Protein 4XTV (pdb70)

InterPro domains:
  IPR003142 Biotin protein ligase, C-terminal [PF02237] (218-264)
  IPR004143 Biotinyl protein ligase (BPL) and lipoyl protein ligase (LPL), catalytic domain [PF03099] (55-147)
  IPR004408 Biotin--acetyl-CoA-carboxylase ligase [TIGR00121] (32-264)
  IPR004408 Biotin--acetyl-CoA-carboxylase ligase [cd16442] (29-201)
  IPR045864 Class II Aminoacyl-tRNA synthetase/Biotinyl protein ligase (BPL) and lipoyl protein ligase (LPL) [G3DSA:3.30.930.10] (1-218)
  IPR045864 Class II Aminoacyl-tRNA synthetase/Biotinyl protein ligase (BPL) and lipoyl protein ligase (LPL) [SSF55681] (27-211)

Nearest PDB structures (foldseek):
  4xty-assembly2_B  TM=1.001E+00  e=4.740E-58  Mycobacterium tuberculosis
  4xtz-assembly2_B  TM=1.000E+00  e=1.216E-57  Mycobacterium tuberculosis
  4xu2-assembly2_B  TM=1.003E+00  e=1.887E-57  Mycobacterium tuberculosis
  4xtw-assembly2_B  TM=1.001E+00  e=1.095E-56  Mycobacterium tuberculosis
  4xu2-assembly1_A  TM=9.896E-01  e=7.830E-55  Mycobacterium tuberculosis

CATH classification: 3.30.930.10 (+1 more: 2.30.30.100)

Foldseek 3Di:
DVCVVLFDDADQVVLCVLADDPPHDADEEDEEQEDAEQLVVLLVCVVVPDDQANYKYWYQAHNNADAP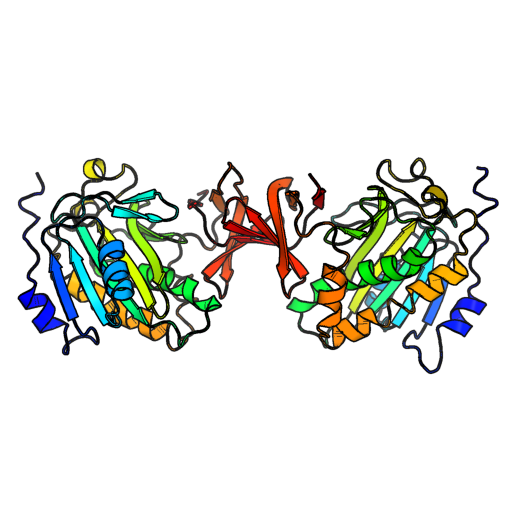PRDGFFDDGRQKTKMKGKHQPQLDPPLQVQLLQLLLQLLLLVLCVVLFPDFDPPAFDEPPFFGDGPQAGQKGWDWDDDPSIIMIIIIGGARDDCVRTHVRHDHVVNSPNVRDDVNSSVSSSSVSSRVSSVCSRVVPPVSQVSSVVRYPQAQFFKWWQAPVGDIDTFHWHGADSSRWTWGQRPNDTDTGSDTDIDGD/DCVVLFDDADQVVLCVPEAVHVYPQPEEDEAAEDAEQLVVLLVCVVVPDQQASYKYWYQAHNWADAPPRDTFFDDGRQKTKMKGKHQPQVPPPLQPQLLQLLLLLLLLVLCVVQFDQPVAFDEPDFATDGPQAGQKGWDWDDDPSIIIIIMIGGARDDCVRTHVRHDHSVNRPRPRDDSNSSVSSSVSSSRVSVVCSRVVPVCRQVVSLVRYPQAQFFKWFADPPRPIDTFHFHGQDSNRWTWGQDPNDTDTGRHGDIDGPD

Structure (mmCIF, N/CA/C/O backbone):
data_4XTV
#
_entry.id   4XTV
#
_cell.length_a   63.896
_cell.length_b   68.937
_cell.length_c   115.713
_cell.angle_alpha   90.0
_cell.angle_beta   90.0
_cell.angle_gamma   90.0
#
_symmetry.space_group_name_H-M   'P 21 21 21'
#
loop_
_entity.id
_entity.type
_entity.pdbx_description
1 polymer 'Bifunctional ligase/repressor BirA'
2 non-polymer N-({[(1R,3S)-3-(6-amino-9H-purin-9-yl)cyclopentyl]methyl}sulfamoyl)-5-[(3aS,4S,6aR)-2-oxohexahydro-1H-thieno[3,4-d]imidazol-4-yl]pentanamide
3 water water
#
loop_
_atom_site.group_PDB
_atom_site.id
_atom_site.type_symbol
_atom_site.label_atom_id
_atom_site.label_alt_id
_atom_site.label_comp_id
_atom_site.label_asym_id
_atom_site.label_entity_id
_atom_site.label_seq_id
_atom_site.pdbx_PDB_ins_code
_atom_site.Cartn_x
_atom_site.Cartn_y
_atom_site.Cartn_z
_atom_site.occupancy
_atom_site.B_iso_or_equiv
_atom_site.auth_seq_id
_atom_site.auth_comp_id
_atom_site.auth_asym_id
_atom_site.auth_atom_id
_atom_site.pdbx_PDB_model_num
ATOM 1 N N . THR A 1 6 ? -7.29687 8.33178 28.77424 1.000 50.10889 2 THR A N 1
ATOM 2 C CA . THR A 1 6 ? -8.58825 8.81691 28.30195 1.000 46.47161 2 THR A CA 1
ATOM 3 C C . THR A 1 6 ? -9.73048 8.27154 29.15337 1.000 45.15942 2 THR A C 1
ATOM 4 O O . THR A 1 6 ? -9.50265 7.55333 30.12581 1.000 45.37864 2 THR A O 1
ATOM 8 N N . ASP A 1 7 ? -10.95980 8.61205 28.77967 1.000 44.56291 3 ASP A N 1
ATOM 9 C CA . ASP A 1 7 ? -12.13145 8.19314 29.54040 1.000 38.51441 3 ASP A CA 1
ATOM 10 C C . ASP A 1 7 ? -12.50187 6.74462 29.23710 1.000 38.22375 3 ASP A C 1
ATOM 11 O O . ASP A 1 7 ? -13.22935 6.10505 29.99790 1.000 35.65971 3 ASP A O 1
ATOM 16 N N . ARG A 1 8 ? -11.99310 6.22870 28.12370 1.000 23.49269 4 ARG A N 1
ATOM 17 C CA . ARG A 1 8 ? -12.30164 4.86420 27.71239 1.000 17.08584 4 ARG A CA 1
ATOM 18 C C . ARG A 1 8 ? -11.56301 3.82370 28.54704 1.000 19.44269 4 ARG A C 1
ATOM 19 O O . ARG A 1 8 ? -11.87360 2.63564 28.47941 1.000 19.49227 4 ARG A O 1
ATOM 27 N N . ASP A 1 9 ? -10.59535 4.27826 29.33843 1.000 22.82745 5 ASP A N 1
ATOM 28 C CA . ASP A 1 9 ? -9.81604 3.39108 30.19638 1.000 25.62323 5 ASP A CA 1
ATOM 29 C C . ASP A 1 9 ? -10.71438 2.65960 31.18840 1.000 23.66747 5 ASP A C 1
ATOM 30 O O . ASP A 1 9 ? -10.46301 1.50682 31.54014 1.000 23.78280 5 ASP A O 1
ATOM 35 N N . ARG A 1 10 ? -11.76874 3.33819 31.62855 1.000 23.00301 6 ARG A N 1
ATOM 36 C CA A ARG A 1 10 ? -12.71421 2.76111 32.57658 0.610 22.16747 6 ARG A CA 1
ATOM 37 C CA B ARG A 1 10 ? -12.71349 2.76080 32.57598 0.390 22.19341 6 ARG A CA 1
ATOM 38 C C . ARG A 1 10 ? -13.55475 1.66859 31.92616 1.000 21.85829 6 ARG A C 1
ATOM 39 O O . ARG A 1 10 ? -14.21940 0.89262 32.61206 1.000 24.30506 6 ARG A O 1
ATOM 54 N N . LEU A 1 11 ? -13.52178 1.61477 30.59959 1.000 21.04044 7 LEU A N 1
ATOM 55 C CA . LEU A 1 11 ? -14.27488 0.61426 29.85850 1.000 24.09529 7 LEU A CA 1
ATOM 56 C C . LEU A 1 11 ? -13.36190 -0.51184 29.39648 1.000 20.99015 7 LEU A C 1
ATOM 57 O O . LEU A 1 11 ? -13.75316 -1.33491 28.56838 1.000 20.76357 7 LEU A O 1
ATOM 62 N N . ARG A 1 12 ? -12.14688 -0.54884 29.93742 1.000 18.90061 8 ARG A N 1
ATOM 63 C CA . ARG A 1 12 ? -11.15599 -1.53696 29.51513 1.000 18.73040 8 ARG A CA 1
ATOM 64 C C . ARG A 1 12 ? -10.56595 -2.37455 30.65529 1.000 17.60735 8 ARG A C 1
ATOM 65 O O . ARG A 1 12 ? -9.36540 -2.30071 30.92119 1.000 19.42936 8 ARG A O 1
ATOM 73 N N . PRO A 1 13 ? -11.40159 -3.18885 31.32260 1.000 17.52021 9 PRO A N 1
ATOM 74 C CA . PRO A 1 13 ? -10.85670 -4.08853 32.34377 1.000 18.58859 9 PRO A CA 1
ATOM 75 C C . PRO A 1 13 ? -10.03806 -5.20698 31.69503 1.000 19.50350 9 PRO A C 1
ATOM 76 O O . PRO A 1 13 ? -10.21590 -5.47957 30.50676 1.000 18.03201 9 PRO A O 1
ATOM 80 N N . PRO A 1 14 ? -9.14248 -5.84646 32.46204 1.000 17.82424 10 PRO A N 1
ATOM 81 C CA . PRO A 1 14 ? -8.27598 -6.87775 31.88302 1.000 15.98502 10 PRO A CA 1
ATOM 82 C C . PRO A 1 14 ? -9.02412 -8.16622 31.56487 1.000 19.19790 10 PRO A C 1
ATOM 83 O O . PRO A 1 14 ? -10.12976 -8.38507 32.06044 1.000 19.88830 10 PRO A O 1
ATOM 87 N N . LEU A 1 15 ? -8.41397 -9.00965 30.73965 1.000 15.83306 11 LEU A N 1
ATOM 88 C CA . LEU A 1 15 ? -8.96893 -10.32080 30.43778 1.000 16.04713 11 LEU A CA 1
ATOM 89 C C . LEU A 1 15 ? -8.80054 -11.25472 31.63037 1.000 16.27624 11 LEU A C 1
ATOM 90 O O . LEU A 1 15 ? -7.90640 -11.06871 32.45623 1.000 21.01325 11 LEU A O 1
ATOM 95 N N . ASP A 1 16 ? -9.67270 -12.25268 31.71766 1.000 17.96173 12 ASP A N 1
ATOM 96 C CA . ASP A 1 16 ? -9.57603 -13.27448 32.75096 1.000 20.22550 12 ASP A CA 1
ATOM 97 C C . ASP A 1 16 ? -9.06524 -14.56219 32.11487 1.000 16.90207 12 ASP A C 1
ATOM 98 O O . ASP A 1 16 ? -9.83734 -15.32296 31.53054 1.000 18.48085 12 ASP A O 1
ATOM 103 N N . GLU A 1 17 ? -7.76260 -14.80006 32.23430 1.000 16.76737 13 GLU A N 1
ATOM 104 C CA . GLU A 1 17 ? -7.13019 -15.95736 31.60966 1.000 16.33755 13 GLU A CA 1
ATOM 105 C C . GLU A 1 17 ? -7.67586 -17.28029 32.13996 1.000 16.89453 13 GLU A C 1
ATOM 106 O O . GLU A 1 17 ? -7.92050 -18.21105 31.37277 1.000 17.93439 13 GLU A O 1
ATOM 112 N N . ARG A 1 18 ? -7.86056 -17.35674 33.45412 1.000 18.44451 14 ARG A N 1
ATOM 113 C CA . ARG A 1 18 ? -8.35427 -18.57267 34.09169 1.000 20.02612 14 ARG A CA 1
ATOM 114 C C . ARG A 1 18 ? -9.73875 -18.95111 33.57552 1.000 17.06349 14 ARG A C 1
ATOM 115 O O . ARG A 1 18 ? -9.99942 -20.11327 33.26532 1.000 17.51344 14 ARG A O 1
ATOM 123 N N . SER A 1 19 ? -10.61954 -17.95998 33.48339 1.000 19.61465 15 SER A N 1
ATOM 124 C CA . SER A 1 19 ? -11.98205 -18.18217 33.01540 1.000 17.68079 15 SER A CA 1
ATOM 125 C C . SER A 1 19 ? -12.00629 -18.65332 31.56645 1.000 18.20530 15 SER A C 1
ATOM 126 O O . SER A 1 19 ? -12.77509 -19.54571 31.20859 1.000 18.43040 15 SER A O 1
ATOM 129 N N . LEU A 1 20 ? -11.16001 -18.04861 30.73820 1.000 17.33463 16 LEU A N 1
ATOM 130 C CA . LEU A 1 20 ? -11.07462 -18.41219 29.32719 1.000 17.72891 16 LEU A CA 1
ATOM 131 C C . LEU A 1 20 ? -10.60278 -19.84943 29.15172 1.000 14.85696 16 LEU A C 1
ATOM 132 O O . LEU A 1 20 ? -11.13416 -20.58740 28.32423 1.000 15.26637 16 LEU A O 1
ATOM 137 N N . ARG A 1 21 ? -9.60504 -20.23936 29.93847 1.000 16.39219 17 ARG A N 1
ATOM 138 C CA . ARG A 1 21 ? -9.09534 -21.60580 29.91481 1.000 14.53589 17 ARG A CA 1
ATOM 139 C C . ARG A 1 21 ? -10.16490 -22.61601 30.31597 1.000 18.05573 17 ARG A C 1
ATOM 140 O O . ARG A 1 21 ? -10.30466 -23.66703 29.69024 1.000 19.88071 17 ARG A O 1
ATOM 148 N N . ASP A 1 22 ? -10.91456 -22.29253 31.36455 1.000 18.92492 18 ASP A N 1
ATOM 149 C CA . ASP A 1 22 ? -11.95421 -23.18547 31.86607 1.000 20.22568 18 ASP A CA 1
ATOM 150 C C . ASP A 1 22 ? -13.09897 -23.35774 30.86964 1.000 23.08062 18 ASP A C 1
ATOM 151 O O . ASP A 1 22 ? -13.71828 -24.41878 30.80241 1.000 25.55599 18 ASP A O 1
ATOM 156 N N . GLN A 1 23 ? -13.37188 -22.31238 30.09547 1.000 17.93244 19 GLN A N 1
ATOM 157 C CA . GLN A 1 23 ? -14.43704 -22.35500 29.09802 1.000 18.76306 19 GLN A CA 1
ATOM 158 C C . GLN A 1 23 ? -14.00765 -23.06713 27.81900 1.000 20.05385 19 GLN A C 1
ATOM 159 O O . GLN A 1 23 ? -14.79987 -23.77555 27.19736 1.000 22.19511 19 GLN A O 1
ATOM 165 N N . LEU A 1 24 ? -12.75117 -22.87259 27.43072 1.000 15.11604 20 LEU A N 1
ATOM 166 C CA . LEU A 1 24 ? -12.30669 -23.22064 26.08399 1.000 14.83485 20 LEU A CA 1
ATOM 167 C C . LEU A 1 24 ? -11.39676 -24.44384 25.98722 1.000 13.12300 20 LEU A C 1
ATOM 168 O O . LEU A 1 24 ? -11.14501 -24.94266 24.89095 1.000 15.81724 20 LEU A O 1
ATOM 173 N N . ILE A 1 25 ? -10.89619 -24.92170 27.12081 1.000 14.67000 21 ILE A N 1
ATOM 174 C CA . ILE A 1 25 ? -10.05222 -26.11295 27.12043 1.000 15.94461 21 ILE A CA 1
ATOM 175 C C . ILE A 1 25 ? -10.69973 -27.24814 27.90302 1.000 16.73187 21 ILE A C 1
ATOM 176 O O . ILE A 1 25 ? -10.98628 -27.11613 29.09062 1.000 20.25153 21 ILE A O 1
ATOM 181 N N . GLY A 1 26 ? -10.92583 -28.36548 27.22303 1.000 13.90995 22 GLY A N 1
ATOM 182 C CA . GLY A 1 26 ? -11.55894 -29.51959 27.83089 1.000 17.99636 22 GLY A CA 1
ATOM 183 C C . GLY A 1 26 ? -12.37666 -30.29416 26.81868 1.000 16.59022 22 GLY A C 1
ATOM 184 O O . GLY A 1 26 ? -12.32766 -30.00999 25.62174 1.000 15.48771 22 GLY A O 1
ATOM 185 N N . ALA A 1 27 ? -13.12719 -31.27774 27.30130 1.000 17.65045 23 ALA A N 1
ATOM 186 C CA . ALA A 1 27 ? -13.96355 -32.10091 26.43826 1.000 15.90530 23 ALA A CA 1
ATOM 187 C C . ALA A 1 27 ? -14.93663 -31.25462 25.62403 1.000 19.16534 23 ALA A C 1
ATOM 188 O O . ALA A 1 27 ? -15.56833 -30.33717 26.14823 1.000 19.69058 23 ALA A O 1
ATOM 190 N N . GLY A 1 28 ? -15.04124 -31.56288 24.33622 1.000 18.10532 24 GLY A N 1
ATOM 191 C CA . GLY A 1 28 ? -15.93187 -30.83709 23.45149 1.000 19.40240 24 GLY A CA 1
ATOM 192 C C . GLY A 1 28 ? -15.25373 -29.68113 22.74221 1.000 21.86570 24 GLY A C 1
ATOM 193 O O . GLY A 1 28 ? -15.82724 -29.08122 21.83525 1.000 22.51190 24 GLY A O 1
ATOM 194 N N . SER A 1 29 ? -14.02877 -29.36717 23.15114 1.000 18.32472 25 SER A N 1
ATOM 195 C CA . SER A 1 29 ? -13.28276 -28.27125 22.54081 1.000 18.51781 25 SER A CA 1
ATOM 196 C C . SER A 1 29 ? -11.93953 -28.73154 21.98062 1.000 15.57976 25 SER A C 1
ATOM 197 O O . SER A 1 29 ? -11.29766 -29.62401 22.53433 1.000 17.81043 25 SER A O 1
ATOM 200 N N . GLY A 1 30 ? -11.51955 -28.11018 20.88252 1.000 15.16589 26 GLY A N 1
ATOM 201 C CA . GLY A 1 30 ? -10.29772 -28.49837 20.20310 1.000 17.22513 26 GLY A CA 1
ATOM 202 C C . GLY A 1 30 ? -9.09565 -27.65848 20.58321 1.000 14.59768 26 GLY A C 1
ATOM 203 O O . GLY A 1 30 ? -7.98141 -27.92862 20.14202 1.000 18.79602 26 GLY A O 1
ATOM 204 N N . TRP A 1 31 ? -9.31821 -26.63090 21.39542 1.000 11.72983 27 TRP A N 1
ATOM 205 C CA . TRP A 1 31 ? -8.22380 -25.78230 21.85169 1.000 12.47868 27 TRP A CA 1
ATOM 206 C C . TRP A 1 31 ? -7.40149 -26.50796 22.91766 1.000 13.91244 27 TRP A C 1
ATOM 207 O O . TRP A 1 31 ? -7.94963 -27.02952 23.89013 1.000 15.84800 27 TRP A O 1
ATOM 218 N N . ARG A 1 32 ? -6.08535 -26.54182 22.72263 1.000 13.05543 28 ARG A N 1
ATOM 219 C CA A ARG A 1 32 ? -5.20834 -27.29283 23.61376 0.620 14.95650 28 ARG A CA 1
ATOM 220 C CA B ARG A 1 32 ? -5.17917 -27.29081 23.59469 0.380 14.98568 28 ARG A CA 1
ATOM 221 C C . ARG A 1 32 ? -4.49966 -26.41633 24.64082 1.000 15.75345 28 ARG A C 1
ATOM 222 O O . ARG A 1 32 ? -4.18709 -26.87233 25.73854 1.000 18.08819 28 ARG A O 1
ATOM 237 N N . GLN A 1 33 ? -4.25146 -25.16297 24.28531 1.000 12.40077 29 GLN A N 1
ATOM 238 C CA . GLN A 1 33 ? -3.51064 -24.26503 25.15580 1.000 13.23744 29 GLN A CA 1
ATOM 239 C C . GLN A 1 33 ? -3.97084 -22.83014 24.94510 1.000 11.22057 29 GLN A C 1
ATOM 240 O O . GLN A 1 33 ? -4.25178 -22.42158 23.82038 1.000 12.95930 29 GLN A O 1
ATOM 246 N N . LEU A 1 34 ? -4.05748 -22.07085 26.03164 1.000 11.60096 30 LEU A N 1
ATOM 247 C CA . LEU A 1 34 ? -4.42035 -20.66217 25.95005 1.000 11.33210 30 LEU A CA 1
ATOM 248 C C . LEU A 1 34 ? -3.60674 -19.85362 26.94860 1.000 13.42273 30 LEU A C 1
ATOM 249 O O . LEU A 1 34 ? -3.56892 -20.17309 28.13580 1.000 13.77882 30 LEU A O 1
ATOM 254 N N . ASP A 1 35 ? -2.95304 -18.80728 26.45885 1.000 11.61505 31 ASP A N 1
ATOM 255 C CA . ASP A 1 35 ? -2.20747 -17.90346 27.32142 1.000 13.46718 31 ASP A CA 1
ATOM 256 C C . ASP A 1 35 ? -2.57177 -16.45760 27.02599 1.000 13.74507 31 ASP A C 1
ATOM 257 O O . ASP A 1 35 ? -2.75885 -16.07478 25.87037 1.000 12.93720 31 ASP A O 1
ATOM 262 N N . VAL A 1 36 ? -2.68630 -15.66586 28.08476 1.000 13.02146 32 VAL A N 1
ATOM 263 C CA . VAL A 1 36 ? -2.82365 -14.22622 27.95741 1.000 12.59352 32 VAL A CA 1
ATOM 264 C C . VAL A 1 36 ? -1.53256 -13.57956 28.43642 1.000 13.37510 32 VAL A C 1
ATOM 265 O O . VAL A 1 36 ? -1.09096 -13.82218 29.56041 1.000 17.40605 32 VAL A O 1
ATOM 269 N N . VAL A 1 37 ? -0.91682 -12.77502 27.57788 1.000 11.60384 33 VAL A N 1
ATOM 270 C CA . VAL A 1 37 ? 0.28798 -12.04973 27.95776 1.000 13.88320 33 VAL A CA 1
ATOM 271 C C . VAL A 1 37 ? -0.01371 -10.56306 28.06087 1.000 14.21897 33 VAL A C 1
ATOM 272 O O . VAL A 1 37 ? -0.87666 -10.04595 27.35079 1.000 13.51567 33 VAL A O 1
ATOM 276 N N . ALA A 1 38 ? 0.68862 -9.88518 28.96162 1.000 15.17370 34 ALA A N 1
ATOM 277 C CA . ALA A 1 38 ? 0.48895 -8.45829 29.16861 1.000 16.73521 34 ALA A CA 1
ATOM 278 C C . ALA A 1 38 ? 0.79735 -7.67962 27.89422 1.000 14.39884 34 ALA A C 1
ATOM 279 O O . ALA A 1 38 ? 0.01801 -6.82095 27.47885 1.000 16.92122 34 ALA A O 1
ATOM 281 N N . GLN A 1 39 ? 1.93536 -7.98806 27.27781 1.000 14.07798 35 GLN A N 1
ATOM 282 C CA . GLN A 1 39 ? 2.25472 -7.45558 25.95525 1.000 16.85127 35 GLN A CA 1
ATOM 283 C C . GLN A 1 39 ? 3.35017 -8.22523 25.21944 1.000 14.93044 35 GLN A C 1
ATOM 284 O O . GLN A 1 39 ? 4.09627 -9.00674 25.81221 1.000 16.27099 35 GLN A O 1
ATOM 290 N N . THR A 1 40 ? 3.41161 -8.00130 23.91127 1.000 12.94582 36 THR A N 1
ATOM 291 C CA . THR A 1 40 ? 4.40924 -8.61254 23.04712 1.000 12.43264 36 THR A CA 1
ATOM 292 C C . THR A 1 40 ? 4.53220 -7.77463 21.78122 1.000 12.04103 36 THR A C 1
ATOM 293 O O . THR A 1 40 ? 3.74394 -6.85568 21.56124 1.000 14.01060 36 THR A O 1
ATOM 297 N N . GLY A 1 41 ? 5.51959 -8.08551 20.95030 1.000 13.94867 37 GLY A N 1
ATOM 298 C CA . GLY A 1 41 ? 5.68880 -7.38437 19.69186 1.000 12.78671 37 GLY A CA 1
ATOM 299 C C . GLY A 1 41 ? 4.59455 -7.75781 18.71285 1.000 10.70178 37 GLY A C 1
ATOM 300 O O . GLY A 1 41 ? 3.93022 -6.89392 18.14861 1.000 12.07410 37 GLY A O 1
ATOM 301 N N . SER A 1 42 ? 4.40810 -9.05843 18.52069 1.000 11.43658 38 SER A N 1
ATOM 302 C CA . SER A 1 42 ? 3.40618 -9.57374 17.59686 1.000 12.48162 38 SER A CA 1
ATOM 303 C C . SER A 1 42 ? 3.05072 -11.00715 17.96333 1.000 13.70042 38 SER A C 1
ATOM 304 O O . SER A 1 42 ? 3.92470 -11.87167 18.01442 1.000 12.35604 38 SER A O 1
ATOM 307 N N . THR A 1 43 ? 1.76986 -11.25767 18.22000 1.000 9.32269 39 THR A N 1
ATOM 308 C CA . THR A 1 43 ? 1.32340 -12.59749 18.58906 1.000 10.62817 39 THR A CA 1
ATOM 309 C C . THR A 1 43 ? 1.53735 -13.58709 17.44720 1.000 10.66536 39 THR A C 1
ATOM 310 O O . THR A 1 43 ? 1.82850 -14.76062 17.67845 1.000 11.78728 39 THR A O 1
ATOM 314 N N . ASN A 1 44 ? 1.39516 -13.11027 16.21532 1.000 10.36879 40 ASN A N 1
ATOM 315 C CA . ASN A 1 44 ? 1.66409 -13.94428 15.05300 1.000 10.66790 40 ASN A CA 1
ATOM 316 C C . ASN A 1 44 ? 3.12582 -14.37740 15.01668 1.000 11.13024 40 ASN A C 1
ATOM 317 O O . ASN A 1 44 ? 3.43195 -15.55016 14.80834 1.000 12.31306 40 ASN A O 1
ATOM 322 N N . ALA A 1 45 ? 4.02360 -13.42100 15.22783 1.000 12.00313 41 ALA A N 1
ATOM 323 C CA . ALA A 1 45 ? 5.45428 -13.70298 15.24665 1.000 12.83985 41 ALA A CA 1
ATOM 324 C C . ALA A 1 45 ? 5.80796 -14.68347 16.35902 1.000 13.63699 41 ALA A C 1
ATOM 325 O O . ALA A 1 45 ? 6.65093 -15.56121 16.17956 1.000 13.86247 41 ALA A O 1
ATOM 327 N N . ASP A 1 46 ? 5.15308 -14.53067 17.50597 1.000 11.57353 42 ASP A N 1
ATOM 328 C CA . ASP A 1 46 ? 5.42006 -15.37894 18.66376 1.000 11.95725 42 ASP A CA 1
ATOM 329 C C . ASP A 1 46 ? 5.07216 -16.84261 18.40648 1.000 14.21260 42 ASP A C 1
ATOM 330 O O . ASP A 1 46 ? 5.85851 -17.73303 18.72115 1.000 13.77187 42 ASP A O 1
ATOM 335 N N . LEU A 1 47 ? 3.89594 -17.09068 17.83706 1.000 11.22072 43 LEU A N 1
ATOM 336 C CA . LEU A 1 47 ? 3.48261 -18.45710 17.52488 1.000 12.44988 43 LEU A CA 1
ATOM 337 C C . LEU A 1 47 ? 4.32196 -19.06917 16.40114 1.000 13.55244 43 LEU A C 1
ATOM 338 O O . LEU A 1 47 ? 4.61119 -20.26609 16.41354 1.000 13.72874 43 LEU A O 1
ATOM 343 N N . LEU A 1 48 ? 4.70753 -18.24282 15.43296 1.000 12.51864 44 LEU A N 1
ATOM 344 C CA . LEU A 1 48 ? 5.58863 -18.68229 14.35650 1.000 14.35462 44 LEU A CA 1
ATOM 345 C C . LEU A 1 48 ? 6.94888 -19.08164 14.92187 1.000 16.15076 44 LEU A C 1
ATOM 346 O O . LEU A 1 48 ? 7.55656 -20.05816 14.47805 1.000 14.39644 44 LEU A O 1
ATOM 351 N N . ALA A 1 49 ? 7.41105 -18.32619 15.91466 1.000 13.08640 45 ALA A N 1
ATOM 352 C CA . ALA A 1 49 ? 8.69032 -18.59614 16.56387 1.000 13.17387 45 ALA A CA 1
ATOM 353 C C . ALA A 1 49 ? 8.64884 -19.89898 17.35493 1.000 15.82418 45 ALA A C 1
ATOM 354 O O . ALA A 1 49 ? 9.62378 -20.65225 17.37470 1.000 16.88469 45 ALA A O 1
ATOM 356 N N . ARG A 1 50 ? 7.51921 -20.15762 18.00842 1.000 13.47853 46 ARG A N 1
ATOM 357 C CA . ARG A 1 50 ? 7.33410 -21.40471 18.74165 1.000 13.27732 46 ARG A CA 1
ATOM 358 C C . ARG A 1 50 ? 7.42443 -22.59023 17.79089 1.000 14.36921 46 ARG A C 1
ATOM 359 O O . ARG A 1 50 ? 8.11901 -23.57066 18.06681 1.000 14.69476 46 ARG A O 1
ATOM 367 N N . ALA A 1 51 ? 6.72108 -22.48555 16.66664 1.000 12.85353 47 ALA A N 1
ATOM 368 C CA . ALA A 1 51 ? 6.72350 -23.52863 15.64727 1.000 14.71462 47 ALA A CA 1
ATOM 369 C C . ALA A 1 51 ? 8.11829 -23.72266 15.06225 1.000 13.88311 47 ALA A C 1
ATOM 370 O O . ALA A 1 51 ? 8.52692 -24.84564 14.76523 1.000 14.56809 47 ALA A O 1
ATOM 372 N N . ALA A 1 52 ? 8.84884 -22.62170 14.91284 1.000 13.36771 48 ALA A N 1
ATOM 373 C CA . ALA A 1 52 ? 10.18341 -22.65635 14.32179 1.000 14.06328 48 ALA A CA 1
ATOM 374 C C . ALA A 1 52 ? 11.19728 -23.34942 15.22660 1.000 17.16248 48 ALA A C 1
ATOM 375 O O . ALA A 1 52 ? 12.24375 -23.79858 14.76385 1.000 16.85251 48 ALA A O 1
ATOM 377 N N . SER A 1 53 ? 10.88721 -23.42808 16.51693 1.000 15.05671 49 SER A N 1
ATOM 378 C CA . SER A 1 53 ? 11.75375 -24.11986 17.46807 1.000 16.69944 49 SER A CA 1
ATOM 379 C C . SER A 1 53 ? 11.20979 -25.49517 17.85837 1.000 17.53005 49 SER A C 1
ATOM 380 O O . SER A 1 53 ? 11.69056 -26.11497 18.80851 1.000 19.52564 49 SER A O 1
ATOM 383 N N . GLY A 1 54 ? 10.20533 -25.96589 17.12389 1.000 14.08987 50 GLY A N 1
ATOM 384 C CA . GLY A 1 54 ? 9.75245 -27.34120 17.24339 1.000 15.79574 50 GLY A CA 1
ATOM 385 C C . GLY A 1 54 ? 8.41849 -27.58105 17.92584 1.000 15.72112 50 GLY A C 1
ATOM 386 O O . GLY A 1 54 ? 7.99436 -28.72763 18.06309 1.000 18.22178 50 GLY A O 1
ATOM 387 N N . ALA A 1 55 ? 7.74750 -26.51610 18.34896 1.000 15.67881 51 ALA A N 1
ATOM 388 C CA . ALA A 1 55 ? 6.48589 -26.66988 19.06746 1.000 15.97025 51 ALA A CA 1
ATOM 389 C C . ALA A 1 55 ? 5.33219 -27.09192 18.16024 1.000 13.42291 51 ALA A C 1
ATOM 390 O O . ALA A 1 55 ? 5.23589 -26.65394 17.01501 1.000 16.68155 51 ALA A O 1
ATOM 392 N N . ASP A 1 56 ? 4.46550 -27.95475 18.68223 1.000 17.39250 52 ASP A N 1
ATOM 393 C CA . ASP A 1 56 ? 3.20629 -28.27970 18.02287 1.000 15.66286 52 ASP A CA 1
ATOM 394 C C . ASP A 1 56 ? 2.19567 -27.21148 18.41756 1.000 16.09033 52 ASP A C 1
ATOM 395 O O . ASP A 1 56 ? 1.70699 -27.20095 19.54720 1.000 17.90180 52 ASP A O 1
ATOM 400 N N . ILE A 1 57 ? 1.88987 -26.30895 17.49034 1.000 13.17166 53 ILE A N 1
ATOM 401 C CA . ILE A 1 57 ? 1.02801 -25.17386 17.80291 1.000 12.31563 53 ILE A CA 1
ATOM 402 C C . ILE A 1 57 ? -0.41334 -25.34846 17.33272 1.000 11.29885 53 ILE A C 1
ATOM 403 O O . ILE A 1 57 ? -1.19922 -24.40708 17.38869 1.000 13.14318 53 ILE A O 1
ATOM 408 N N . ASP A 1 58 ? -0.76484 -26.54487 16.87383 1.000 13.76062 54 ASP A N 1
ATOM 409 C CA . ASP A 1 58 ? -2.14591 -26.80988 16.48694 1.000 13.97264 54 ASP A CA 1
ATOM 410 C C . ASP A 1 58 ? -3.06475 -26.67101 17.69569 1.000 14.58538 54 ASP A C 1
ATOM 411 O O . ASP A 1 58 ? -2.85804 -27.31535 18.72378 1.000 14.15963 54 ASP A O 1
ATOM 416 N N . GLY A 1 59 ? -4.07175 -25.81393 17.57364 1.000 11.06142 55 GLY A N 1
ATOM 417 C CA . GLY A 1 59 ? -5.01495 -25.60390 18.65659 1.000 13.14778 55 GLY A CA 1
ATOM 418 C C . GLY A 1 59 ? -4.45891 -24.77099 19.79918 1.000 11.41694 55 GLY A C 1
ATOM 419 O O . GLY A 1 59 ? -5.01756 -24.76134 20.89471 1.000 13.18861 55 GLY A O 1
ATOM 420 N N . VAL A 1 60 ? -3.35425 -24.07438 19.55198 1.000 11.07647 56 VAL A N 1
ATOM 421 C CA . VAL A 1 60 ? -2.75229 -23.21653 20.56734 1.000 10.40298 56 VAL A CA 1
ATOM 422 C C . VAL A 1 60 ? -3.19933 -21.76904 20.39896 1.000 10.94454 56 VAL A C 1
ATOM 423 O O . VAL A 1 60 ? -3.17243 -21.23072 19.29440 1.000 11.27534 56 VAL A O 1
ATOM 427 N N . VAL A 1 61 ? -3.61388 -21.14910 21.49981 1.000 10.25011 57 VAL A N 1
ATOM 428 C CA . VAL A 1 61 ? -4.11678 -19.78239 21.47643 1.000 9.65774 57 VAL A CA 1
ATOM 429 C C . VAL A 1 61 ? -3.21578 -18.83979 22.26330 1.000 9.76174 57 VAL A C 1
ATOM 430 O O . VAL A 1 61 ? -2.86963 -19.11411 23.41244 1.000 10.84621 57 VAL A O 1
ATOM 434 N N . LEU A 1 62 ? -2.84368 -17.72689 21.63962 1.000 10.49831 58 LEU A N 1
ATOM 435 C CA . LEU A 1 62 ? -2.08401 -16.68400 22.31669 1.000 9.17556 58 LEU A CA 1
ATOM 436 C C . LEU A 1 62 ? -2.81581 -15.34967 22.21763 1.000 9.05357 58 LEU A C 1
ATOM 437 O O . LEU A 1 62 ? -3.08469 -14.86039 21.12018 1.000 10.52414 58 LEU A O 1
ATOM 442 N N . ILE A 1 63 ? -3.14223 -14.77108 23.36836 1.000 9.94123 59 ILE A N 1
ATOM 443 C CA . ILE A 1 63 ? -3.82310 -13.48509 23.41381 1.000 10.65220 59 ILE A CA 1
ATOM 444 C C . ILE A 1 63 ? -2.94735 -12.45065 24.10864 1.000 10.73855 59 ILE A C 1
ATOM 445 O O . ILE A 1 63 ? -2.34490 -12.73294 25.14291 1.000 13.13439 59 ILE A O 1
ATOM 450 N N . ALA A 1 64 ? -2.87200 -11.25373 23.53733 1.000 9.28627 60 ALA A N 1
ATOM 451 C CA . ALA A 1 64 ? -2.08448 -10.18218 24.13407 1.000 9.62820 60 ALA A CA 1
ATOM 452 C C . ALA A 1 64 ? -2.95393 -8.98311 24.48847 1.000 11.96178 60 ALA A C 1
ATOM 453 O O . ALA A 1 64 ? -3.75485 -8.52358 23.67462 1.000 12.79004 60 ALA A O 1
ATOM 455 N N . GLU A 1 65 ? -2.79361 -8.48357 25.70961 1.000 12.51381 61 GLU A N 1
ATOM 456 C CA . GLU A 1 65 ? -3.50510 -7.28951 26.14522 1.000 11.14153 61 GLU A CA 1
ATOM 457 C C . GLU A 1 65 ? -3.03279 -6.07433 25.35509 1.000 11.73537 61 GLU A C 1
ATOM 458 O O . GLU A 1 65 ? -3.81534 -5.17203 25.04933 1.000 12.67830 61 GLU A O 1
ATOM 464 N N . HIS A 1 66 ? -1.74418 -6.06452 25.03012 1.000 12.89999 62 HIS A N 1
ATOM 465 C CA . HIS A 1 66 ? -1.14551 -4.98669 24.25582 1.000 11.90298 62 HIS A CA 1
ATOM 466 C C . HIS A 1 66 ? -0.15458 -5.56610 23.24755 1.000 11.65756 62 HIS A C 1
ATOM 467 O O . HIS A 1 66 ? 0.46044 -6.60311 23.49528 1.000 12.94297 62 HIS A O 1
ATOM 474 N N . GLN A 1 67 ? -0.01930 -4.90247 22.10437 1.000 10.61495 63 GLN A N 1
ATOM 475 C CA . GLN A 1 67 ? 0.86216 -5.36577 21.03971 1.000 11.51679 63 GLN A CA 1
ATOM 476 C C . GLN A 1 67 ? 1.59706 -4.17158 20.44300 1.000 13.20266 63 GLN A C 1
ATOM 477 O O . GLN A 1 67 ? 0.97299 -3.24715 19.92492 1.000 13.34053 63 GLN A O 1
ATOM 483 N N . THR A 1 68 ? 2.92472 -4.19769 20.51685 1.000 13.72435 64 THR A N 1
ATOM 484 C CA . THR A 1 68 ? 3.73558 -3.01133 20.23666 1.000 12.62649 64 THR A CA 1
ATOM 485 C C . THR A 1 68 ? 4.37523 -2.96070 18.84973 1.000 13.92600 64 THR A C 1
ATOM 486 O O . THR A 1 68 ? 4.83599 -1.90445 18.41563 1.000 17.24390 64 THR A O 1
ATOM 490 N N . ALA A 1 69 ? 4.41026 -4.09409 18.15941 1.000 13.29169 65 ALA A N 1
ATOM 491 C CA . ALA A 1 69 ? 4.98437 -4.15053 16.81775 1.000 13.88795 65 ALA A CA 1
ATOM 492 C C . ALA A 1 69 ? 4.12113 -5.01780 15.90631 1.000 13.01670 65 ALA A C 1
ATOM 493 O O . ALA A 1 69 ? 4.61353 -5.93426 15.24997 1.000 16.58279 65 ALA A O 1
ATOM 495 N N . GLY A 1 70 ? 2.82616 -4.72025 15.87873 1.000 11.49518 66 GLY A N 1
ATOM 496 C CA . GLY A 1 70 ? 1.86832 -5.52198 15.14004 1.000 12.52981 66 GLY A CA 1
ATOM 497 C C . GLY A 1 70 ? 2.13312 -5.59790 13.65047 1.000 12.06409 66 GLY A C 1
ATOM 498 O O . GLY A 1 70 ? 2.67533 -4.66834 13.05136 1.000 15.04639 66 GLY A O 1
ATOM 499 N N . ARG A 1 71 ? 1.74513 -6.71977 13.05498 1.000 11.30583 67 ARG A N 1
ATOM 500 C CA . ARG A 1 71 ? 1.92203 -6.94077 11.62794 1.000 14.36983 67 ARG A CA 1
ATOM 501 C C . ARG A 1 71 ? 0.59340 -6.88076 10.89265 1.000 13.82301 67 ARG A C 1
ATOM 502 O O . ARG A 1 71 ? -0.40822 -7.42871 11.35422 1.000 12.97819 67 ARG A O 1
ATOM 510 N N . GLY A 1 72 ? 0.59840 -6.22207 9.73987 1.000 13.42051 68 GLY A N 1
ATOM 511 C CA . GLY A 1 72 ? -0.51923 -6.27507 8.81817 1.000 13.16584 68 GLY A CA 1
ATOM 512 C C . GLY A 1 72 ? -0.09437 -7.05168 7.58746 1.000 15.24387 68 GLY A C 1
ATOM 513 O O . GLY A 1 72 ? 1.02381 -7.56598 7.53295 1.000 15.24774 68 GLY A O 1
ATOM 514 N N . ARG A 1 73 ? -0.97770 -7.14733 6.60038 1.000 13.57166 69 ARG A N 1
ATOM 515 C CA . ARG A 1 73 ? -0.63087 -7.79593 5.34272 1.000 15.10680 69 ARG A CA 1
ATOM 516 C C . ARG A 1 73 ? 0.40793 -6.98378 4.58343 1.000 16.03803 69 ARG A C 1
ATOM 517 O O . ARG A 1 73 ? 0.52074 -5.77196 4.77185 1.000 16.58552 69 ARG A O 1
ATOM 525 N N . HIS A 1 74 ? 1.16332 -7.67096 3.73154 1.000 22.16189 70 HIS A N 1
ATOM 526 C CA . HIS A 1 74 ? 2.07080 -7.03221 2.78157 1.000 26.52968 70 HIS A CA 1
ATOM 527 C C . HIS A 1 74 ? 3.04812 -6.04939 3.42500 1.000 26.77279 70 HIS A C 1
ATOM 528 O O . HIS A 1 74 ? 3.27483 -4.95703 2.90514 1.000 29.51311 70 HIS A O 1
ATOM 535 N N . GLY A 1 75 ? 3.61458 -6.44205 4.56165 1.000 25.96918 71 GLY A N 1
ATOM 536 C CA . GLY A 1 75 ? 4.63697 -5.64987 5.22172 1.000 26.39695 71 GLY A CA 1
ATOM 537 C C . GLY A 1 75 ? 4.12651 -4.41525 5.94099 1.000 27.75715 71 GLY A C 1
ATOM 538 O O . GLY A 1 75 ? 4.91543 -3.59293 6.40611 1.000 26.64668 71 GLY A O 1
ATOM 539 N N . ARG A 1 76 ? 2.80868 -4.27664 6.03351 1.000 22.23775 72 ARG A N 1
ATOM 540 C CA . ARG A 1 76 ? 2.22030 -3.15333 6.75143 1.000 19.69960 72 ARG A CA 1
ATOM 541 C C . ARG A 1 76 ? 2.13586 -3.45910 8.24044 1.000 16.32071 72 ARG A C 1
ATOM 542 O O . ARG A 1 76 ? 2.51506 -4.54284 8.67942 1.000 16.27836 72 ARG A O 1
ATOM 550 N N . GLY A 1 77 ? 1.64402 -2.50145 9.01698 1.000 17.58818 73 GLY A N 1
ATOM 551 C CA . GLY A 1 77 ? 1.60192 -2.66311 10.45741 1.000 16.17475 73 GLY A CA 1
ATOM 552 C C . GLY A 1 77 ? 0.20721 -2.83263 11.02549 1.000 12.50293 73 GLY A C 1
ATOM 553 O O . GLY A 1 77 ? -0.78207 -2.85812 10.29444 1.000 16.54003 73 GLY A O 1
ATOM 554 N N . TRP A 1 78 ? 0.13664 -2.97003 12.34339 1.000 11.84594 74 TRP A N 1
ATOM 555 C CA . TRP A 1 78 ? -1.13448 -2.96797 13.05215 1.000 11.14129 74 TRP A CA 1
ATOM 556 C C . TRP A 1 78 ? -0.93990 -2.22036 14.36001 1.000 10.62468 74 TRP A C 1
ATOM 557 O O . TRP A 1 78 ? -0.03384 -2.53538 15.12977 1.000 13.35800 74 TRP A O 1
ATOM 568 N N . ALA A 1 79 ? -1.78181 -1.22318 14.60409 1.000 9.73182 75 ALA A N 1
ATOM 569 C CA . ALA A 1 79 ? -1.64500 -0.38149 15.78489 1.000 12.51576 75 ALA A CA 1
ATOM 570 C C . ALA A 1 79 ? -2.62610 -0.78449 16.88033 1.000 11.58315 75 ALA A C 1
ATOM 571 O O . ALA A 1 79 ? -3.71821 -1.28211 16.60011 1.000 11.75503 75 ALA A O 1
ATOM 573 N N . ALA A 1 80 ? -2.22779 -0.56630 18.12946 1.000 12.01918 76 ALA A N 1
ATOM 574 C CA . ALA A 1 80 ? -3.05768 -0.92008 19.27396 1.000 11.28486 76 ALA A CA 1
ATOM 575 C C . ALA A 1 80 ? -2.64279 -0.14919 20.51642 1.000 14.68923 76 ALA A C 1
ATOM 576 O O . ALA A 1 80 ? -1.50326 0.29735 20.63189 1.000 14.72225 76 ALA A O 1
ATOM 578 N N . THR A 1 81 ? -3.58777 0.01900 21.43394 1.000 13.77506 77 THR A N 1
ATOM 579 C CA . THR A 1 81 ? -3.27930 0.45221 22.78926 1.000 15.65758 77 THR A CA 1
ATOM 580 C C . THR A 1 81 ? -3.79461 -0.62446 23.74144 1.000 13.60454 77 THR A C 1
ATOM 581 O O . THR A 1 81 ? -4.65839 -1.42420 23.36969 1.000 13.35310 77 THR A O 1
ATOM 585 N N . ALA A 1 82 ? -3.25978 -0.64831 24.95805 1.000 14.34071 78 ALA A N 1
ATOM 586 C CA . ALA A 1 82 ? -3.53965 -1.72144 25.90813 1.000 14.26715 78 ALA A CA 1
ATOM 587 C C . ALA A 1 82 ? -5.02522 -1.89555 26.22222 1.000 11.49473 78 ALA A C 1
ATOM 588 O O . ALA A 1 82 ? -5.73027 -0.92469 26.50296 1.000 12.34555 78 ALA A O 1
ATOM 590 N N . ARG A 1 83 ? -5.48304 -3.14456 26.15173 1.000 13.62199 79 ARG A N 1
ATOM 591 C CA . ARG A 1 83 ? -6.83357 -3.54151 26.56206 1.000 12.12602 79 ARG A CA 1
ATOM 592 C C . ARG A 1 83 ? -7.96468 -2.98619 25.69940 1.000 10.78920 79 ARG A C 1
ATOM 593 O O . ARG A 1 83 ? -9.13589 -3.10755 26.05847 1.000 12.52856 79 ARG A O 1
ATOM 601 N N . ALA A 1 84 ? -7.61799 -2.38695 24.56531 1.000 11.30961 80 ALA A N 1
ATOM 602 C CA . ALA A 1 84 ? -8.61648 -1.78074 23.69149 1.000 10.80464 80 ALA A CA 1
ATOM 603 C C . ALA A 1 84 ? -9.10321 -2.74679 22.61631 1.000 9.58214 80 ALA A C 1
ATOM 604 O O . ALA A 1 84 ? -10.14759 -2.53162 22.00032 1.000 10.53117 80 ALA A O 1
ATOM 606 N N . GLN A 1 85 ? -8.34285 -3.81260 22.39779 1.000 10.11883 81 GLN A N 1
ATOM 607 C CA . GLN A 1 85 ? -8.67793 -4.79059 21.37387 1.000 10.37991 81 GLN A CA 1
ATOM 608 C C . GLN A 1 85 ? -8.67860 -6.20360 21.92724 1.000 9.67526 81 GLN A C 1
ATOM 609 O O . GLN A 1 85 ? -8.19472 -6.45630 23.03049 1.000 10.25337 81 GLN A O 1
ATOM 615 N N . ILE A 1 86 ? -9.23125 -7.12279 21.14607 1.000 9.37629 82 ILE A N 1
ATOM 616 C CA . ILE A 1 86 ? -8.90869 -8.52677 21.29938 1.000 9.13207 82 ILE A CA 1
ATOM 617 C C . ILE A 1 86 ? -7.83864 -8.82201 20.26421 1.000 8.91706 82 ILE A C 1
ATOM 618 O O . ILE A 1 86 ? -8.07909 -8.73842 19.05973 1.000 9.28088 82 ILE A O 1
ATOM 623 N N . ILE A 1 87 ? -6.64196 -9.11969 20.75412 1.000 8.97365 83 ILE A N 1
ATOM 624 C CA . ILE A 1 87 ? -5.48192 -9.36038 19.91222 1.000 9.31437 83 ILE A CA 1
ATOM 625 C C . ILE A 1 87 ? -5.04159 -10.79644 20.12674 1.000 10.54175 83 ILE A C 1
ATOM 626 O O . ILE A 1 87 ? -4.54015 -11.14048 21.19325 1.000 10.25716 83 ILE A O 1
ATOM 631 N N . LEU A 1 88 ? -5.23949 -11.64580 19.12714 1.000 8.53169 84 LEU A N 1
ATOM 632 C CA . LEU A 1 88 ? -4.87849 -13.04633 19.29159 1.000 10.58188 84 LEU A CA 1
ATOM 633 C C . LEU A 1 88 ? -4.36182 -13.73247 18.03548 1.000 10.57994 84 LEU A C 1
ATOM 634 O O . LEU A 1 88 ? -4.60275 -13.29198 16.91166 1.000 10.08591 84 LEU A O 1
ATOM 639 N N . SER A 1 89 ? -3.65020 -14.83007 18.25821 1.000 8.11315 85 SER A N 1
ATOM 640 C CA . SER A 1 89 ? -3.21682 -15.71155 17.18981 1.000 9.87024 85 SER A CA 1
ATOM 641 C C . SER A 1 89 ? -3.52282 -17.14773 17.58261 1.000 8.52939 85 SER A C 1
ATOM 642 O O . SER A 1 89 ? -3.46259 -17.50085 18.76002 1.000 10.36980 85 SER A O 1
ATOM 645 N N . VAL A 1 90 ? -3.86285 -17.97056 16.59813 1.000 10.52388 86 VAL A N 1
ATOM 646 C CA . VAL A 1 90 ? -4.05312 -19.39493 16.83314 1.000 10.92642 86 VAL A CA 1
ATOM 647 C C . VAL A 1 90 ? -3.26261 -20.20073 15.81424 1.000 11.06884 86 VAL A C 1
ATOM 648 O O . VAL A 1 90 ? -3.00327 -19.73529 14.70420 1.000 10.28981 86 VAL A O 1
ATOM 652 N N . GLY A 1 91 ? -2.86728 -21.40639 16.20194 1.000 10.06168 87 GLY A N 1
ATOM 653 C CA . GLY A 1 91 ? -2.15204 -22.29016 15.30411 1.000 10.02086 87 GLY A CA 1
ATOM 654 C C . GLY A 1 91 ? -3.09187 -23.29621 14.67729 1.000 11.39262 87 GLY A C 1
ATOM 655 O O . GLY A 1 91 ? -3.97470 -23.83373 15.34584 1.000 12.68709 87 GLY A O 1
ATOM 656 N N . VAL A 1 92 ? -2.90944 -23.54238 13.38503 1.000 11.77479 88 VAL A N 1
ATOM 657 C CA . VAL A 1 92 ? -3.73945 -24.49752 12.66526 1.000 12.92089 88 VAL A CA 1
ATOM 658 C C . VAL A 1 92 ? -2.87756 -25.42015 11.81225 1.000 11.55696 88 VAL A C 1
ATOM 659 O O . VAL A 1 92 ? -2.15039 -24.95865 10.93425 1.000 13.57641 88 VAL A O 1
ATOM 663 N N . ARG A 1 93 ? -2.95622 -26.72197 12.06886 1.000 13.96902 89 ARG A N 1
ATOM 664 C CA . ARG A 1 93 ? -2.28307 -27.69248 11.21418 1.000 14.13325 89 ARG A CA 1
ATOM 665 C C . ARG A 1 93 ? -3.02964 -27.78147 9.88857 1.000 16.34102 89 ARG A C 1
ATOM 666 O O . ARG A 1 93 ? -4.23872 -28.00840 9.86614 1.000 18.27902 89 ARG A O 1
ATOM 674 N N . VAL A 1 94 ? -2.30863 -27.59947 8.78642 1.000 16.30524 90 VAL A N 1
ATOM 675 C CA . VAL A 1 94 ? -2.94093 -27.49397 7.47506 1.000 19.30752 90 VAL A CA 1
ATOM 676 C C . VAL A 1 94 ? -2.41876 -28.50017 6.45200 1.000 19.04719 90 VAL A C 1
ATOM 677 O O . VAL A 1 94 ? -2.96593 -28.60992 5.35494 1.000 20.64799 90 VAL A O 1
ATOM 681 N N . VAL A 1 95 ? -1.37070 -29.23506 6.81164 1.000 21.36094 91 VAL A N 1
ATOM 682 C CA . VAL A 1 95 ? -0.69494 -30.12687 5.86739 1.000 27.32079 91 VAL A CA 1
ATOM 683 C C . VAL A 1 95 ? -1.59935 -31.24424 5.33022 1.000 25.12030 91 VAL A C 1
ATOM 684 O O . VAL A 1 95 ? -1.33202 -31.81750 4.27460 1.000 29.20336 91 VAL A O 1
ATOM 688 N N . ASP A 1 96 ? -2.67719 -31.53733 6.04957 1.000 25.20203 92 ASP A N 1
ATOM 689 C CA A ASP A 1 96 ? -3.61905 -32.58650 5.67274 0.500 25.90699 92 ASP A CA 1
ATOM 690 C CA B ASP A 1 96 ? -3.58545 -32.59998 5.63185 0.500 25.90582 92 ASP A CA 1
ATOM 691 C C . ASP A 1 96 ? -4.63471 -32.10727 4.63805 1.000 28.72891 92 ASP A C 1
ATOM 692 O O . ASP A 1 96 ? -5.42719 -32.89443 4.11924 1.000 33.03889 92 ASP A O 1
ATOM 701 N N . VAL A 1 97 ? -4.61992 -30.80815 4.36202 1.000 23.70511 93 VAL A N 1
ATOM 702 C CA . VAL A 1 97 ? -5.55736 -30.19850 3.42741 1.000 23.75320 93 VAL A CA 1
ATOM 703 C C . VAL A 1 97 ? -4.79383 -29.73773 2.18834 1.000 19.54980 93 VAL A C 1
ATOM 704 O O . VAL A 1 97 ? -3.68895 -29.21075 2.31126 1.000 22.72695 93 VAL A O 1
ATOM 708 N N . PRO A 1 98 ? -5.36353 -29.96336 0.98901 1.000 27.47608 94 PRO A N 1
ATOM 709 C CA . PRO A 1 98 ? -4.72948 -29.52260 -0.25972 1.000 28.23905 94 PRO A CA 1
ATOM 710 C C . PRO A 1 98 ? -4.31586 -28.05486 -0.20916 1.000 26.43780 94 PRO A C 1
ATOM 711 O O . PRO A 1 98 ? -5.10505 -27.20895 0.21161 1.000 22.55463 94 PRO A O 1
ATOM 715 N N . VAL A 1 99 ? -3.08715 -27.77445 -0.63418 1.000 22.91908 95 VAL A N 1
ATOM 716 C CA . VAL A 1 99 ? -2.49197 -26.44424 -0.52491 1.000 19.61531 95 VAL A CA 1
ATOM 717 C C . VAL A 1 99 ? -3.32936 -25.35786 -1.20285 1.000 22.14663 95 VAL A C 1
ATOM 718 O O . VAL A 1 99 ? -3.38282 -24.21830 -0.73704 1.000 22.33533 95 VAL A O 1
ATOM 722 N N . GLN A 1 100 ? -4.00201 -25.72310 -2.28882 1.000 24.61289 96 GLN A N 1
ATOM 723 C CA . GLN A 1 100 ? -4.81410 -24.77353 -3.04357 1.000 25.88578 96 GLN A CA 1
ATOM 724 C C . GLN A 1 100 ? -6.02723 -24.26926 -2.26022 1.000 22.82447 96 GLN A C 1
ATOM 725 O O . GLN A 1 100 ? -6.64728 -23.27957 -2.64249 1.000 22.62599 96 GLN A O 1
ATOM 731 N N . ALA A 1 101 ? -6.35637 -24.94432 -1.16274 1.000 18.78508 97 ALA A N 1
ATOM 732 C CA . ALA A 1 101 ? -7.53358 -24.59293 -0.37176 1.000 20.60581 97 ALA A CA 1
ATOM 733 C C . ALA A 1 101 ? -7.19385 -23.75491 0.86051 1.000 15.95079 97 ALA A C 1
ATOM 734 O O . ALA A 1 101 ? -8.08927 -23.30723 1.57827 1.000 17.63974 97 ALA A O 1
ATOM 736 N N . TRP A 1 102 ? -5.90252 -23.53983 1.09548 1.000 15.20613 98 TRP A N 1
ATOM 737 C CA . TRP A 1 102 ? -5.43985 -22.82746 2.28584 1.000 16.71828 98 TRP A CA 1
ATOM 738 C C . TRP A 1 102 ? -5.91635 -21.37677 2.33294 1.000 15.31231 98 TRP A C 1
ATOM 739 O O . TRP A 1 102 ? -6.03714 -20.78926 3.40708 1.000 16.43650 98 TRP A O 1
ATOM 750 N N . GLY A 1 103 ? -6.18877 -20.80486 1.16576 1.000 15.43955 99 GLY A N 1
ATOM 751 C CA . GLY A 1 103 ? -6.62364 -19.42373 1.08148 1.000 16.79962 99 GLY A CA 1
ATOM 752 C C . GLY A 1 103 ? -7.98116 -19.18392 1.71345 1.000 20.52791 99 GLY A C 1
ATOM 753 O O . GLY A 1 103 ? -8.33562 -18.04617 2.02030 1.000 21.96601 99 GLY A O 1
ATOM 754 N N . TRP A 1 104 ? -8.74306 -20.25644 1.90716 1.000 15.91609 100 TRP A N 1
ATOM 755 C CA . TRP A 1 104 ? -10.07790 -20.15728 2.49500 1.000 16.19974 100 TRP A CA 1
ATOM 756 C C . TRP A 1 104 ? -10.06692 -20.10937 4.02206 1.000 20.15088 100 TRP A C 1
ATOM 757 O O . TRP A 1 104 ? -11.04653 -19.69399 4.64371 1.000 16.83786 100 TRP A O 1
ATOM 768 N N . LEU A 1 105 ? -8.96152 -20.54346 4.61844 1.000 19.36923 101 LEU A N 1
ATOM 769 C CA . LEU A 1 105 ? -8.80241 -20.50745 6.06720 1.000 18.55463 101 LEU A CA 1
ATOM 770 C C . LEU A 1 105 ? -8.85571 -19.06043 6.54643 1.000 18.39171 101 LEU A C 1
ATOM 771 O O . LEU A 1 105 ? -9.41282 -18.75132 7.60149 1.000 18.82964 101 LEU A O 1
ATOM 776 N N . SER A 1 106 ? -8.28095 -18.17632 5.74143 1.000 22.71487 102 SER A N 1
ATOM 777 C CA A SER A 1 106 ? -8.24993 -16.75104 6.05057 0.410 17.02872 102 SER A CA 1
ATOM 778 C CA B SER A 1 106 ? -8.24755 -16.75505 6.04390 0.590 16.97964 102 SER A CA 1
ATOM 779 C C . SER A 1 106 ? -9.64432 -16.13476 5.99083 1.000 21.09470 102 SER A C 1
ATOM 780 O O . SER A 1 106 ? -10.01302 -15.32877 6.84786 1.000 20.56264 102 SER A O 1
ATOM 785 N N . LEU A 1 107 ? -10.41585 -16.51928 4.97834 1.000 17.39368 103 LEU A N 1
ATOM 786 C CA . LEU A 1 107 ? -11.77399 -16.01859 4.80786 1.000 14.74646 103 LEU A CA 1
ATOM 787 C C . LEU A 1 107 ? -12.67100 -16.53856 5.92547 1.000 15.07565 103 LEU A C 1
ATOM 788 O O . LEU A 1 107 ? -13.56229 -15.83417 6.40597 1.000 14.05176 103 LEU A O 1
ATOM 793 N N . ALA A 1 108 ? -12.42342 -17.77760 6.33704 1.000 12.47845 104 ALA A N 1
ATOM 794 C CA . ALA A 1 108 ? -13.19490 -18.40649 7.40266 1.000 11.92798 104 ALA A CA 1
ATOM 795 C C . ALA A 1 108 ? -13.03141 -17.65950 8.72141 1.000 14.88568 104 ALA A C 1
ATOM 796 O O . ALA A 1 108 ? -13.98577 -17.52312 9.48774 1.000 12.58792 104 ALA A O 1
ATOM 798 N N . ALA A 1 109 ? -11.81780 -17.17666 8.97271 1.000 11.67317 105 ALA A N 1
ATOM 799 C CA . ALA A 1 109 ? -11.50261 -16.46645 10.20588 1.000 12.70296 105 ALA A CA 1
ATOM 800 C C . ALA A 1 109 ? -12.28296 -15.16163 10.31525 1.000 9.93441 105 ALA A C 1
ATOM 801 O O . ALA A 1 109 ? -12.80486 -14.83042 11.37732 1.000 11.69059 105 ALA A O 1
ATOM 803 N N . GLY A 1 110 ? -12.35900 -14.42092 9.21441 1.000 12.95589 106 GLY A N 1
ATOM 804 C CA . GLY A 1 110 ? -13.11085 -13.17960 9.19080 1.000 13.10276 106 GLY A CA 1
ATOM 805 C C . GLY A 1 110 ? -14.58334 -13.41550 9.46239 1.000 9.69598 106 GLY A C 1
ATOM 806 O O . GLY A 1 110 ? -15.21943 -12.65984 10.19418 1.000 11.74780 106 GLY A O 1
ATOM 807 N N . LEU A 1 111 ? -15.11852 -14.47852 8.87218 1.000 11.81355 107 LEU A N 1
ATOM 808 C CA . LEU A 1 111 ? -16.50725 -14.86836 9.08057 1.000 12.22389 107 LEU A CA 1
ATOM 809 C C . LEU A 1 111 ? -16.77673 -15.17191 10.55342 1.000 11.08723 107 LEU A C 1
ATOM 810 O O . LEU A 1 111 ? -17.80072 -14.77291 11.10814 1.000 11.50127 107 LEU A O 1
ATOM 815 N N . ALA A 1 112 ? -15.84074 -15.87319 11.18180 1.000 9.78347 108 ALA A N 1
ATOM 816 C CA . ALA A 1 112 ? -15.95595 -16.22585 12.58985 1.000 10.16720 108 ALA A CA 1
ATOM 817 C C . ALA A 1 112 ? -15.97092 -14.98542 13.47704 1.000 11.29224 108 ALA A C 1
ATOM 818 O O . ALA A 1 112 ? -16.77409 -14.88739 14.40536 1.000 11.51974 108 ALA A O 1
ATOM 820 N N . VAL A 1 113 ? -15.08098 -14.04121 13.18673 1.000 10.72174 109 VAL A N 1
ATOM 821 C CA . VAL A 1 113 ? -15.01352 -12.79381 13.93882 1.000 11.79658 109 VAL A CA 1
ATOM 822 C C . VAL A 1 113 ? -16.32219 -12.01215 13.82287 1.000 9.89518 109 VAL A C 1
ATOM 823 O O . VAL A 1 113 ? -16.86326 -11.53240 14.82017 1.000 12.05943 109 VAL A O 1
ATOM 827 N N . LEU A 1 114 ? -16.83147 -11.89507 12.60082 1.000 11.34370 110 LEU A N 1
ATOM 828 C CA . LEU A 1 114 ? -18.07412 -11.16954 12.35698 1.000 10.36186 110 LEU A CA 1
ATOM 829 C C . LEU A 1 114 ? -19.24980 -11.77383 13.11900 1.000 11.90376 110 LEU A C 1
ATOM 830 O O . LEU A 1 114 ? -20.00723 -11.06206 13.77649 1.000 12.90356 110 LEU A O 1
ATOM 835 N N . ASP A 1 115 ? -19.39367 -13.09163 13.03035 1.000 12.35168 111 ASP A N 1
ATOM 836 C CA . ASP A 1 115 ? -20.49605 -13.78353 13.69126 1.000 11.70409 111 ASP A CA 1
ATOM 837 C C . ASP A 1 115 ? -20.41817 -13.66503 15.20966 1.000 13.72454 111 ASP A C 1
ATOM 838 O O . ASP A 1 115 ? -21.44040 -13.70330 15.89380 1.000 15.57929 111 ASP A O 1
ATOM 843 N N . SER A 1 116 ? -19.20574 -13.50978 15.73195 1.000 10.98875 112 SER A N 1
ATOM 844 C CA . SER A 1 116 ? -19.00613 -13.44448 17.17524 1.000 11.07393 112 SER A CA 1
ATOM 845 C C . SER A 1 116 ? -19.45764 -12.11360 17.77467 1.000 14.63321 112 SER A C 1
ATOM 846 O O . SER A 1 116 ? -19.74400 -12.03657 18.96937 1.000 17.25025 112 SER A O 1
ATOM 849 N N . VAL A 1 117 ? -19.52383 -11.06991 16.95202 1.000 11.46297 113 VAL A N 1
ATOM 850 C CA . VAL A 1 117 ? -19.84288 -9.73323 17.45681 1.000 13.98538 113 VAL A CA 1
ATOM 851 C C . VAL A 1 117 ? -21.13508 -9.13769 16.90253 1.000 14.95462 113 VAL A C 1
ATOM 852 O O . VAL A 1 117 ? -21.68502 -8.20209 17.48411 1.000 15.95129 113 VAL A O 1
ATOM 856 N N . ALA A 1 118 ? -21.61023 -9.67681 15.78395 1.000 14.47171 114 ALA A N 1
ATOM 857 C CA . ALA A 1 118 ? -22.82787 -9.18015 15.13912 1.000 15.84083 114 ALA A CA 1
ATOM 858 C C . ALA A 1 118 ? -24.04848 -8.98521 16.06292 1.000 19.12139 114 ALA A C 1
ATOM 859 O O . ALA A 1 118 ? -24.72538 -7.96270 15.96996 1.000 20.95348 114 ALA A O 1
ATOM 861 N N . PRO A 1 119 ? -24.33575 -9.95325 16.95572 1.000 17.51865 115 PRO A N 1
ATOM 862 C CA . PRO A 1 119 ? -25.52276 -9.77213 17.80524 1.000 21.15871 115 PRO A CA 1
ATOM 863 C C . PRO A 1 119 ? -25.39272 -8.72407 18.91831 1.000 26.14865 115 PRO A C 1
ATOM 864 O O . PRO A 1 119 ? -26.38154 -8.46563 19.60583 1.000 20.51273 115 PRO A O 1
ATOM 868 N N . LEU A 1 120 ? -24.21306 -8.13882 19.10290 1.000 18.47114 116 LEU A N 1
ATOM 869 C CA . LEU A 1 120 ? -24.02408 -7.14709 20.16221 1.000 21.23041 116 LEU A CA 1
ATOM 870 C C . LEU A 1 120 ? -24.57667 -5.78342 19.76192 1.000 28.89872 116 LEU A C 1
ATOM 871 O O . LEU A 1 120 ? -24.95551 -4.97962 20.61436 1.000 23.98502 116 LEU A O 1
ATOM 876 N N . ILE A 1 121 ? -24.61567 -5.53291 18.45834 1.000 23.16386 117 ILE A N 1
ATOM 877 C CA . ILE A 1 121 ? -25.14469 -4.28626 17.92076 1.000 27.22186 117 ILE A CA 1
ATOM 878 C C . ILE A 1 121 ? -26.67312 -4.28777 17.95407 1.000 29.36941 117 ILE A C 1
ATOM 879 O O . ILE A 1 121 ? -27.30810 -5.30385 17.67140 1.000 25.46137 117 ILE A O 1
ATOM 884 N N . ALA A 1 122 ? -27.26035 -3.15050 18.31252 1.000 27.07510 118 ALA A N 1
ATOM 885 C CA . ALA A 1 122 ? -28.71201 -3.02204 18.34179 1.000 28.81053 118 ALA A CA 1
ATOM 886 C C . ALA A 1 122 ? -29.28186 -3.07370 16.92878 1.000 37.81074 118 ALA A C 1
ATOM 887 O O . ALA A 1 122 ? -30.10280 -3.93270 16.60807 1.000 35.55705 118 ALA A O 1
ATOM 889 N N . VAL A 1 123 ? -28.84069 -2.14402 16.08835 1.000 29.14717 119 VAL A N 1
ATOM 890 C CA . VAL A 1 123 ? -29.24260 -2.11700 14.68741 1.000 30.91919 119 VAL A CA 1
ATOM 891 C C . VAL A 1 123 ? -28.01683 -1.98863 13.79161 1.000 32.94622 119 VAL A C 1
ATOM 892 O O . VAL A 1 123 ? -27.30593 -0.98479 13.84741 1.000 39.59475 119 VAL A O 1
ATOM 896 N N . PRO A 1 124 ? -27.76413 -3.01123 12.96214 1.000 34.47434 120 PRO A N 1
ATOM 897 C CA . PRO A 1 124 ? -26.60707 -3.00350 12.06221 1.000 34.68237 120 PRO A CA 1
ATOM 898 C C . PRO A 1 124 ? -26.72436 -1.89639 11.02324 1.000 31.34887 120 PRO A C 1
ATOM 899 O O . PRO A 1 124 ? -27.66691 -1.90475 10.23237 1.000 28.67092 120 PRO A O 1
ATOM 903 N N . PRO A 1 125 ? -25.77951 -0.94550 11.02595 1.000 28.60916 121 PRO A N 1
ATOM 904 C CA . PRO A 1 125 ? -25.78687 0.10361 10.00331 1.000 28.24700 121 PRO A CA 1
ATOM 905 C C . PRO A 1 125 ? -25.36658 -0.45796 8.64973 1.000 26.64528 121 PRO A C 1
ATOM 906 O O . PRO A 1 125 ? -24.94423 -1.61229 8.56981 1.000 27.56504 121 PRO A O 1
ATOM 910 N N . ALA A 1 126 ? -25.48158 0.35034 7.60161 1.000 33.14133 122 ALA A N 1
ATOM 911 C CA . ALA A 1 126 ? -25.08736 -0.07534 6.26489 1.000 27.05054 122 ALA A CA 1
ATOM 912 C C . ALA A 1 126 ? -23.59177 -0.36463 6.20917 1.000 25.35421 122 ALA A C 1
ATOM 913 O O . ALA A 1 126 ? -22.82759 0.13474 7.03519 1.000 27.09790 122 ALA A O 1
ATOM 915 N N . GLU A 1 127 ? -23.18965 -1.17682 5.23471 1.000 24.67785 123 GLU A N 1
ATOM 916 C CA . GLU A 1 127 ? -21.78860 -1.54820 5.04094 1.000 25.44127 123 GLU A CA 1
ATOM 917 C C . GLU A 1 127 ? -21.22662 -2.28101 6.25530 1.000 24.34614 123 GLU A C 1
ATOM 918 O O . GLU A 1 127 ? -20.16945 -1.93229 6.77983 1.000 19.61547 123 GLU A O 1
ATOM 924 N N . THR A 1 128 ? -21.95508 -3.29625 6.70228 1.000 24.43809 124 THR A N 1
ATOM 925 C CA . THR A 1 128 ? -21.48254 -4.16967 7.76693 1.000 26.13985 124 THR A CA 1
ATOM 926 C C . THR A 1 128 ? -21.38922 -5.60628 7.26682 1.000 20.25905 124 THR A C 1
ATOM 927 O O . THR A 1 128 ? -22.38947 -6.20872 6.88248 1.000 20.98694 124 THR A O 1
ATOM 931 N N . GLY A 1 129 ? -20.18001 -6.15184 7.26939 1.000 14.76152 125 GLY A N 1
ATOM 932 C CA . GLY A 1 129 ? -19.95807 -7.48678 6.75211 1.000 14.22514 125 GLY A CA 1
ATOM 933 C C . GLY A 1 129 ? -18.49364 -7.71597 6.44214 1.000 10.69199 125 GLY A C 1
ATOM 934 O O . GLY A 1 129 ? -17.61975 -7.16488 7.10965 1.000 12.26030 125 GLY A O 1
ATOM 935 N N . LEU A 1 130 ? -18.22403 -8.51835 5.41787 1.000 10.34546 126 LEU A N 1
ATOM 936 C CA . LEU A 1 130 ? -16.85608 -8.90035 5.08939 1.000 9.42657 126 LEU A CA 1
ATOM 937 C C . LEU A 1 130 ? -16.35428 -8.28037 3.78963 1.000 9.13014 126 LEU A C 1
ATOM 938 O O . LEU A 1 130 ? -17.00511 -8.38216 2.74925 1.000 10.56907 126 LEU A O 1
ATOM 943 N N . LYS A 1 131 ? -15.18991 -7.64123 3.85913 1.000 9.84091 127 LYS A N 1
ATOM 944 C CA . LYS A 1 131 ? -14.49882 -7.17975 2.66176 1.000 9.91893 127 LYS A CA 1
ATOM 945 C C . LYS A 1 131 ? -13.33424 -8.11555 2.37295 1.000 9.72784 127 LYS A C 1
ATOM 946 O O . LYS A 1 131 ? -12.50449 -8.38194 3.24270 1.000 11.22971 127 LYS A O 1
ATOM 952 N N . TRP A 1 132 ? -13.28776 -8.62544 1.14803 1.000 10.02447 128 TRP A N 1
ATOM 953 C CA . TRP A 1 132 ? -12.21331 -9.51365 0.72226 1.000 9.90329 128 TRP A CA 1
ATOM 954 C C . TRP A 1 132 ? -10.88043 -8.76164 0.77970 1.000 10.39142 128 TRP A C 1
ATOM 955 O O . TRP A 1 132 ? -10.81408 -7.59686 0.38891 1.000 11.92981 128 TRP A O 1
ATOM 966 N N . PRO A 1 133 ? -9.81125 -9.42257 1.25830 1.000 12.74204 129 PRO A N 1
ATOM 967 C CA . PRO A 1 133 ? -9.77426 -10.82420 1.67872 1.000 16.34177 129 PRO A CA 1
ATOM 968 C C . PRO A 1 133 ? -9.74625 -11.04421 3.19274 1.000 18.55384 129 PRO A C 1
ATOM 969 O O . PRO A 1 133 ? -9.83054 -12.19767 3.60934 1.000 19.69649 129 PRO A O 1
ATOM 973 N N . ASN A 1 134 ? -9.64776 -9.98963 3.99839 1.000 16.03490 130 ASN A N 1
ATOM 974 C CA A ASN A 1 134 ? -9.39539 -10.10526 5.42359 0.680 16.96962 130 ASN A CA 1
ATOM 975 C CA B ASN A 1 134 ? -9.63384 -10.21357 5.45095 0.320 17.59077 130 ASN A CA 1
ATOM 976 C C . ASN A 1 134 ? -10.02281 -9.02040 6.30524 1.000 18.99449 130 ASN A C 1
ATOM 977 O O . ASN A 1 134 ? -9.48982 -8.77000 7.38606 1.000 19.11681 130 ASN A O 1
ATOM 986 N N . ASP A 1 135 ? -11.06058 -8.33583 5.84890 1.000 12.16916 131 ASP A N 1
ATOM 987 C CA . ASP A 1 135 ? -11.59954 -7.22642 6.62645 1.000 12.00628 131 ASP A CA 1
ATOM 988 C C . ASP A 1 135 ? -12.99964 -7.49880 7.15699 1.000 10.14149 131 ASP A C 1
ATOM 989 O O . ASP A 1 135 ? -13.85971 -8.00564 6.43839 1.000 13.53421 131 ASP A O 1
ATOM 994 N N . VAL A 1 136 ? -13.21485 -7.17202 8.42622 1.000 8.99166 132 VAL A N 1
ATOM 995 C CA . VAL A 1 136 ? -14.56411 -7.09731 8.96490 1.000 9.78597 132 VAL A CA 1
ATOM 996 C C . VAL A 1 136 ? -14.92957 -5.62349 9.03083 1.000 9.43550 132 VAL A C 1
ATOM 997 O O . VAL A 1 136 ? -14.27482 -4.84761 9.72773 1.000 10.48183 132 VAL A O 1
ATOM 1001 N N . LEU A 1 137 ? -15.95591 -5.23902 8.27988 1.000 9.29180 133 LEU A N 1
ATOM 1002 C CA . LEU A 1 137 ? -16.38915 -3.85177 8.22898 1.000 11.49964 133 LEU A CA 1
ATOM 1003 C C . LEU A 1 137 ? -17.70790 -3.64741 8.96030 1.000 11.66946 133 LEU A C 1
ATOM 1004 O O . LEU A 1 137 ? -18.54011 -4.55062 9.03831 1.000 12.88983 133 LEU A O 1
ATOM 1009 N N . ALA A 1 138 ? -17.88147 -2.44784 9.49929 1.000 12.70366 134 ALA A N 1
ATOM 1010 C CA . ALA A 1 138 ? -19.14738 -2.03532 10.08256 1.000 13.27532 134 ALA A CA 1
ATOM 1011 C C . ALA A 1 138 ? -19.25898 -0.52756 9.92610 1.000 15.05998 134 ALA A C 1
ATOM 1012 O O . ALA A 1 138 ? -18.34656 0.20841 10.30967 1.000 15.03260 134 ALA A O 1
ATOM 1014 N N . ARG A 1 139 ? -20.37355 -0.08716 9.34497 1.000 18.56135 135 ARG A N 1
ATOM 1015 C CA A ARG A 1 139 ? -20.58509 1.32881 9.06286 0.570 19.38875 135 ARG A CA 1
ATOM 1016 C CA B ARG A 1 139 ? -20.60554 1.31754 9.01316 0.430 19.39607 135 ARG A CA 1
ATOM 1017 C C . ARG A 1 139 ? -19.46375 1.88199 8.17632 1.000 19.04246 135 ARG A C 1
ATOM 1018 O O . ARG A 1 139 ? -19.11959 3.05965 8.26766 1.000 19.74579 135 ARG A O 1
ATOM 1033 N N . GLY A 1 140 ? -18.88727 1.02359 7.33969 1.000 17.73761 136 GLY A N 1
ATOM 1034 C CA . GLY A 1 140 ? -17.81273 1.42480 6.45085 1.000 16.32109 136 GLY A CA 1
ATOM 1035 C C . GLY A 1 140 ? -16.43664 1.42463 7.08838 1.000 18.20463 136 GLY A C 1
ATOM 1036 O O . GLY A 1 140 ? -15.42948 1.57011 6.39634 1.000 20.30845 136 GLY A O 1
ATOM 1037 N N . GLY A 1 141 ? -16.38949 1.26138 8.40641 1.000 14.00785 137 GLY A N 1
ATOM 1038 C CA . GLY A 1 141 ? -15.13154 1.29525 9.13008 1.000 12.59754 137 GLY A CA 1
ATOM 1039 C C . GLY A 1 141 ? -14.54122 -0.08326 9.34880 1.000 10.61914 137 GLY A C 1
ATOM 1040 O O . GLY A 1 141 ? -15.26725 -1.07537 9.40156 1.000 11.65645 137 GLY A O 1
ATOM 1041 N N . LYS A 1 142 ? -13.21943 -0.14627 9.47642 1.000 10.43717 138 LYS A N 1
ATOM 1042 C CA . LYS A 1 142 ? -12.54277 -1.41957 9.69080 1.000 10.01689 138 LYS A CA 1
ATOM 1043 C C . LYS A 1 142 ? -12.58460 -1.83035 11.15831 1.000 9.33373 138 LYS A C 1
ATOM 1044 O O . LYS A 1 142 ? -11.87451 -1.27650 11.99958 1.000 10.85622 138 LYS A O 1
ATOM 1050 N N . LEU A 1 143 ? -13.43214 -2.81014 11.44888 1.000 9.57739 139 LEU A N 1
ATOM 1051 C CA . LEU A 1 143 ? -13.64855 -3.28350 12.80947 1.000 9.50142 139 LEU A CA 1
ATOM 1052 C C . LEU A 1 143 ? -12.60689 -4.32421 13.21954 1.000 7.61579 139 LEU A C 1
ATOM 1053 O O . LEU A 1 143 ? -12.21819 -4.40167 14.38282 1.000 10.29518 139 LEU A O 1
ATOM 1058 N N . ALA A 1 144 ? -12.15749 -5.12325 12.25852 1.000 7.92155 140 ALA A N 1
ATOM 1059 C CA . ALA A 1 144 ? -11.17493 -6.16112 12.53245 1.000 7.54542 140 ALA A CA 1
ATOM 1060 C C . ALA A 1 144 ? -10.33994 -6.47715 11.29902 1.000 8.92282 140 ALA A C 1
ATOM 1061 O O . ALA A 1 144 ? -10.81782 -6.38451 10.16818 1.000 9.19586 140 ALA A O 1
ATOM 1063 N N . GLY A 1 145 ? -9.08508 -6.84442 11.53590 1.000 9.51087 141 GLY A N 1
ATOM 1064 C CA . GLY A 1 145 ? -8.18121 -7.26323 10.48248 1.000 9.56393 141 GLY A CA 1
ATOM 1065 C C . GLY A 1 145 ? -7.63121 -8.64266 10.77563 1.000 9.39962 141 GLY A C 1
ATOM 1066 O O . GLY A 1 145 ? -7.35292 -8.97709 11.92585 1.000 10.82974 141 GLY A O 1
ATOM 1067 N N . ILE A 1 146 ? -7.48186 -9.45000 9.73281 1.000 10.18587 142 ILE A N 1
ATOM 1068 C CA . ILE A 1 146 ? -6.99965 -10.81607 9.89542 1.000 9.66749 142 ILE A CA 1
ATOM 1069 C C . ILE A 1 146 ? -5.72808 -11.04594 9.08530 1.000 11.53175 142 ILE A C 1
ATOM 1070 O O . ILE A 1 146 ? -5.61434 -10.60157 7.94171 1.000 12.56926 142 ILE A O 1
ATOM 1075 N N . LEU A 1 147 ? -4.76472 -11.72993 9.69212 1.000 10.53173 143 LEU A N 1
ATOM 1076 C CA . LEU A 1 147 ? -3.50710 -12.03396 9.02340 1.000 11.21924 143 LEU A CA 1
ATOM 1077 C C . LEU A 1 147 ? -3.16292 -13.51422 9.13843 1.000 13.08412 143 LEU A C 1
ATOM 1078 O O . LEU A 1 147 ? -3.03648 -14.04653 10.24061 1.000 14.76310 143 LEU A O 1
ATOM 1083 N N . ALA A 1 148 ? -3.00585 -14.17157 7.99426 1.000 12.13940 144 ALA A N 1
ATOM 1084 C CA . ALA A 1 148 ? -2.61698 -15.57610 7.96159 1.000 16.27736 144 ALA A CA 1
ATOM 1085 C C . ALA A 1 148 ? -1.18601 -15.71309 7.46049 1.000 16.99157 144 ALA A C 1
ATOM 1086 O O . ALA A 1 148 ? -0.83059 -15.15988 6.42059 1.000 18.57394 144 ALA A O 1
ATOM 1088 N N . GLU A 1 149 ? -0.36608 -16.44799 8.20363 1.000 13.74997 145 GLU A N 1
ATOM 1089 C CA . GLU A 1 149 ? 1.02215 -16.65961 7.81427 1.000 14.58397 145 GLU A CA 1
ATOM 1090 C C . GLU A 1 149 ? 1.37364 -18.14301 7.80536 1.000 17.44077 145 GLU A C 1
ATOM 1091 O O . GLU A 1 149 ? 1.05230 -18.87686 8.74098 1.000 17.46968 145 GLU A O 1
ATOM 1097 N N . VAL A 1 150 ? 2.03200 -18.57392 6.73436 1.000 22.86088 146 VAL A N 1
ATOM 1098 C CA . VAL A 1 150 ? 2.31851 -19.98592 6.51984 1.000 30.52518 146 VAL A CA 1
ATOM 1099 C C . VAL A 1 150 ? 3.65925 -20.41223 7.10372 1.000 32.92479 146 VAL A C 1
ATOM 1100 O O . VAL A 1 150 ? 4.69078 -19.78851 6.85516 1.000 38.58902 146 VAL A O 1
ATOM 1104 N N . ALA A 1 151 ? 3.62474 -21.48135 7.88984 1.000 28.67624 147 ALA A N 1
ATOM 1105 C CA . ALA A 1 151 ? 4.83071 -22.11500 8.39705 1.000 36.74959 147 ALA A CA 1
ATOM 1106 C C . ALA A 1 151 ? 4.57990 -23.61018 8.48853 1.000 29.51292 147 ALA A C 1
ATOM 1107 O O . ALA A 1 151 ? 4.42484 -24.15036 9.58461 1.000 28.22676 147 ALA A O 1
ATOM 1109 N N . GLN A 1 152 ? 4.52330 -24.25017 7.32045 1.000 32.50778 148 GLN A N 1
ATOM 1110 C CA . GLN A 1 152 ? 4.24978 -25.67970 7.17284 1.000 30.23964 148 GLN A CA 1
ATOM 1111 C C . GLN A 1 152 ? 4.91421 -26.50305 8.27366 1.000 29.79861 148 GLN A C 1
ATOM 1112 O O . GLN A 1 152 ? 6.09898 -26.32427 8.55176 1.000 37.67766 148 GLN A O 1
ATOM 1118 N N . PRO A 1 153 ? 4.15634 -27.41566 8.90318 1.000 24.64817 149 PRO A N 1
ATOM 1119 C CA . PRO A 1 153 ? 2.79088 -27.82761 8.56170 1.000 20.08862 149 PRO A CA 1
ATOM 1120 C C . PRO A 1 153 ? 1.68771 -26.93840 9.13274 1.000 13.94987 149 PRO A C 1
ATOM 1121 O O . PRO A 1 153 ? 0.53633 -27.36883 9.13777 1.000 18.26681 149 PRO A O 1
ATOM 1125 N N . PHE A 1 154 ? 2.01641 -25.73584 9.59390 1.000 16.54127 150 PHE A N 1
ATOM 1126 C CA . PHE A 1 154 ? 1.00915 -24.88335 10.22128 1.000 13.98982 150 PHE A CA 1
ATOM 1127 C C . PHE A 1 154 ? 0.69036 -23.61432 9.43847 1.000 16.01882 150 PHE A C 1
ATOM 1128 O O . PHE A 1 154 ? 1.47337 -23.15749 8.60770 1.000 16.08904 150 PHE A O 1
ATOM 1136 N N . VAL A 1 155 ? -0.48072 -23.05738 9.72434 1.000 13.23455 151 VAL A N 1
ATOM 1137 C CA . VAL A 1 155 ? -0.78785 -21.67355 9.40596 1.000 16.37540 151 VAL A CA 1
ATOM 1138 C C . VAL A 1 155 ? -1.07473 -20.98200 10.72760 1.000 12.58549 151 VAL A C 1
ATOM 1139 O O . VAL A 1 155 ? -1.79026 -21.52290 11.56793 1.000 15.37697 151 VAL A O 1
ATOM 1143 N N . VAL A 1 156 ? -0.49842 -19.80244 10.92489 1.000 11.28175 152 VAL A N 1
ATOM 1144 C CA . VAL A 1 156 ? -0.81829 -18.99410 12.09244 1.000 13.20309 152 VAL A CA 1
ATOM 1145 C C . VAL A 1 156 ? -1.83883 -17.92178 11.71686 1.000 11.99857 152 VAL A C 1
ATOM 1146 O O . VAL A 1 156 ? -1.57268 -17.06999 10.87010 1.000 12.87900 152 VAL A O 1
ATOM 1150 N N . LEU A 1 157 ? -3.01213 -17.98230 12.34021 1.000 11.85396 153 LEU A N 1
ATOM 1151 C CA . LEU A 1 157 ? -4.08334 -17.02638 12.07393 1.000 11.85614 153 LEU A CA 1
ATOM 1152 C C . LEU A 1 157 ? -4.11078 -15.93353 13.13139 1.000 9.67390 153 LEU A C 1
ATOM 1153 O O . LEU A 1 157 ? -4.23533 -16.22369 14.31866 1.000 12.42180 153 LEU A O 1
ATOM 1158 N N . GLY A 1 158 ? -3.99932 -14.68153 12.69744 1.000 9.87823 154 GLY A N 1
ATOM 1159 C CA . GLY A 1 158 ? -4.01466 -13.55449 13.61168 1.000 10.53507 154 GLY A CA 1
ATOM 1160 C C . GLY A 1 158 ? -5.25719 -12.69803 13.47810 1.000 12.70313 154 GLY A C 1
ATOM 1161 O O . GLY A 1 158 ? -5.71009 -12.41564 12.36899 1.000 11.75940 154 GLY A O 1
ATOM 1162 N N . VAL A 1 159 ? -5.81116 -12.28479 14.61384 1.000 9.75571 155 VAL A N 1
ATOM 1163 C CA . VAL A 1 159 ? -6.98492 -11.41871 14.62693 1.000 8.19439 155 VAL A CA 1
ATOM 1164 C C . VAL A 1 159 ? -6.76038 -10.18065 15.48998 1.000 8.22476 155 VAL A C 1
ATOM 1165 O O . VAL A 1 159 ? -6.38492 -10.28656 16.65670 1.000 9.61835 155 VAL A O 1
ATOM 1169 N N . GLY A 1 160 ? -6.98328 -9.00980 14.90270 1.000 7.65993 156 GLY A N 1
ATOM 1170 C CA . GLY A 1 160 ? -7.02960 -7.76992 15.65261 1.000 8.84623 156 GLY A CA 1
ATOM 1171 C C . GLY A 1 160 ? -8.43975 -7.21407 15.58772 1.000 9.06867 156 GLY A C 1
ATOM 1172 O O . GLY A 1 160 ? -8.88224 -6.76647 14.53633 1.000 10.37252 156 GLY A O 1
ATOM 1173 N N . LEU A 1 161 ? -9.15493 -7.26269 16.70648 1.000 8.22996 157 LEU A N 1
ATOM 1174 C CA . LEU A 1 161 ? -10.54225 -6.80624 16.75565 1.000 7.63364 157 LEU A CA 1
ATOM 1175 C C . LEU A 1 161 ? -10.68704 -5.58561 17.65656 1.000 9.00201 157 LEU A C 1
ATOM 1176 O O . LEU A 1 161 ? -10.40401 -5.65548 18.85017 1.000 9.41406 157 LEU A O 1
ATOM 1181 N N . ASN A 1 162 ? -11.12648 -4.47008 17.07957 1.000 8.69256 158 ASN A N 1
ATOM 1182 C CA . ASN A 1 162 ? -11.31254 -3.23603 17.83640 1.000 10.25241 158 ASN A CA 1
ATOM 1183 C C . ASN A 1 162 ? -12.56163 -3.28808 18.70501 1.000 9.94586 158 ASN A C 1
ATOM 1184 O O . ASN A 1 162 ? -13.68632 -3.26798 18.20299 1.000 10.56553 158 ASN A O 1
ATOM 1189 N N . VAL A 1 163 ? -12.35305 -3.35489 20.01377 1.000 9.17748 159 VAL A N 1
ATOM 1190 C CA . VAL A 1 163 ? -13.45632 -3.42737 20.95878 1.000 9.28406 159 VAL A CA 1
ATOM 1191 C C . VAL A 1 163 ? -13.83474 -2.04044 21.47717 1.000 9.48672 159 VAL A C 1
ATOM 1192 O O . VAL A 1 163 ? -14.97219 -1.60782 21.31663 1.000 10.61311 159 VAL A O 1
ATOM 1196 N N . THR A 1 164 ? -12.88012 -1.34668 22.09068 1.000 11.30640 160 THR A N 1
ATOM 1197 C CA . THR A 1 164 ? -13.09397 0.03311 22.52534 1.000 11.17016 160 THR A CA 1
ATOM 1198 C C . THR A 1 164 ? -12.05331 0.96946 21.91544 1.000 12.86484 160 THR A C 1
ATOM 1199 O O . THR A 1 164 ? -11.97177 2.14717 22.27025 1.000 12.49149 160 THR A O 1
ATOM 1203 N N . GLN A 1 165 ? -11.25946 0.43461 20.99464 1.000 10.44012 161 GLN A N 1
ATOM 1204 C CA . GLN A 1 165 ? -10.19308 1.19410 20.35633 1.000 10.82137 161 GLN A CA 1
ATOM 1205 C C . GLN A 1 165 ? -10.75444 2.36703 19.56374 1.000 12.82304 161 GLN A C 1
ATOM 1206 O O . GLN A 1 165 ? -11.57034 2.18150 18.66389 1.000 13.44013 161 GLN A O 1
ATOM 1212 N N . ALA A 1 166 ? -10.31507 3.57394 19.90185 1.000 12.82512 162 ALA A N 1
ATOM 1213 C CA . ALA A 1 166 ? -10.72824 4.76527 19.17248 1.000 13.47952 162 ALA A CA 1
ATOM 1214 C C . ALA A 1 166 ? -9.92116 4.89300 17.88675 1.000 12.95818 162 ALA A C 1
ATOM 1215 O O . ALA A 1 166 ? -8.71278 4.66121 17.88941 1.000 13.95155 162 ALA A O 1
ATOM 1217 N N . PRO A 1 167 ? -10.59087 5.24850 16.77873 1.000 12.54306 163 PRO A N 1
ATOM 1218 C CA . PRO A 1 167 ? -9.92940 5.41984 15.48050 1.000 14.24477 163 PRO A CA 1
ATOM 1219 C C . PRO A 1 167 ? -8.76645 6.40701 15.52551 1.000 15.48787 163 PRO A C 1
ATOM 1220 O O . PRO A 1 167 ? -7.78571 6.21578 14.80656 1.000 18.11747 163 PRO A O 1
ATOM 1224 N N . GLU A 1 168 ? -8.86227 7.43244 16.36771 1.000 18.55949 164 GLU A N 1
ATOM 1225 C CA A GLU A 1 168 ? -7.80380 8.42977 16.48751 0.520 20.25552 164 GLU A CA 1
ATOM 1226 C CA B GLU A 1 168 ? -7.79658 8.42528 16.46992 0.480 20.25760 164 GLU A CA 1
ATOM 1227 C C . GLU A 1 168 ? -6.53629 7.81345 17.06774 1.000 22.53345 164 GLU A C 1
ATOM 1228 O O . GLU A 1 168 ? -5.44695 8.37413 16.94688 1.000 23.86165 164 GLU A O 1
ATOM 1239 N N . GLU A 1 169 ? -6.69015 6.65705 17.70253 1.000 17.38538 165 GLU A N 1
ATOM 1240 C CA . GLU A 1 169 ? -5.56530 5.96678 18.31561 1.000 18.79354 165 GLU A CA 1
ATOM 1241 C C . GLU A 1 169 ? -4.82108 5.06082 17.33731 1.000 16.42503 165 GLU A C 1
ATOM 1242 O O . GLU A 1 169 ? -3.66045 4.72556 17.56714 1.000 18.67891 165 GLU A O 1
ATOM 1248 N N . VAL A 1 170 ? -5.48002 4.65725 16.25327 1.000 17.08696 166 VAL A N 1
ATOM 1249 C CA . VAL A 1 170 ? -4.91097 3.62683 15.37994 1.000 15.56247 166 VAL A CA 1
ATOM 1250 C C . VAL A 1 170 ? -4.90818 3.91993 13.86971 1.000 16.25746 166 VAL A C 1
ATOM 1251 O O . VAL A 1 170 ? -3.89034 3.71550 13.20604 1.000 20.15804 166 VAL A O 1
ATOM 1255 N N . ASP A 1 171 ? -6.03358 4.38946 13.33309 1.000 14.08623 167 ASP A N 1
ATOM 1256 C CA . ASP A 1 171 ? -6.18245 4.61174 11.89067 1.000 14.16913 167 ASP A CA 1
ATOM 1257 C C . ASP A 1 171 ? -7.50740 5.31512 11.60495 1.000 15.98623 167 ASP A C 1
ATOM 1258 O O . ASP A 1 171 ? -8.52682 4.98254 12.20757 1.000 15.62899 167 ASP A O 1
ATOM 1263 N N . PRO A 1 172 ? -7.49878 6.29302 10.68366 1.000 15.39609 168 PRO A N 1
ATOM 1264 C CA . PRO A 1 172 ? -8.70299 7.08317 10.38971 1.000 16.66744 168 PRO A CA 1
ATOM 1265 C C . PRO A 1 172 ? -9.86369 6.27483 9.80332 1.000 16.01002 168 PRO A C 1
ATOM 1266 O O . PRO A 1 172 ? -11.00905 6.72286 9.87565 1.000 17.83951 168 PRO A O 1
ATOM 1270 N N . ASP A 1 173 ? -9.57620 5.10997 9.23131 1.000 13.83631 169 ASP A N 1
ATOM 1271 C CA . ASP A 1 173 ? -10.61363 4.29738 8.60221 1.000 13.81204 169 ASP A CA 1
ATOM 1272 C C . ASP A 1 173 ? -11.11581 3.18299 9.51449 1.000 13.06555 169 ASP A C 1
ATOM 1273 O O . ASP A 1 173 ? -11.90892 2.33875 9.09772 1.000 14.85243 169 ASP A O 1
ATOM 1278 N N . ALA A 1 174 ? -10.65507 3.18966 10.76000 1.000 12.68102 170 ALA A N 1
ATOM 1279 C CA . ALA A 1 174 ? -11.03082 2.16109 11.72248 1.000 11.96846 170 ALA A CA 1
ATOM 1280 C C . ALA A 1 174 ? -12.35999 2.46730 12.40102 1.000 10.97770 170 ALA A C 1
ATOM 1281 O O . ALA A 1 174 ? -12.84955 3.59546 12.36048 1.000 14.02351 170 ALA A O 1
ATOM 1283 N N . THR A 1 175 ? -12.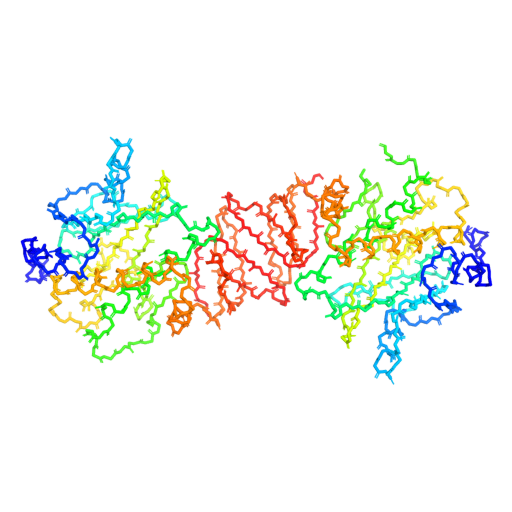93877 1.44442 13.01902 1.000 11.12532 171 THR A N 1
ATOM 1284 C CA . THR A 1 175 ? -14.06202 1.62242 13.92675 1.000 11.59557 171 THR A CA 1
ATOM 1285 C C . THR A 1 175 ? -13.94267 0.57831 15.02916 1.000 12.10637 171 THR A C 1
ATOM 1286 O O . THR A 1 175 ? -13.05025 -0.26312 14.99129 1.000 12.68364 171 THR A O 1
ATOM 1290 N N . SER A 1 176 ? -14.83117 0.63971 16.01338 1.000 10.40818 172 SER A N 1
ATOM 1291 C CA . SER A 1 176 ? -14.81316 -0.31052 17.11679 1.000 10.59984 172 SER A CA 1
ATOM 1292 C C . SER A 1 176 ? -16.23539 -0.60269 17.55476 1.000 9.09760 172 SER A C 1
ATOM 1293 O O . SER A 1 176 ? -17.16194 0.10267 17.16590 1.000 9.90528 172 SER A O 1
ATOM 1296 N N . LEU A 1 177 ? -16.40417 -1.63318 18.37618 1.000 8.85881 173 LEU A N 1
ATOM 1297 C CA . LEU A 1 177 ? -17.72030 -1.97472 18.90635 1.000 10.40131 173 LEU A CA 1
ATOM 1298 C C . LEU A 1 177 ? -18.32602 -0.80717 19.68123 1.000 10.73580 173 LEU A C 1
ATOM 1299 O O . LEU A 1 177 ? -19.51371 -0.51619 19.55123 1.000 10.96057 173 LEU A O 1
ATOM 1304 N N . 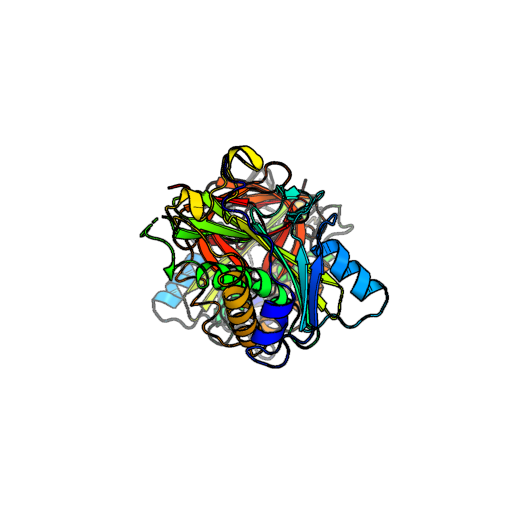LEU A 1 178 ? -17.49510 -0.13429 20.47128 1.000 9.94620 174 LEU A N 1
ATOM 1305 C CA . LEU A 1 178 ? -17.92998 1.02994 21.23529 1.000 10.46714 174 LEU A CA 1
ATOM 1306 C C . LEU A 1 178 ? -18.40320 2.15139 20.31639 1.000 13.13748 174 LEU A C 1
ATOM 1307 O O . LEU A 1 178 ? -19.43374 2.77530 20.56532 1.000 13.54848 174 LEU A O 1
ATOM 1312 N N . ASP A 1 179 ? -17.65354 2.39794 19.24684 1.000 11.32663 175 ASP A N 1
ATOM 1313 C CA . ASP A 1 179 ? -18.02319 3.42835 18.27990 1.000 12.48233 175 ASP A CA 1
ATOM 1314 C C . ASP A 1 179 ? -19.20819 3.00327 17.41678 1.000 15.84611 175 ASP A C 1
ATOM 1315 O O . ASP A 1 179 ? -19.74794 3.80108 16.64768 1.000 17.49364 175 ASP A O 1
ATOM 1320 N N . LEU A 1 180 ? -19.60831 1.74361 17.55214 1.000 12.79937 176 LEU A N 1
ATOM 1321 C CA . LEU A 1 180 ? -20.79308 1.23925 16.87328 1.000 16.07118 176 LEU A CA 1
ATOM 1322 C C . LEU A 1 180 ? -21.97968 1.18192 17.82931 1.000 18.06333 176 LEU A C 1
ATOM 1323 O O . LEU A 1 180 ? -23.02751 0.62979 17.50026 1.000 21.17482 176 LEU A O 1
ATOM 1328 N N . GLY A 1 181 ? -21.80718 1.74303 19.02067 1.000 14.21369 177 GLY A N 1
ATOM 1329 C CA . GLY A 1 181 ? -22.91052 1.87598 19.95281 1.000 15.95832 177 GLY A CA 1
ATOM 1330 C C . GLY A 1 181 ? -22.98572 0.82346 21.04187 1.000 19.84014 177 GLY A C 1
ATOM 1331 O O . GLY A 1 181 ? -23.91571 0.83291 21.84891 1.000 21.73676 177 GLY A O 1
ATOM 1332 N N . VAL A 1 182 ? -22.01999 -0.08910 21.07075 1.000 14.48583 178 VAL A N 1
ATOM 1333 C CA . VAL A 1 182 ? -21.94164 -1.05986 22.15495 1.000 13.74704 178 VAL A CA 1
ATOM 1334 C C . VAL A 1 182 ? -21.27222 -0.39138 23.35078 1.000 17.76912 178 VAL A C 1
ATOM 1335 O O . VAL A 1 182 ? -20.05002 -0.25810 23.39815 1.000 17.49313 178 VAL A O 1
ATOM 1339 N N . ALA A 1 183 ? -22.08857 0.02933 24.31177 1.000 20.06685 179 ALA A N 1
ATOM 1340 C CA . ALA A 1 183 ? -21.64279 0.90170 25.39835 1.000 19.79325 179 ALA A CA 1
ATOM 1341 C C . ALA A 1 183 ? -20.62341 0.28319 26.35343 1.000 19.75061 179 ALA A C 1
ATOM 1342 O O . ALA A 1 183 ? -19.69255 0.95925 26.78956 1.000 20.73099 179 ALA A O 1
ATOM 1344 N N . ALA A 1 184 ? -20.81022 -0.98790 26.69325 1.000 18.85424 180 ALA A N 1
ATOM 1345 C CA . ALA A 1 184 ? -19.90467 -1.66164 27.61830 1.000 21.01192 180 ALA A CA 1
ATOM 1346 C C . ALA A 1 184 ? -19.58143 -3.08050 27.16452 1.000 21.11980 180 ALA A C 1
ATOM 1347 O O . ALA A 1 184 ? -20.03437 -4.04884 27.77303 1.000 21.78864 180 ALA A O 1
ATOM 1349 N N . PRO A 1 185 ? -18.78828 -3.20994 26.09163 1.000 18.68231 181 PRO A N 1
ATOM 1350 C CA . PRO A 1 185 ? -18.45805 -4.54313 25.58001 1.000 17.10480 181 PRO A CA 1
ATOM 1351 C C . PRO A 1 185 ? -17.59564 -5.34436 26.55224 1.000 17.61536 181 PRO A C 1
ATOM 1352 O O . PRO A 1 185 ? -16.68633 -4.80179 27.18085 1.000 21.64045 181 PRO A O 1
ATOM 1356 N N . ASP A 1 186 ? -17.89536 -6.63365 26.66484 1.000 13.45856 182 ASP A N 1
ATOM 1357 C CA . ASP A 1 186 ? -17.18042 -7.53187 27.56125 1.000 13.55446 182 ASP A CA 1
ATOM 1358 C C . ASP A 1 186 ? -16.22646 -8.38765 26.74229 1.000 14.08831 182 ASP A C 1
ATOM 1359 O O . ASP A 1 186 ? -16.65328 -9.31426 26.05327 1.000 14.00370 182 ASP A O 1
ATOM 1364 N N . ARG A 1 187 ? -14.93587 -8.07811 26.82547 1.000 15.38406 183 ARG A N 1
ATOM 1365 C CA . ARG A 1 187 ? -13.92963 -8.76953 26.02366 1.000 14.57883 183 ARG A CA 1
ATOM 1366 C C . ARG A 1 187 ? -13.80803 -10.24962 26.35838 1.000 13.37117 183 ARG A C 1
ATOM 1367 O O . ARG A 1 187 ? -13.45265 -11.05036 25.49910 1.000 13.06770 183 ARG A O 1
ATOM 1375 N N . ASN A 1 188 ? -14.09228 -10.60806 27.60587 1.000 14.18697 184 ASN A N 1
ATOM 1376 C CA . ASN A 1 188 ? -14.06862 -12.00756 28.01230 1.000 14.04374 184 ASN A CA 1
ATOM 1377 C C . ASN A 1 188 ? -15.14145 -12.82373 27.29577 1.000 13.63946 184 ASN A C 1
ATOM 1378 O O . ASN A 1 188 ? -14.87076 -13.90777 26.77965 1.000 15.20403 184 ASN A O 1
ATOM 1383 N N . ARG A 1 189 ? -16.35910 -12.29175 27.26661 1.000 13.16677 185 ARG A N 1
ATOM 1384 C CA . ARG A 1 189 ? -17.46425 -12.94278 26.57318 1.000 12.20929 185 ARG A CA 1
ATOM 1385 C C . ARG A 1 189 ? -17.22044 -12.98999 25.06598 1.000 10.96939 185 ARG A C 1
ATOM 1386 O O . ARG A 1 189 ? -17.49374 -13.99842 24.41511 1.000 13.70281 185 ARG A O 1
ATOM 1394 N N . ILE A 1 190 ? -16.69959 -11.89628 24.51803 1.000 11.53459 186 ILE A N 1
ATOM 1395 C CA . ILE A 1 190 ? -16.44593 -11.80490 23.08323 1.000 12.74850 186 ILE A CA 1
ATOM 1396 C C . ILE A 1 190 ? -15.32892 -12.75385 22.64164 1.000 11.87202 186 ILE A C 1
ATOM 1397 O O . ILE A 1 190 ? -15.44927 -13.42604 21.61587 1.000 12.90712 186 ILE A O 1
ATOM 1402 N N . ALA A 1 191 ? -14.25359 -12.81492 23.42376 1.000 12.43558 187 ALA A N 1
ATOM 1403 C CA . ALA A 1 191 ? -13.13649 -13.70735 23.11982 1.000 12.79173 187 ALA A CA 1
ATOM 1404 C C . ALA A 1 191 ? -13.57586 -15.16853 23.08133 1.000 12.09304 187 ALA A C 1
ATOM 1405 O O . ALA A 1 191 ? -13.17775 -15.92368 22.19357 1.000 11.60823 187 ALA A O 1
ATOM 1407 N N . SER A 1 192 ? -14.40418 -15.55734 24.04480 1.000 11.09844 188 SER A N 1
ATOM 1408 C CA . SER A 1 192 ? -14.92496 -16.91703 24.10709 1.000 12.88773 188 SER A CA 1
ATOM 1409 C C . SER A 1 192 ? -15.79643 -17.22654 22.89871 1.000 11.31943 188 SER A C 1
ATOM 1410 O O . SER A 1 192 ? -15.65819 -18.27603 22.27526 1.000 12.93387 188 SER A O 1
ATOM 1413 N N . ARG A 1 193 ? -16.69397 -16.30427 22.57194 1.000 10.79103 189 ARG A N 1
ATOM 1414 C CA . ARG A 1 193 ? -17.55981 -16.46719 21.41173 1.000 12.68648 189 ARG A CA 1
ATOM 1415 C C . ARG A 1 193 ? -16.74972 -16.55161 20.12091 1.000 12.65028 189 ARG A C 1
ATOM 1416 O O . ARG A 1 193 ? -17.03602 -17.37853 19.25570 1.000 12.47442 189 ARG A O 1
ATOM 1424 N N . LEU A 1 194 ? -15.73180 -15.70224 20.00719 1.000 11.08751 190 LEU A N 1
ATOM 1425 C CA . LEU A 1 194 ? -14.87001 -15.67508 18.82824 1.000 10.67704 190 LEU A CA 1
ATOM 1426 C C . LEU A 1 194 ? -14.17383 -17.01744 18.62307 1.000 9.66013 190 LEU A C 1
ATOM 1427 O O . LEU A 1 194 ? -14.18872 -17.57667 17.52752 1.000 10.84906 190 LEU A O 1
ATOM 1432 N N . LEU A 1 195 ? -13.56366 -17.53023 19.68420 1.000 9.60941 191 LEU A N 1
ATOM 1433 C CA . LEU A 1 195 ? -12.79714 -18.76610 19.59122 1.000 9.54041 191 LEU A CA 1
ATOM 1434 C C . LEU A 1 195 ? -13.67415 -19.99242 19.31868 1.000 11.23054 191 LEU A C 1
ATOM 1435 O O . LEU A 1 195 ? -13.23942 -20.94214 18.66772 1.000 11.57028 191 LEU A O 1
ATOM 1440 N N . ARG A 1 196 ? -14.91361 -19.96145 19.79722 1.000 11.30574 192 ARG A N 1
ATOM 1441 C CA A ARG A 1 196 ? -15.85757 -21.04227 19.54070 0.460 12.63611 192 ARG A CA 1
ATOM 1442 C CA B ARG A 1 196 ? -15.84682 -21.05281 19.53596 0.540 12.61118 192 ARG A CA 1
ATOM 1443 C C . ARG A 1 196 ? -16.32743 -21.01828 18.08911 1.000 12.30751 192 ARG A C 1
ATOM 1444 O O . ARG A 1 196 ? -16.46589 -22.06236 17.45056 1.000 14.46280 192 ARG A O 1
ATOM 1459 N N . GLU A 1 197 ? -16.56656 -19.81583 17.57305 1.000 11.02481 193 GLU A N 1
ATOM 1460 C CA . GLU A 1 197 ? -16.94521 -19.64606 16.17608 1.000 12.47102 193 GLU A CA 1
ATOM 1461 C C . GLU A 1 197 ? -15.78849 -20.08408 15.28879 1.000 11.61454 193 GLU A C 1
ATOM 1462 O O . GLU A 1 197 ? -15.98783 -20.75634 14.27698 1.000 12.80707 193 GLU A O 1
ATOM 1468 N N . LEU A 1 198 ? -14.57769 -19.69804 15.68263 1.000 11.43574 194 LEU A N 1
ATOM 1469 C CA . LEU A 1 198 ? -13.37593 -20.00278 14.91276 1.000 11.27303 194 LEU A CA 1
ATOM 1470 C C . LEU A 1 198 ? -13.12571 -21.50329 14.80182 1.000 11.80626 194 LEU A C 1
ATOM 1471 O O . LEU A 1 198 ? -12.77132 -21.99387 13.73217 1.000 12.74566 194 LEU A O 1
ATOM 1476 N N . GLU A 1 199 ? -13.31259 -22.22559 15.90400 1.000 10.79303 195 GLU A N 1
ATOM 1477 C CA A GLU A 1 199 ? -13.14906 -23.67499 15.91182 0.500 11.45585 195 GLU A CA 1
ATOM 1478 C CA B GLU A 1 199 ? -13.13532 -23.67326 15.89391 0.500 11.44386 195 GLU A CA 1
ATOM 1479 C C . GLU A 1 199 ? -14.06218 -24.33608 14.88376 1.000 11.01748 195 GLU A C 1
ATOM 1480 O O . GLU A 1 199 ? -13.63356 -25.19638 14.11518 1.000 12.83801 195 GLU A O 1
ATOM 1491 N N . ALA A 1 200 ? -15.32668 -23.92781 14.88532 1.000 10.95143 196 ALA A N 1
ATOM 1492 C CA . ALA A 1 200 ? -16.31611 -24.48202 13.97133 1.000 10.63805 196 ALA A CA 1
ATOM 1493 C C . ALA A 1 200 ? -15.94896 -24.23610 12.51127 1.000 9.80367 196 ALA A C 1
ATOM 1494 O O . ALA A 1 200 ? -16.04660 -25.13773 11.67811 1.000 10.93707 196 ALA A O 1
ATOM 1496 N N . ARG A 1 201 ? -15.52694 -23.01379 12.20494 1.000 9.92091 197 ARG A N 1
ATOM 1497 C CA . ARG A 1 201 ? -15.16709 -22.65998 10.83548 1.000 10.03067 197 ARG A CA 1
ATOM 1498 C C . ARG A 1 201 ? -13.90627 -23.38380 10.36480 1.000 10.57225 197 ARG A C 1
ATOM 1499 O O . ARG A 1 201 ? -13.78741 -23.73624 9.19273 1.000 11.32843 197 ARG A O 1
ATOM 1507 N N . ILE A 1 202 ? -12.96691 -23.59702 11.28026 1.000 10.60050 198 ILE A N 1
ATOM 1508 C CA . ILE A 1 202 ? -11.75046 -24.33671 10.96001 1.000 11.89704 198 ILE A CA 1
ATOM 1509 C C . ILE A 1 202 ? -12.08523 -25.79207 10.63666 1.000 12.69632 198 ILE A C 1
ATOM 1510 O O . ILE A 1 202 ? -11.55087 -26.37027 9.68945 1.000 12.36300 198 ILE A O 1
ATOM 1515 N N . ILE A 1 203 ? -12.98801 -26.37359 11.41899 1.000 12.58173 199 ILE A N 1
ATOM 1516 C CA . ILE A 1 203 ? -13.44779 -27.73674 11.17762 1.000 12.40784 199 ILE A CA 1
ATOM 1517 C C . ILE A 1 203 ? -14.15687 -27.84551 9.82605 1.000 11.98951 199 ILE A C 1
ATOM 1518 O O . ILE A 1 203 ? -13.92190 -28.78477 9.06233 1.000 12.53460 199 ILE A O 1
ATOM 1523 N N . GLN A 1 204 ? -15.01617 -26.87470 9.53026 1.000 11.56627 200 GLN A N 1
ATOM 1524 C CA . GLN A 1 204 ? -15.70359 -26.82029 8.24234 1.000 12.99222 200 GLN A CA 1
ATOM 1525 C C . GLN A 1 204 ? -14.70613 -26.73128 7.09095 1.000 12.86756 200 GLN A C 1
ATOM 1526 O O . GLN A 1 204 ? -14.84904 -27.41578 6.07824 1.000 13.59137 200 GLN A O 1
ATOM 1532 N N . TRP A 1 205 ? -13.69872 -25.87966 7.25705 1.000 11.76575 201 TRP A N 1
ATOM 1533 C CA . TRP A 1 205 ? -12.66657 -25.69523 6.24308 1.000 12.00686 201 TRP A CA 1
ATOM 1534 C C . TRP A 1 205 ? -11.89778 -26.98573 5.99822 1.000 13.24352 201 TRP A C 1
ATOM 1535 O O . TRP A 1 205 ? -11.64408 -27.36279 4.85510 1.000 15.54467 201 TRP A O 1
ATOM 1546 N N . ARG A 1 206 ? -11.54122 -27.66274 7.08375 1.000 12.37691 202 ARG A N 1
ATOM 1547 C CA . ARG A 1 206 ? -10.76498 -28.89402 7.00563 1.000 15.54709 202 ARG A CA 1
ATOM 1548 C C . ARG A 1 206 ? -11.53272 -30.00652 6.29535 1.000 14.52155 202 ARG A C 1
ATOM 1549 O O . ARG A 1 206 ? -10.93509 -30.88511 5.67187 1.000 19.23780 202 ARG A O 1
ATOM 1557 N N . ASN A 1 207 ? -12.85802 -29.95916 6.38385 1.000 13.39247 203 ASN A N 1
ATOM 1558 C CA . ASN A 1 207 ? -13.70152 -30.98612 5.77980 1.000 14.46991 203 ASN A CA 1
ATOM 1559 C C . ASN A 1 207 ? -14.39552 -30.53017 4.49869 1.000 15.88253 203 ASN A C 1
ATOM 1560 O O . ASN A 1 207 ? -15.28397 -31.21566 3.99174 1.000 16.61623 203 ASN A O 1
ATOM 1565 N N . ALA A 1 208 ? -13.98377 -29.37336 3.98594 1.000 14.08761 204 ALA A N 1
ATOM 1566 C CA . ALA A 1 208 ? -14.53465 -28.82113 2.74798 1.000 15.92812 204 ALA A CA 1
ATOM 1567 C C . ALA A 1 208 ? -16.06108 -28.71429 2.77316 1.000 12.97989 204 ALA A C 1
ATOM 1568 O O . ALA A 1 208 ? -16.73369 -29.01009 1.78394 1.000 18.09627 204 ALA A O 1
ATOM 1570 N N . ASN A 1 209 ? -16.60031 -28.29654 3.91362 1.000 13.82798 205 ASN A N 1
ATOM 1571 C CA . ASN A 1 209 ? -18.03727 -28.12063 4.05766 1.000 13.67260 205 ASN A CA 1
ATOM 1572 C C . ASN A 1 209 ? -18.50809 -26.94577 3.21126 1.000 14.01781 205 ASN A C 1
ATOM 1573 O O . ASN A 1 209 ? -18.01055 -25.83022 3.36255 1.000 13.46127 205 ASN A O 1
ATOM 1578 N N . PRO A 1 210 ? -19.46797 -27.19636 2.30929 1.000 12.68186 206 PRO A N 1
ATOM 1579 C CA . PRO A 1 210 ? -19.99986 -26.16021 1.41766 1.000 11.53592 206 PRO A CA 1
ATOM 1580 C C . PRO A 1 210 ? -20.61090 -24.97776 2.16927 1.000 14.64117 206 PRO A C 1
ATOM 1581 O O . PRO A 1 210 ? -20.72115 -23.89264 1.60226 1.000 16.31203 206 PRO A O 1
ATOM 1585 N N . GLN A 1 211 ? -20.99617 -25.18015 3.42577 1.000 14.69998 207 GLN A N 1
ATOM 1586 C CA . GLN A 1 211 ? -21.63014 -24.11266 4.19541 1.000 14.18037 207 GLN A CA 1
ATOM 1587 C C . GLN A 1 211 ? -20.67122 -22.95982 4.50169 1.000 14.75885 207 GLN A C 1
ATOM 1588 O O . GLN A 1 211 ? -21.10401 -21.82398 4.69765 1.000 13.77781 207 GLN A O 1
ATOM 1594 N N . LEU A 1 212 ? -19.37371 -23.25017 4.53567 1.000 12.26922 208 LEU A N 1
ATOM 1595 C CA . LEU A 1 212 ? -18.37072 -22.21498 4.76387 1.000 12.75317 208 LEU A CA 1
ATOM 1596 C C . LEU A 1 212 ? -18.43248 -21.15696 3.66697 1.000 13.59485 208 LEU A C 1
ATOM 1597 O O . LEU A 1 212 ? -18.56109 -19.96403 3.94737 1.000 13.85623 208 LEU A O 1
ATOM 1602 N N . ALA A 1 213 ? -18.35763 -21.60432 2.41797 1.000 13.08140 209 ALA A N 1
ATOM 1603 C CA . ALA A 1 213 ? -18.41631 -20.69922 1.27559 1.000 14.64140 209 ALA A CA 1
ATOM 1604 C C . ALA A 1 213 ? -19.76948 -19.99829 1.18952 1.000 14.39719 209 ALA A C 1
ATOM 1605 O O . ALA A 1 213 ? -19.84733 -18.81454 0.86370 1.000 15.25601 209 ALA A O 1
ATOM 1607 N N . ALA A 1 214 ? -20.83082 -20.73620 1.49569 1.000 14.94262 210 ALA A N 1
ATOM 1608 C CA . ALA A 1 214 ? -22.18252 -20.19574 1.44681 1.000 14.22323 210 ALA A CA 1
ATOM 1609 C C . ALA A 1 214 ? -22.38433 -19.10142 2.48877 1.000 12.21376 210 ALA A C 1
ATOM 1610 O O . ALA A 1 214 ? -22.94939 -18.04542 2.19577 1.000 14.42116 210 ALA A O 1
ATOM 1612 N N . ASP A 1 215 ? -21.91929 -19.35721 3.70697 1.000 12.61208 211 ASP A N 1
ATOM 1613 C CA . ASP A 1 215 ? -22.03262 -18.37716 4.78124 1.000 12.34389 211 ASP A CA 1
ATOM 1614 C C . ASP A 1 215 ? -21.17048 -17.14588 4.52378 1.000 13.32194 211 ASP A C 1
ATOM 1615 O O . ASP A 1 215 ? -21.56525 -16.03244 4.86025 1.000 14.81902 211 ASP A O 1
ATOM 1620 N N . TYR A 1 216 ? -19.99605 -17.34566 3.93107 1.000 12.78004 212 TYR A N 1
ATOM 1621 C CA . TYR A 1 216 ? -19.13329 -16.22076 3.58608 1.000 13.28037 212 TYR A CA 1
ATOM 1622 C C . TYR A 1 216 ? -19.82228 -15.31747 2.57141 1.000 13.17536 212 TYR A C 1
ATOM 1623 O O . TYR A 1 216 ? -19.84123 -14.09566 2.72618 1.000 14.47007 212 TYR A O 1
ATOM 1632 N N . ARG A 1 217 ? -20.37865 -15.93016 1.53111 1.000 13.49162 213 ARG A N 1
ATOM 1633 C CA . ARG A 1 217 ? -21.04756 -15.18914 0.47034 1.000 14.01781 213 ARG A CA 1
ATOM 1634 C C . ARG A 1 217 ? -22.20340 -14.36220 1.02022 1.000 14.65776 213 ARG A C 1
ATOM 1635 O O . ARG A 1 217 ? -22.44307 -13.23993 0.57616 1.000 14.56035 213 ARG A O 1
ATOM 1643 N N . ALA A 1 218 ? -22.90752 -14.91743 2.00013 1.000 13.77720 214 ALA A N 1
ATOM 1644 C CA . ALA A 1 218 ? -24.06227 -14.24854 2.58774 1.000 14.32909 214 ALA A CA 1
ATOM 1645 C C . ALA A 1 218 ? -23.68598 -12.97618 3.34256 1.000 15.41909 214 ALA A C 1
ATOM 1646 O O . ALA A 1 218 ? -24.52178 -12.09499 3.53730 1.000 17.55005 214 ALA A O 1
ATOM 1648 N N . ARG A 1 219 ? -22.42705 -12.87687 3.75660 1.000 12.30824 215 ARG A N 1
ATOM 1649 C CA A ARG A 1 219 ? -21.97347 -11.72714 4.53056 0.470 12.96148 215 ARG A CA 1
ATOM 1650 C CA B ARG A 1 219 ? -21.96703 -11.73421 4.53729 0.530 12.94892 215 ARG A CA 1
ATOM 1651 C C . ARG A 1 219 ? -20.98366 -10.86356 3.75713 1.000 11.68974 215 ARG A C 1
ATOM 1652 O O . ARG A 1 219 ? -20.41400 -9.91884 4.30397 1.000 13.31443 215 ARG A O 1
ATOM 1667 N N . SER A 1 220 ? -20.78563 -11.18192 2.48169 1.000 10.64994 216 SER A N 1
ATOM 1668 C CA . SER A 1 220 ? -19.82597 -10.44678 1.66486 1.000 11.01359 216 SER A CA 1
ATOM 1669 C C . SER A 1 220 ? -20.34405 -9.07311 1.25637 1.000 12.51762 216 SER A C 1
ATOM 1670 O O . SER A 1 220 ? -21.44472 -8.94503 0.71777 1.000 14.73491 216 SER A O 1
ATOM 1673 N N . LEU A 1 221 ? -19.53792 -8.04984 1.51902 1.000 11.73913 217 LEU A N 1
ATOM 1674 C CA . LEU A 1 221 ? -19.83058 -6.69724 1.06542 1.000 11.47170 217 LEU A CA 1
ATOM 1675 C C . LEU A 1 221 ? -19.17977 -6.45484 -0.28944 1.000 11.21056 217 LEU A C 1
ATOM 1676 O O . LEU A 1 221 ? -19.52035 -5.50476 -0.99263 1.000 13.41775 217 LEU A O 1
ATOM 1681 N N . THR A 1 222 ? -18.23903 -7.32199 -0.64782 1.000 10.79957 218 THR A N 1
ATOM 1682 C CA . THR A 1 222 ? -17.45604 -7.15305 -1.86727 1.000 11.58267 218 THR A CA 1
ATOM 1683 C C . THR A 1 222 ? -18.15223 -7.71462 -3.10783 1.000 11.22106 218 THR A C 1
ATOM 1684 O O . THR A 1 222 ? -18.18523 -7.06547 -4.15437 1.000 11.94086 218 THR A O 1
ATOM 1688 N N . ILE A 1 223 ? -18.70157 -8.91933 -2.99252 1.000 10.97942 219 ILE A N 1
ATOM 1689 C CA . ILE A 1 223 ? -19.38863 -9.54647 -4.11570 1.000 12.99499 219 ILE A CA 1
ATOM 1690 C C . ILE A 1 223 ? -20.58687 -8.71520 -4.57128 1.000 15.41641 219 ILE A C 1
ATOM 1691 O O . ILE A 1 223 ? -21.46768 -8.38884 -3.77492 1.000 15.07844 219 ILE A O 1
ATOM 1696 N N . GLY A 1 224 ? -20.59470 -8.35810 -5.85262 1.000 13.83708 220 GLY A N 1
ATOM 1697 C CA . GLY A 1 224 ? -21.66372 -7.56101 -6.42490 1.000 14.00294 220 GLY A CA 1
ATOM 1698 C C . GLY A 1 224 ? -21.36137 -6.07354 -6.44633 1.000 15.58769 220 GLY A C 1
ATOM 1699 O O . GLY A 1 224 ? -22.13801 -5.28037 -6.97640 1.000 18.50214 220 GLY A O 1
ATOM 1700 N N . SER A 1 225 ? -20.22543 -5.69170 -5.87445 1.000 12.03930 221 SER A N 1
ATOM 1701 C CA A SER A 1 225 ? -19.85947 -4.28416 -5.78729 0.580 12.74602 221 SER A CA 1
ATOM 1702 C CA B SER A 1 225 ? -19.84623 -4.28677 -5.77633 0.420 12.77562 221 SER A CA 1
ATOM 1703 C C . SER A 1 225 ? -18.84130 -3.88500 -6.84907 1.000 12.08346 221 SER A C 1
ATOM 1704 O O . SER A 1 225 ? -18.00084 -4.69099 -7.25686 1.000 12.15028 221 SER A O 1
ATOM 1709 N N . ARG A 1 226 ? -18.93426 -2.63743 -7.30312 1.000 15.22367 222 ARG A N 1
ATOM 1710 C CA . ARG A 1 226 ? -17.90013 -2.06735 -8.15284 1.000 14.47940 222 ARG A CA 1
ATOM 1711 C C . ARG A 1 226 ? -16.69716 -1.90196 -7.24480 1.000 13.94120 222 ARG A C 1
ATOM 1712 O O . ARG A 1 226 ? -16.83526 -1.42207 -6.12008 1.000 14.45042 222 ARG A O 1
ATOM 1720 N N . VAL A 1 227 ? -15.52195 -2.30717 -7.70763 1.000 12.73110 223 VAL A N 1
ATOM 1721 C CA . VAL A 1 227 ? -14.33938 -2.22443 -6.86455 1.000 11.54462 223 VAL A CA 1
ATOM 1722 C C . VAL A 1 227 ? -13.12391 -1.70431 -7.60781 1.000 12.88884 223 VAL A C 1
ATOM 1723 O O . VAL A 1 227 ? -13.01252 -1.84610 -8.82603 1.000 13.17631 223 VAL A O 1
ATOM 1727 N N . ARG A 1 228 ? -12.22092 -1.08358 -6.85947 1.000 12.39961 224 ARG A N 1
ATOM 1728 C CA . ARG A 1 228 ? -10.86221 -0.88418 -7.32772 1.000 11.92676 224 ARG A CA 1
ATOM 1729 C C . ARG A 1 228 ? -9.97307 -1.79036 -6.49867 1.000 13.11234 224 ARG A C 1
ATOM 1730 O O . ARG A 1 228 ? -9.98772 -1.72923 -5.27035 1.000 14.52580 224 ARG A O 1
ATOM 1738 N N . VAL A 1 229 ? -9.21926 -2.65252 -7.16680 1.000 11.99733 225 VAL A N 1
ATOM 1739 C CA . VAL A 1 229 ? -8.31479 -3.54864 -6.46656 1.000 12.71775 225 VAL A CA 1
ATOM 1740 C C . VAL A 1 229 ? -6.87170 -3.13242 -6.70431 1.000 12.95220 225 VAL A C 1
ATOM 1741 O O . VAL A 1 229 ? -6.39579 -3.11210 -7.83986 1.000 13.64173 225 VAL A O 1
ATOM 1745 N N . GLU A 1 230 ? -6.18117 -2.78686 -5.62639 1.000 11.93766 226 GLU A N 1
ATOM 1746 C CA . GLU A 1 230 ? -4.78357 -2.40527 -5.71697 1.000 13.64063 226 GLU A CA 1
ATOM 1747 C C . GLU A 1 230 ? -3.91875 -3.64308 -5.52489 1.000 15.08638 226 GLU A C 1
ATOM 1748 O O . GLU A 1 230 ? -3.85262 -4.21137 -4.43412 1.000 16.36296 226 GLU A O 1
ATOM 1754 N N . LEU A 1 231 ? -3.27444 -4.06233 -6.60841 1.000 16.11616 227 LEU A N 1
ATOM 1755 C CA . LEU A 1 231 ? -2.50791 -5.30194 -6.63952 1.000 16.66770 227 LEU A CA 1
ATOM 1756 C C . LEU A 1 231 ? -1.12935 -5.12867 -6.01427 1.000 16.32037 227 LEU A C 1
ATOM 1757 O O . LEU A 1 231 ? -0.61972 -4.01007 -5.93470 1.000 16.34653 227 LEU A O 1
ATOM 1762 N N . PRO A 1 232 ? -0.52522 -6.23812 -5.55564 1.000 16.10103 228 PRO A N 1
ATOM 1763 C CA . PRO A 1 232 ? 0.87741 -6.19478 -5.13810 1.000 16.54981 228 PRO A CA 1
ATOM 1764 C C . PRO A 1 232 ? 1.72323 -5.72419 -6.30939 1.000 14.66564 228 PRO A C 1
ATOM 1765 O O . PRO A 1 232 ? 1.59130 -6.26613 -7.40603 1.000 17.76788 228 PRO A O 1
ATOM 1769 N N . GLY A 1 233 ? 2.56054 -4.71801 -6.08857 1.000 14.64279 229 GLY A N 1
ATOM 1770 C CA . GLY A 1 233 ? 3.36209 -4.15925 -7.16076 1.000 15.43130 229 GLY A CA 1
ATOM 1771 C C . GLY A 1 233 ? 2.89558 -2.77458 -7.56972 1.000 17.14109 229 GLY A C 1
ATOM 1772 O O . GLY A 1 233 ? 3.59707 -2.06367 -8.28744 1.000 19.93567 229 GLY A O 1
ATOM 1773 N N . GLY A 1 234 ? 1.69717 -2.39855 -7.13334 1.000 17.11413 230 GLY A N 1
ATOM 1774 C CA . GLY A 1 234 ? 1.22607 -1.03453 -7.29803 1.000 19.42597 230 GLY A CA 1
ATOM 1775 C C . GLY A 1 234 ? 0.16061 -0.78971 -8.35245 1.000 21.30409 230 GLY A C 1
ATOM 1776 O O . GLY A 1 234 ? -0.36891 0.31657 -8.44896 1.000 26.22772 230 GLY A O 1
ATOM 1777 N N . GLN A 1 235 ? -0.15828 -1.80783 -9.14500 1.000 13.71988 231 GLN A N 1
ATOM 1778 C CA . GLN A 1 235 ? -1.15841 -1.66088 -10.20030 1.000 12.79710 231 GLN A CA 1
ATOM 1779 C C . GLN A 1 235 ? -2.58425 -1.67629 -9.65653 1.000 14.78547 231 GLN A C 1
ATOM 1780 O O . GLN A 1 235 ? -2.87396 -2.34742 -8.66661 1.000 18.82103 231 GLN A O 1
ATOM 1786 N N . ASP A 1 236 ? -3.46870 -0.93029 -10.31078 1.000 15.97553 232 ASP A N 1
ATOM 1787 C CA . ASP A 1 236 ? -4.88498 -0.93495 -9.96570 1.000 16.11004 232 ASP A CA 1
ATOM 1788 C C . ASP A 1 236 ? -5.69947 -1.60069 -11.06461 1.000 16.25839 232 ASP A C 1
ATOM 1789 O O . ASP A 1 236 ? -5.39391 -1.46009 -12.24818 1.000 20.80648 232 ASP A O 1
ATOM 1794 N N . VAL A 1 237 ? -6.73453 -2.33208 -10.66864 1.000 12.94300 233 VAL A N 1
ATOM 1795 C CA . VAL A 1 237 ? -7.70696 -2.85065 -11.62019 1.000 16.59200 233 VAL A CA 1
ATOM 1796 C C . VAL A 1 237 ? -9.11151 -2.52050 -11.13255 1.000 13.66467 233 VAL A C 1
ATOM 1797 O O . VAL A 1 237 ? -9.46034 -2.79717 -9.98515 1.000 14.40357 233 VAL A O 1
ATOM 1801 N N . VAL A 1 238 ? -9.90774 -1.91136 -12.00283 1.000 12.22679 234 VAL A N 1
ATOM 1802 C CA . VAL A 1 238 ? -11.28671 -1.58461 -11.67434 1.000 13.24741 234 VAL A CA 1
ATOM 1803 C C . VAL A 1 238 ? -12.24330 -2.54192 -12.37220 1.000 13.97326 234 VAL A C 1
ATOM 1804 O O . VAL A 1 238 ? -12.12080 -2.79822 -13.56840 1.000 13.10277 234 VAL A O 1
ATOM 1808 N N . GLY A 1 239 ? -13.19038 -3.07845 -11.61280 1.000 12.19555 235 GLY A N 1
ATOM 1809 C CA . GLY A 1 239 ? -14.20039 -3.95674 -12.16687 1.000 12.27397 235 GLY A CA 1
ATOM 1810 C C . GLY A 1 239 ? -15.34116 -4.16891 -11.19567 1.000 13.37498 235 GLY A C 1
ATOM 1811 O O . GLY A 1 239 ? -15.55195 -3.36942 -10.28298 1.000 14.72163 235 GLY A O 1
ATOM 1812 N N . ILE A 1 240 ? -16.08508 -5.24904 -11.40095 1.000 11.92428 236 ILE A N 1
ATOM 1813 C CA . ILE A 1 240 ? -17.16399 -5.61998 -10.49661 1.000 10.95288 236 ILE A CA 1
ATOM 1814 C C . ILE A 1 240 ? -16.90196 -7.01835 -9.95323 1.000 9.85803 236 ILE A C 1
ATOM 1815 O O . ILE A 1 240 ? -16.75892 -7.97041 -10.71771 1.000 12.19755 236 ILE A O 1
ATOM 1820 N N . ALA A 1 241 ? -16.82196 -7.13556 -8.63207 1.000 9.39713 237 ALA A N 1
ATOM 1821 C CA . ALA A 1 241 ? -16.56666 -8.42366 -7.99918 1.000 9.89839 237 ALA A CA 1
ATOM 1822 C C . ALA A 1 241 ? -17.77059 -9.34565 -8.15554 1.000 10.76654 237 ALA A C 1
ATOM 1823 O O . ALA A 1 241 ? -18.90513 -8.94364 -7.89683 1.000 13.08918 237 ALA A O 1
ATOM 1825 N N . ARG A 1 242 ? -17.51995 -10.58274 -8.57318 1.000 11.87983 238 ARG A N 1
ATOM 1826 C CA . ARG A 1 242 ? -18.60190 -11.51346 -8.88205 1.000 12.08463 238 ARG A CA 1
ATOM 1827 C C . ARG A 1 242 ? -18.61637 -12.75548 -7.99187 1.000 15.33054 238 ARG A C 1
ATOM 1828 O O . ARG A 1 242 ? -19.68546 -13.26703 -7.65641 1.000 20.96177 238 ARG A O 1
ATOM 1836 N N . ASP A 1 243 ? -17.43804 -13.24126 -7.61212 1.000 13.97744 239 ASP A N 1
ATOM 1837 C CA . ASP A 1 243 ? -17.35497 -14.50523 -6.88915 1.000 14.63188 239 ASP A CA 1
ATOM 1838 C C . ASP A 1 243 ? -16.00774 -14.72203 -6.20254 1.000 17.23459 239 ASP A C 1
ATOM 1839 O O . ASP A 1 243 ? -15.05441 -13.97391 -6.42016 1.000 13.31328 239 ASP A O 1
ATOM 1844 N N . ILE A 1 244 ? -15.95253 -15.75409 -5.36528 1.000 16.36668 240 ILE A N 1
ATOM 1845 C CA . ILE A 1 244 ? -14.70941 -16.24034 -4.78024 1.000 15.98852 240 ILE A CA 1
ATOM 1846 C C . ILE A 1 244 ? -14.51429 -17.67628 -5.25640 1.000 17.03690 240 ILE A C 1
ATOM 1847 O O . ILE A 1 244 ? -15.41691 -18.50090 -5.11659 1.000 19.68491 240 ILE A O 1
ATOM 1852 N N . ASP A 1 245 ? -13.35634 -17.98751 -5.83130 1.000 13.94513 241 ASP A N 1
ATOM 1853 C CA . ASP A 1 245 ? -13.13989 -19.34609 -6.32964 1.000 14.22018 241 ASP A CA 1
ATOM 1854 C C . ASP A 1 245 ? -12.74367 -20.32229 -5.21886 1.000 19.12734 241 ASP A C 1
ATOM 1855 O O . ASP A 1 245 ? -12.67129 -19.94717 -4.04837 1.000 16.89364 241 ASP A O 1
ATOM 1860 N N . ASP A 1 246 ? -12.48086 -21.57084 -5.58946 1.000 19.11356 242 ASP A N 1
ATOM 1861 C CA . ASP A 1 246 ? -12.17361 -22.60587 -4.60510 1.000 18.12261 242 ASP A CA 1
ATOM 1862 C C . ASP A 1 246 ? -10.79926 -22.44410 -3.94669 1.000 20.18342 242 ASP A C 1
ATOM 1863 O O . ASP A 1 246 ? -10.44233 -23.20377 -3.04422 1.000 20.05317 242 ASP A O 1
ATOM 1868 N N . GLN A 1 247 ? -10.03368 -21.45583 -4.39855 1.000 14.78070 243 GLN A N 1
ATOM 1869 C CA . GLN A 1 247 ? -8.73840 -21.16611 -3.79754 1.000 14.42752 243 GLN A CA 1
ATOM 1870 C C . GLN A 1 247 ? -8.81544 -19.92420 -2.91419 1.000 13.57364 243 GLN A C 1
ATOM 1871 O O . GLN A 1 247 ? -7.82161 -19.50043 -2.32988 1.000 16.88834 243 GLN A O 1
ATOM 1877 N N . GLY A 1 248 ? -10.00740 -19.34850 -2.81592 1.000 13.67808 244 GLY A N 1
ATOM 1878 C CA . GLY A 1 248 ? -10.21228 -18.17040 -1.99546 1.000 12.58881 244 GLY A CA 1
ATOM 1879 C C . GLY A 1 248 ? -9.86069 -16.88676 -2.72114 1.000 12.83858 244 GLY A C 1
ATOM 1880 O O . GLY A 1 248 ? -9.69880 -15.83701 -2.09914 1.000 13.87223 244 GLY A O 1
ATOM 1881 N N . ARG A 1 249 ? -9.73948 -16.97228 -4.04176 1.000 12.68743 245 ARG A N 1
ATOM 1882 C CA . ARG A 1 249 ? -9.33774 -15.82770 -4.85188 1.000 11.93031 245 ARG A CA 1
ATOM 1883 C C . ARG A 1 249 ? -10.54581 -15.03435 -5.33998 1.000 10.85490 245 ARG A C 1
ATOM 1884 O O . ARG A 1 249 ? -11.60634 -15.60160 -5.60092 1.000 13.45467 245 ARG A O 1
ATOM 1892 N N . LEU A 1 250 ? -10.38166 -13.72026 -5.45765 1.000 10.59074 246 LEU A N 1
ATOM 1893 C CA . LEU A 1 250 ? -11.47384 -12.84280 -5.86705 1.000 10.61079 246 LEU A CA 1
ATOM 1894 C C . LEU A 1 250 ? -11.62197 -12.80383 -7.38709 1.000 10.96162 246 LEU A C 1
ATOM 1895 O O . LEU A 1 250 ? -10.66180 -12.53048 -8.10463 1.000 12.09389 246 LEU A O 1
ATOM 1900 N N . CYS A 1 251 ? -12.82838 -13.07933 -7.87159 1.000 11.53665 247 CYS A N 1
ATOM 1901 C CA . CYS A 1 251 ? -13.09834 -13.09070 -9.30546 1.000 11.12658 247 CYS A CA 1
ATOM 1902 C C . CYS A 1 251 ? -13.76940 -11.79355 -9.74174 1.000 11.72490 247 CYS A C 1
ATOM 1903 O O . CYS A 1 251 ? -14.85308 -11.45793 -9.26744 1.000 13.13912 247 CYS A O 1
ATOM 1906 N N . LEU A 1 252 ? -13.11556 -11.06635 -10.64271 1.000 10.45411 248 LEU A N 1
ATOM 1907 C CA . LEU A 1 252 ? -13.60458 -9.76681 -11.09060 1.000 11.73094 248 LEU A CA 1
ATOM 1908 C C . LEU A 1 252 ? -14.15867 -9.81453 -12.50675 1.000 12.31325 248 LEU A C 1
ATOM 1909 O O . LEU A 1 252 ? -13.62725 -10.51364 -13.36681 1.000 15.02411 248 LEU A O 1
ATOM 1914 N N . ASP A 1 253 ? -15.22810 -9.06149 -12.73837 1.000 10.31571 249 ASP A N 1
ATOM 1915 C CA . ASP A 1 253 ? -15.70910 -8.80251 -14.08533 1.000 11.28978 249 ASP A CA 1
ATOM 1916 C C . ASP A 1 253 ? -15.12077 -7.48002 -14.55095 1.000 11.96709 249 ASP A C 1
ATOM 1917 O O . ASP A 1 253 ? -15.47728 -6.42079 -14.03762 1.000 12.57069 249 ASP A O 1
ATOM 1922 N N . VAL A 1 254 ? -14.20683 -7.54826 -15.51265 1.000 11.31654 250 VAL A N 1
ATOM 1923 C CA . VAL A 1 254 ? -13.61179 -6.34896 -16.08602 1.000 12.61320 250 VAL A CA 1
ATOM 1924 C C . VAL A 1 254 ? -14.04270 -6.20530 -17.54103 1.000 14.71465 250 VAL A C 1
ATOM 1925 O O . VAL A 1 254 ? -13.39241 -6.72447 -18.45063 1.000 13.96794 250 VAL A O 1
ATOM 1929 N N . GLY A 1 255 ? -15.15797 -5.51365 -17.74967 1.000 15.35978 251 GLY A N 1
ATOM 1930 C CA . GLY A 1 255 ? -15.68754 -5.29227 -19.08265 1.000 14.77132 251 GLY A CA 1
ATOM 1931 C C . GLY A 1 255 ? -15.98219 -6.57413 -19.83773 1.000 17.46421 251 GLY A C 1
ATOM 1932 O O . GLY A 1 255 ? -15.79425 -6.64330 -21.05062 1.000 17.13827 251 GLY A O 1
ATOM 1933 N N . GLY A 1 256 ? -16.43878 -7.59458 -19.12007 1.000 13.75586 252 GLY A N 1
ATOM 1934 C CA . GLY A 1 256 ? -16.78986 -8.85647 -19.74194 1.000 13.81617 252 GLY A CA 1
ATOM 1935 C C . GLY A 1 256 ? -15.69167 -9.89868 -19.66433 1.000 13.11047 252 GLY A C 1
ATOM 1936 O O . GLY A 1 256 ? -15.90843 -11.05929 -20.01068 1.000 17.22273 252 GLY A O 1
ATOM 1937 N N . ARG A 1 257 ? -14.50947 -9.48909 -19.21438 1.000 13.93103 253 ARG A N 1
ATOM 1938 C CA . ARG A 1 257 ? -13.40776 -10.42383 -19.02480 1.000 13.67547 253 ARG A CA 1
ATOM 1939 C C . ARG A 1 257 ? -13.31932 -10.80097 -17.55522 1.000 13.40343 253 ARG A C 1
ATOM 1940 O O . ARG A 1 257 ? -13.70501 -10.02210 -16.68583 1.000 16.92226 253 ARG A O 1
ATOM 1948 N N . THR A 1 258 ? -12.81479 -11.99658 -17.27836 1.000 12.03898 254 THR A N 1
ATOM 1949 C CA . THR A 1 258 ? -12.61429 -12.42640 -15.90283 1.000 13.33269 254 THR A CA 1
ATOM 1950 C C . THR A 1 258 ? -11.16883 -12.22099 -15.47362 1.000 12.51694 254 THR A C 1
ATOM 1951 O O . THR A 1 258 ? -10.23967 -12.69434 -16.12816 1.000 13.64992 254 THR A O 1
ATOM 1955 N N . VAL A 1 259 ? -10.98883 -11.49783 -14.37515 1.000 11.60967 255 VAL A N 1
ATOM 1956 C CA . VAL A 1 259 ? -9.67638 -11.32921 -13.77385 1.000 9.86053 255 VAL A CA 1
ATOM 1957 C C . VAL A 1 259 ? -9.71164 -11.88096 -12.35641 1.000 10.98671 255 VAL A C 1
ATOM 1958 O O . VAL A 1 259 ? -10.48044 -11.41130 -11.51624 1.000 12.13424 255 VAL A O 1
ATOM 1962 N N . VAL A 1 260 ? -8.88795 -12.89138 -12.10316 1.000 9.47451 256 VAL A N 1
ATOM 1963 C CA . VAL A 1 260 ? -8.84668 -13.53671 -10.79897 1.000 11.50808 256 VAL A CA 1
ATOM 1964 C C . VAL A 1 260 ? -7.63941 -13.05716 -10.00153 1.000 10.61359 256 VAL A C 1
ATOM 1965 O O . VAL A 1 260 ? -6.50430 -13.11354 -10.47501 1.000 11.69180 256 VAL A O 1
ATOM 1969 N N . VAL A 1 261 ? -7.89775 -12.58611 -8.78714 1.000 10.47209 257 VAL A N 1
ATOM 1970 C CA . VAL A 1 261 ? -6.86582 -11.97646 -7.96212 1.000 11.58596 257 VAL A CA 1
ATOM 1971 C C . VAL A 1 261 ? -6.60023 -12.78495 -6.69228 1.000 11.27246 257 VAL A C 1
ATOM 1972 O O . VAL A 1 261 ? -7.52208 -13.08159 -5.93209 1.000 11.51701 257 VAL A O 1
ATOM 1976 N N . SER A 1 262 ? -5.33659 -13.13809 -6.46775 1.000 11.64096 258 SER A N 1
ATOM 1977 C CA A SER A 1 262 ? -4.97672 -13.92287 -5.29260 0.550 14.43063 258 SER A CA 1
ATOM 1978 C CA B SER A 1 262 ? -4.93442 -13.91905 -5.29910 0.450 14.43431 258 SER A CA 1
ATOM 1979 C C . SER A 1 262 ? -4.74305 -13.04044 -4.06763 1.000 12.69343 258 SER A C 1
ATOM 1980 O O . SER A 1 262 ? -5.01352 -13.45826 -2.94033 1.000 15.92083 258 SER A O 1
ATOM 1985 N N . ALA A 1 263 ? -4.25579 -11.82363 -4.29019 1.000 13.61822 259 ALA A N 1
ATOM 1986 C CA . ALA A 1 263 ? -3.98648 -10.89406 -3.19946 1.000 14.71981 259 ALA A CA 1
ATOM 1987 C C . ALA A 1 263 ? -4.15714 -9.45615 -3.66651 1.000 15.31631 259 ALA A C 1
ATOM 1988 O O . ALA A 1 263 ? -3.84739 -9.12653 -4.80871 1.000 15.83822 259 ALA A O 1
ATOM 1990 N N . GLY A 1 264 ? -4.65021 -8.60133 -2.77868 1.000 14.97293 260 GLY A N 1
ATOM 1991 C CA . GLY A 1 264 ? -4.82756 -7.20034 -3.10430 1.000 16.47973 260 GLY A CA 1
ATOM 1992 C C . GLY A 1 264 ? -5.63479 -6.43926 -2.07286 1.000 14.96470 260 GLY A C 1
ATOM 1993 O O . GLY A 1 264 ? -6.20421 -7.02077 -1.14839 1.000 16.84751 260 GLY A O 1
ATOM 1994 N N . ASP A 1 265 ? -5.67326 -5.12275 -2.23372 1.000 14.18005 261 ASP A N 1
ATOM 1995 C CA . ASP A 1 265 ? -6.45527 -4.26122 -1.36300 1.000 17.44459 261 ASP A CA 1
ATOM 1996 C C . ASP A 1 265 ? -7.70589 -3.79195 -2.09867 1.000 15.60960 261 ASP A C 1
ATOM 1997 O O . ASP A 1 265 ? -7.61727 -3.16107 -3.15220 1.000 15.98127 261 ASP A O 1
ATOM 2002 N N . VAL A 1 266 ? -8.87036 -4.10785 -1.54358 1.000 12.35207 262 VAL A N 1
ATOM 2003 C CA . VAL A 1 266 ? -10.13496 -3.77342 -2.18390 1.000 11.85817 262 VAL A CA 1
ATOM 2004 C C . VAL A 1 266 ? -10.70766 -2.45812 -1.66496 1.000 12.74070 262 VAL A C 1
ATOM 2005 O O . VAL A 1 266 ? -10.75595 -2.22112 -0.45835 1.000 13.85827 262 VAL A O 1
ATOM 2009 N N . VAL A 1 267 ? -11.11996 -1.59717 -2.58878 1.000 14.07864 263 VAL A N 1
ATOM 2010 C CA . VAL A 1 267 ? -11.89856 -0.41687 -2.24712 1.000 14.03690 263 VAL A CA 1
ATOM 2011 C C . VAL A 1 267 ? -13.26103 -0.51950 -2.91973 1.000 11.45419 263 VAL A C 1
ATOM 2012 O O . VAL A 1 267 ? -13.34931 -0.66402 -4.13856 1.000 13.79499 263 VAL A O 1
ATOM 2016 N N . HIS A 1 268 ? -14.32105 -0.46522 -2.12103 1.000 12.42301 264 HIS A N 1
ATOM 2017 C CA . HIS A 1 268 ? -15.67599 -0.50253 -2.65429 1.000 13.29347 264 HIS A CA 1
ATOM 2018 C C . HIS A 1 268 ? -16.04996 0.86604 -3.21113 1.000 16.79519 264 HIS A C 1
ATOM 2019 O O . HIS A 1 268 ? -15.98696 1.87264 -2.50446 1.000 21.46479 264 HIS A O 1
ATOM 2026 N N . LEU A 1 269 ? -16.43399 0.89684 -4.48255 1.000 16.28299 265 LEU A N 1
ATOM 2027 C CA . LEU A 1 269 ? -16.74396 2.15129 -5.15858 1.000 17.73939 265 LEU A CA 1
ATOM 2028 C C . LEU A 1 269 ? -18.23748 2.45579 -5.12929 1.000 30.27286 265 LEU A C 1
ATOM 2029 O O . LEU A 1 269 ? -19.05681 1.62859 -5.52356 1.000 30.14533 265 LEU A O 1
ATOM 2034 N N . ASP B 1 7 ? 2.10196 -7.63572 -58.71182 1.000 54.04569 3 ASP B N 1
ATOM 2035 C CA . ASP B 1 7 ? 0.83109 -8.06929 -58.14329 1.000 55.13134 3 ASP B CA 1
ATOM 2036 C C . ASP B 1 7 ? 0.84930 -9.56950 -57.85767 1.000 58.33687 3 ASP B C 1
ATOM 2037 O O . ASP B 1 7 ? 1.52532 -10.33291 -58.54686 1.000 56.62309 3 ASP B O 1
ATOM 2042 N N . ARG B 1 8 ? 0.09944 -9.98658 -56.84255 1.000 53.68550 4 ARG B N 1
ATOM 2043 C CA . ARG B 1 8 ? 0.17576 -11.35799 -56.34725 1.000 44.99295 4 ARG B CA 1
ATOM 2044 C C . ARG B 1 8 ? -0.92837 -12.27686 -56.86937 1.000 39.21524 4 ARG B C 1
ATOM 2045 O O . ARG B 1 8 ? -1.04531 -13.41985 -56.42738 1.000 35.63427 4 ARG B O 1
ATOM 2053 N N . ASP B 1 9 ? -1.72606 -11.78291 -57.81205 1.000 35.74205 5 ASP B N 1
ATOM 2054 C CA . ASP B 1 9 ? -2.83014 -12.56423 -58.36658 1.000 37.39753 5 ASP B CA 1
ATOM 2055 C C . ASP B 1 9 ? -2.34310 -13.84124 -59.04589 1.000 39.70942 5 ASP B C 1
ATOM 2056 O O . ASP B 1 9 ? -3.00901 -14.87555 -58.98997 1.000 31.87953 5 ASP B O 1
ATOM 2061 N N . ARG B 1 10 ? -1.17718 -13.76309 -59.68103 1.000 34.69595 6 ARG B N 1
ATOM 2062 C CA . ARG B 1 10 ? -0.60752 -14.90762 -60.38454 1.000 38.33508 6 ARG B CA 1
ATOM 2063 C C . ARG B 1 10 ? -0.27032 -16.04013 -59.41659 1.000 41.38059 6 ARG B C 1
ATOM 2064 O O . ARG B 1 10 ? -0.21662 -17.20716 -59.80547 1.000 40.60385 6 ARG B O 1
ATOM 2072 N N . LEU B 1 11 ? -0.04972 -15.68805 -58.15377 1.000 35.32923 7 LEU B N 1
ATOM 2073 C CA . LEU B 1 11 ? 0.29868 -16.66928 -57.13504 1.000 32.29205 7 LEU B CA 1
ATOM 2074 C C . LEU B 1 11 ? -0.93329 -17.14042 -56.37493 1.000 31.57360 7 LEU B C 1
ATOM 2075 O O . LEU B 1 11 ? -0.81804 -17.81130 -55.34956 1.000 29.42971 7 LEU B O 1
ATOM 2080 N N . ARG B 1 12 ? -2.11291 -16.79576 -56.88193 1.000 28.63816 8 ARG B N 1
ATOM 2081 C CA . ARG B 1 12 ? -3.35495 -17.13507 -56.19331 1.000 23.80301 8 ARG B CA 1
ATOM 2082 C C . ARG B 1 12 ? -4.34143 -17.94844 -57.03468 1.000 22.04458 8 ARG B C 1
ATOM 2083 O O . ARG B 1 12 ? -5.42704 -17.46510 -57.35593 1.000 28.90774 8 ARG B O 1
ATOM 2091 N N . PRO B 1 13 ? -3.97482 -19.19310 -57.38555 1.000 24.10105 9 PRO B N 1
ATOM 2092 C CA . PRO B 1 13 ? -4.95189 -20.05649 -58.05470 1.000 24.47222 9 PRO B CA 1
ATOM 2093 C C . PRO B 1 13 ? -6.05799 -20.45586 -57.08095 1.000 26.67535 9 PRO B C 1
ATOM 2094 O O . PRO B 1 13 ? -5.85905 -20.36143 -55.86852 1.000 22.96015 9 PRO B O 1
ATOM 2098 N N . PRO B 1 14 ? -7.21671 -20.88792 -57.60058 1.000 25.01602 10 PRO B N 1
ATOM 2099 C CA . PRO B 1 14 ? -8.32125 -21.27834 -56.72021 1.000 23.24088 10 PRO B CA 1
ATOM 2100 C C . PRO B 1 14 ? -8.03792 -22.58921 -55.99692 1.000 23.07348 10 PRO B C 1
ATOM 2101 O O . PRO B 1 14 ? -7.17436 -23.35810 -56.42049 1.000 22.56603 10 PRO B O 1
ATOM 2105 N N . LEU B 1 15 ? -8.75926 -22.83344 -54.90865 1.000 18.45506 11 LEU B N 1
ATOM 2106 C CA . LEU B 1 15 ? -8.67224 -24.10852 -54.21305 1.000 20.34449 11 LEU B CA 1
ATOM 2107 C C . LEU B 1 15 ? -9.35560 -25.18691 -55.04506 1.000 20.34821 11 LEU B C 1
ATOM 2108 O O . LEU B 1 15 ? -10.29047 -24.90581 -55.79471 1.000 22.21496 11 LEU B O 1
ATOM 2113 N N . ASP B 1 16 ? -8.87814 -26.41917 -54.91571 1.000 19.95231 12 ASP B N 1
ATOM 2114 C CA . ASP B 1 16 ? -9.47553 -27.55203 -55.60928 1.000 19.82195 12 ASP B CA 1
ATOM 2115 C C . ASP B 1 16 ? -10.33317 -28.33801 -54.62534 1.000 17.34557 12 ASP B C 1
ATOM 2116 O O . ASP B 1 16 ? -9.82465 -29.17817 -53.88275 1.000 17.18390 12 ASP B O 1
ATOM 2121 N N . GLU B 1 17 ? -11.63333 -28.05937 -54.62536 1.000 15.43618 13 GLU B N 1
ATOM 2122 C CA . GLU B 1 17 ? -12.55668 -28.69480 -53.69228 1.000 15.45421 13 GLU B CA 1
ATOM 2123 C C . GLU B 1 17 ? -12.58585 -30.21320 -53.85022 1.000 16.88757 13 GLU B C 1
ATOM 2124 O O . GLU B 1 17 ? -12.60619 -30.94748 -52.86241 1.000 16.59634 13 GLU B O 1
ATOM 2130 N N . ARG B 1 18 ? -12.58708 -30.67760 -55.09578 1.000 15.74683 14 ARG B N 1
ATOM 2131 C CA . ARG B 1 18 ? -12.63152 -32.10977 -55.37552 1.000 19.66685 14 ARG B CA 1
ATOM 2132 C C . ARG B 1 18 ? -11.38922 -32.82556 -54.85314 1.000 15.06528 14 ARG B C 1
ATOM 2133 O O . ARG B 1 18 ? -11.48330 -33.91277 -54.28736 1.000 13.39032 14 ARG B O 1
ATOM 2141 N N . SER B 1 19 ? -10.22815 -32.20707 -55.03888 1.000 14.27046 15 SER B N 1
ATOM 2142 C CA . SER B 1 19 ? -8.97545 -32.78369 -54.56686 1.000 15.54880 15 SER B CA 1
ATOM 2143 C C . SER B 1 19 ? -8.95602 -32.89067 -53.04700 1.000 16.10654 15 SER B C 1
ATOM 2144 O O . SER B 1 19 ? -8.55128 -33.91217 -52.49346 1.000 14.49992 15 SER B O 1
ATOM 2147 N N . LEU B 1 20 ? -9.39622 -31.82970 -52.37868 1.000 14.30324 16 LEU B N 1
ATOM 2148 C CA . LEU B 1 20 ? -9.44088 -31.80658 -50.92082 1.000 14.56952 16 LEU B CA 1
ATOM 2149 C C . LEU B 1 20 ? -10.36218 -32.89039 -50.37105 1.000 13.67617 16 LEU B C 1
ATOM 2150 O O . LEU B 1 20 ? -10.03506 -33.55256 -49.38776 1.000 13.07717 16 LEU B O 1
ATOM 2155 N N . ARG B 1 21 ? -11.51149 -33.06973 -51.01471 1.000 12.37932 17 ARG B N 1
ATOM 2156 C CA . ARG B 1 21 ? -12.45660 -34.11166 -50.62679 1.000 12.08296 17 ARG B CA 1
ATOM 2157 C C . ARG B 1 21 ? -11.85787 -35.50473 -50.79099 1.000 13.33181 17 ARG B C 1
ATOM 2158 O O . ARG B 1 21 ? -11.96407 -36.34539 -49.89757 1.000 13.55715 17 ARG B O 1
ATOM 2166 N N . ASP B 1 22 ? -11.23797 -35.74281 -51.94253 1.000 11.97695 18 ASP B N 1
ATOM 2167 C CA . ASP B 1 22 ? -10.61472 -37.03018 -52.22605 1.000 14.03910 18 ASP B CA 1
ATOM 2168 C C . ASP B 1 22 ? -9.53233 -37.36647 -51.20741 1.000 14.50138 18 ASP B C 1
ATOM 2169 O O . ASP B 1 22 ? -9.42787 -38.50196 -50.74885 1.000 14.36517 18 ASP B O 1
ATOM 2174 N N . GLN B 1 23 ? -8.73825 -36.36508 -50.84706 1.000 12.07278 19 GLN B N 1
ATOM 2175 C CA . GLN B 1 23 ? -7.61405 -36.56426 -49.93976 1.000 12.47747 19 GLN B CA 1
ATOM 2176 C C . GLN B 1 23 ? -8.04324 -36.74296 -48.48435 1.000 12.73876 19 GLN B C 1
ATOM 2177 O O . GLN B 1 23 ? -7.45740 -37.54110 -47.75475 1.000 14.33121 19 GLN B O 1
ATOM 2183 N N . LEU B 1 24 ? -9.07365 -36.01084 -48.07181 1.000 12.38316 20 LEU B N 1
ATOM 2184 C CA . LEU B 1 24 ? -9.39932 -35.88377 -46.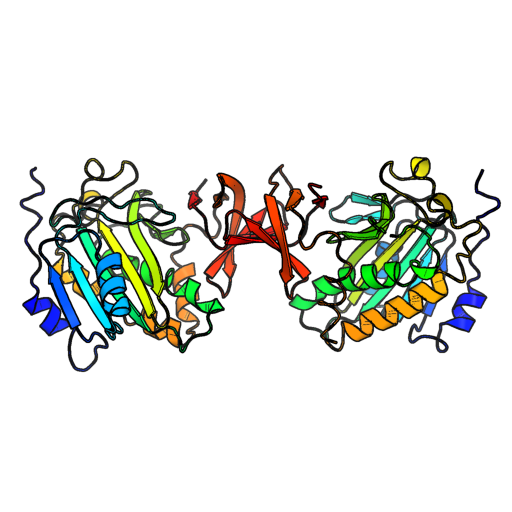65100 1.000 13.43003 20 LEU B CA 1
ATOM 2185 C C . LEU B 1 24 ? -10.66422 -36.59898 -46.18544 1.000 11.08213 20 LEU B C 1
ATOM 2186 O O . LEU B 1 24 ? -10.67299 -37.22996 -45.12905 1.000 12.61878 20 LEU B O 1
ATOM 2191 N N . ILE B 1 25 ? -11.73281 -36.48287 -46.96450 1.000 12.69005 21 ILE B N 1
ATOM 2192 C CA . ILE B 1 25 ? -13.06631 -36.82313 -46.47774 1.000 11.81146 21 ILE B CA 1
ATOM 2193 C C . ILE B 1 25 ? -13.38254 -38.31411 -46.55125 1.000 15.36211 21 ILE B C 1
ATOM 2194 O O . ILE B 1 25 ? -13.63852 -38.86175 -47.62420 1.000 16.69778 21 ILE B O 1
ATOM 2199 N N . GLY B 1 26 ? -13.36567 -38.95923 -45.38928 1.000 13.31805 22 GLY B N 1
ATOM 2200 C CA . GLY B 1 26 ? -13.55842 -40.39351 -45.30398 1.000 17.08100 22 GLY B CA 1
ATOM 2201 C C . GLY B 1 26 ? -12.28572 -41.13256 -45.65860 1.000 15.75691 22 GLY B C 1
ATOM 2202 O O . GLY B 1 26 ? -12.27493 -42.35856 -45.75858 1.000 17.13063 22 GLY B O 1
ATOM 2203 N N . ALA B 1 27 ? -11.20588 -40.37904 -45.83897 1.000 16.49720 23 ALA B N 1
ATOM 2204 C CA . ALA B 1 27 ? -9.95336 -40.94025 -46.32756 1.000 15.42341 23 ALA B CA 1
ATOM 2205 C C . ALA B 1 27 ? -8.78387 -40.62970 -45.40169 1.000 16.66413 23 ALA B C 1
ATOM 2206 O O . ALA B 1 27 ? -8.53806 -41.34598 -44.43112 1.000 15.71969 23 ALA B O 1
ATOM 2208 N N . GLY B 1 28 ? -8.06967 -39.55205 -45.70718 1.000 14.08411 24 GLY B N 1
ATOM 2209 C CA . GLY B 1 28 ? -6.88382 -39.18458 -44.95792 1.000 14.40868 24 GLY B CA 1
ATOM 2210 C C . GLY B 1 28 ? -7.18103 -38.50180 -43.63874 1.000 14.32941 24 GLY B C 1
ATOM 2211 O O . GLY B 1 28 ? -6.26456 -38.11914 -42.91057 1.000 15.34514 24 GLY B O 1
ATOM 2212 N N . SER B 1 29 ? -8.46451 -38.34589 -43.33088 1.000 11.40943 25 SER B N 1
ATOM 2213 C CA . SER B 1 29 ? -8.87642 -37.70190 -42.08967 1.000 10.83975 25 SER B CA 1
ATOM 2214 C C . SER B 1 29 ? -10.25825 -38.16761 -41.65327 1.000 10.90014 25 SER B C 1
ATOM 2215 O O . SER B 1 29 ? -10.95409 -38.86870 -42.39010 1.000 12.76897 25 SER B O 1
ATOM 2218 N N . GLY B 1 30 ? -10.64892 -37.75956 -40.45019 1.000 12.83695 26 GLY B N 1
ATOM 2219 C CA . GLY B 1 30 ? -11.94169 -38.11186 -39.89687 1.000 12.71344 26 GLY B CA 1
ATOM 2220 C C . GLY B 1 30 ? -13.00960 -37.08076 -40.20063 1.000 13.15213 26 GLY B C 1
ATOM 2221 O O . GLY B 1 30 ? -14.15436 -37.22712 -39.77706 1.000 15.63954 26 GLY B O 1
ATOM 2222 N N . TRP B 1 31 ? -12.63387 -36.03524 -40.93229 1.000 10.93219 27 TRP B N 1
ATOM 2223 C CA . TRP B 1 31 ? -13.58934 -35.02324 -41.36928 1.000 9.11134 27 TRP B CA 1
ATOM 2224 C C . TRP B 1 31 ? -14.59697 -35.67003 -42.31804 1.000 11.54865 27 TRP B C 1
ATOM 2225 O O . TRP B 1 31 ? -14.22670 -36.48717 -43.16155 1.000 12.50027 27 TRP B O 1
ATOM 2236 N N . ARG B 1 32 ? -15.87004 -35.31375 -42.17685 1.000 11.77639 28 ARG B N 1
ATOM 2237 C CA . ARG B 1 32 ? -16.92773 -36.03320 -42.88485 1.000 11.74416 28 ARG B CA 1
ATOM 2238 C C . ARG B 1 32 ? -17.65184 -35.21385 -43.95208 1.000 13.49607 28 ARG B C 1
ATOM 2239 O O . ARG B 1 32 ? -18.47326 -35.75023 -44.69479 1.000 13.75176 28 ARG B O 1
ATOM 2247 N N . GLN B 1 33 ? -17.35326 -33.92126 -44.02486 1.000 11.69049 29 GLN B N 1
ATOM 2248 C CA . GLN B 1 33 ? -17.93031 -33.06276 -45.05358 1.000 12.21362 29 GLN B CA 1
ATOM 2249 C C . GLN B 1 33 ? -17.03074 -31.86034 -45.29329 1.000 11.68984 29 GLN B C 1
ATOM 2250 O O . GLN B 1 33 ? -16.49237 -31.28701 -44.35104 1.000 11.46468 29 GLN B O 1
ATOM 2256 N N . LEU B 1 34 ? -16.85645 -31.49137 -46.55734 1.000 10.50688 30 LEU B N 1
ATOM 2257 C CA . LEU B 1 34 ? -16.03746 -30.33907 -46.90709 1.000 12.44925 30 LEU B CA 1
ATOM 2258 C C . LEU B 1 34 ? -16.64652 -29.57173 -48.07336 1.000 12.75391 30 LEU B C 1
ATOM 2259 O O . LEU B 1 34 ? -16.97339 -30.14878 -49.10980 1.000 13.66053 30 LEU B O 1
ATOM 2264 N N . ASP B 1 35 ? -16.79220 -28.26354 -47.89874 1.000 11.66679 31 ASP B N 1
ATOM 2265 C CA . ASP B 1 35 ? -17.27939 -27.40183 -48.96625 1.000 13.68348 31 ASP B CA 1
ATOM 2266 C C . ASP B 1 35 ? -16.38842 -26.18048 -49.11042 1.000 13.04774 31 ASP B C 1
ATOM 2267 O O . ASP B 1 35 ? -15.95361 -25.59579 -48.11992 1.000 13.62908 31 ASP B O 1
ATOM 2272 N N . VAL B 1 36 ? -16.10878 -25.81232 -50.35364 1.000 13.71109 32 VAL B N 1
ATOM 2273 C CA . VAL B 1 36 ? -15.43591 -24.56022 -50.64852 1.000 13.76958 32 VAL B CA 1
ATOM 2274 C C . VAL B 1 36 ? -16.44425 -23.60967 -51.27160 1.000 16.77007 32 VAL B C 1
ATOM 2275 O O . VAL B 1 36 ? -17.08974 -23.94277 -52.26589 1.000 19.41397 32 VAL B O 1
ATOM 2279 N N . VAL B 1 37 ? -16.59219 -22.43237 -50.67622 1.000 15.48232 33 VAL B N 1
ATOM 2280 C CA . VAL B 1 37 ? -17.44418 -21.40253 -51.25437 1.000 15.37671 33 VAL B CA 1
ATOM 2281 C C . VAL B 1 37 ? -16.58694 -20.26305 -51.79230 1.000 17.38304 33 VAL B C 1
ATOM 2282 O O . VAL B 1 37 ? -15.52090 -19.96577 -51.25339 1.000 16.93783 33 VAL B O 1
ATOM 2286 N N . ALA B 1 38 ? -17.04882 -19.64138 -52.87067 1.000 17.41896 34 ALA B N 1
ATOM 2287 C CA . ALA B 1 38 ? -16.30632 -18.55899 -53.49896 1.000 16.64687 34 ALA B CA 1
ATOM 2288 C C . ALA B 1 38 ? -16.26191 -17.33151 -52.59683 1.000 14.77753 34 ALA B C 1
ATOM 2289 O O . ALA B 1 38 ? -15.22858 -16.66832 -52.48357 1.000 17.25869 34 ALA B O 1
ATOM 2291 N N . GLN B 1 39 ? -17.38537 -17.04225 -51.94734 1.000 16.00401 35 GLN B N 1
ATOM 2292 C CA . GLN B 1 39 ? -17.50275 -15.84088 -51.13156 1.000 17.64920 35 GLN B CA 1
ATOM 2293 C C . GLN B 1 39 ? -18.60139 -15.96870 -50.07676 1.000 17.06953 35 GLN B C 1
ATOM 2294 O O . GLN B 1 39 ? -19.66270 -16.53856 -50.33341 1.000 21.45480 35 GLN B O 1
ATOM 2300 N N . THR B 1 40 ? -18.32932 -15.44498 -48.88482 1.000 16.97415 36 THR B N 1
ATOM 2301 C CA . THR B 1 40 ? -19.31781 -15.39012 -47.81416 1.000 17.82128 36 THR B CA 1
ATOM 2302 C C . THR B 1 40 ? -18.94953 -14.28117 -46.83188 1.000 12.95385 36 THR B C 1
ATOM 2303 O O . THR B 1 40 ? -17.86489 -13.70857 -46.91416 1.000 17.93883 36 THR B O 1
ATOM 2307 N N . GLY B 1 41 ? -19.85618 -13.97748 -45.90876 1.000 17.08813 37 GLY B N 1
ATOM 2308 C CA . GLY B 1 41 ? -19.61144 -12.94951 -44.91273 1.000 14.92072 37 GLY B CA 1
ATOM 2309 C C . GLY B 1 41 ? -18.62859 -13.41509 -43.85703 1.000 13.77098 37 GLY B C 1
ATOM 2310 O O . GLY B 1 41 ? -17.62804 -12.75484 -43.59225 1.000 15.34922 37 GLY B O 1
ATOM 2311 N N . SER B 1 42 ? -18.92380 -14.56377 -43.25875 1.000 14.67428 38 SER B N 1
ATOM 2312 C CA . SER B 1 42 ? -18.06983 -15.15877 -42.24020 1.000 12.03583 38 SER B CA 1
ATOM 2313 C C . SER B 1 42 ? -18.32422 -16.65745 -42.17227 1.000 14.66071 38 SER B C 1
ATOM 2314 O O . SER B 1 42 ? -19.46495 -17.09020 -42.01141 1.000 14.03956 38 SER B O 1
ATOM 2317 N N . THR B 1 43 ? -17.26161 -17.44682 -42.29795 1.000 13.30428 39 THR B N 1
ATOM 2318 C CA . THR B 1 43 ? -17.39373 -18.89904 -42.24666 1.000 12.99708 39 THR B CA 1
ATOM 2319 C C . THR B 1 43 ? -17.84031 -19.36835 -40.86765 1.000 10.81887 39 THR B C 1
ATOM 2320 O O . THR B 1 43 ? -18.56725 -20.35362 -40.74723 1.000 13.72324 39 THR B O 1
ATOM 2324 N N . ASN B 1 44 ? -17.40539 -18.65996 -39.83061 1.000 10.89078 40 ASN B N 1
ATOM 2325 C CA . ASN B 1 44 ? -17.85473 -18.96148 -38.48115 1.000 12.89061 40 ASN B CA 1
ATOM 2326 C C . ASN B 1 44 ? -19.35628 -18.74380 -38.34871 1.000 13.90353 40 ASN B C 1
ATOM 2327 O O . ASN B 1 44 ? -20.07058 -19.59226 -37.81828 1.000 13.40652 40 ASN B O 1
ATOM 2332 N N . ALA B 1 45 ? -19.82666 -17.60445 -38.84687 1.000 15.79353 41 ALA B N 1
ATOM 2333 C CA . ALA B 1 45 ? -21.24927 -17.28106 -38.82560 1.000 14.61206 41 ALA B CA 1
ATOM 2334 C C . ALA B 1 45 ? -22.07189 -18.32181 -39.58217 1.000 14.20260 41 ALA B C 1
ATOM 2335 O O . ALA B 1 45 ? -23.15361 -18.71049 -39.14083 1.000 17.38566 41 ALA B O 1
ATOM 2337 N N . ASP B 1 46 ? -21.54466 -18.77562 -40.71580 1.000 15.35130 42 ASP B N 1
ATOM 2338 C CA . ASP B 1 46 ? -22.24128 -19.74264 -41.55794 1.000 16.16171 42 ASP B CA 1
ATOM 2339 C C . ASP B 1 46 ? -22.44524 -21.08376 -40.85790 1.000 17.31361 42 ASP B C 1
ATOM 2340 O O . ASP B 1 46 ? -23.54530 -21.63480 -40.87675 1.000 19.41390 42 ASP B O 1
ATOM 2345 N N . LEU B 1 47 ? -21.38706 -21.60834 -40.24505 1.000 15.36574 43 LEU B N 1
ATOM 2346 C CA . LEU B 1 47 ? -21.48367 -22.87587 -39.52491 1.000 15.88072 43 LEU B CA 1
ATOM 2347 C C . LEU B 1 47 ? -22.35505 -22.76646 -38.27759 1.000 15.86241 43 LEU B C 1
ATOM 2348 O O . LEU B 1 47 ? -23.07391 -23.70343 -37.93074 1.000 16.51768 43 LEU B O 1
ATOM 2353 N N . LEU B 1 48 ? -22.27729 -21.62453 -37.60163 1.000 17.50963 44 LEU B N 1
ATOM 2354 C CA . LEU B 1 48 ? -23.11724 -21.36395 -36.43860 1.000 19.13958 44 LEU B CA 1
ATOM 2355 C C . LEU B 1 48 ? -24.59300 -21.37019 -36.82928 1.000 21.00567 44 LEU B C 1
ATOM 2356 O O . LEU B 1 48 ? -25.44104 -21.87009 -36.08835 1.000 23.48931 44 LEU B O 1
ATOM 2361 N N . ALA B 1 49 ? -24.88608 -20.82265 -38.00484 1.000 17.87638 45 ALA B N 1
ATOM 2362 C CA . ALA B 1 49 ? -26.25216 -20.77254 -38.51283 1.000 21.69757 45 ALA B CA 1
ATOM 2363 C C . ALA B 1 49 ? -26.76555 -22.16377 -38.87244 1.000 26.39708 45 ALA B C 1
ATOM 2364 O O . ALA B 1 49 ? -27.95164 -22.45420 -38.70969 1.000 25.12375 45 ALA B O 1
ATOM 2366 N N . ARG B 1 50 ? -25.87280 -23.01834 -39.36623 1.000 19.85122 46 ARG B N 1
ATOM 2367 C CA . ARG B 1 50 ? -26.23732 -24.39501 -39.68510 1.000 20.30661 46 ARG B CA 1
ATOM 2368 C C . ARG B 1 50 ? -26.65025 -25.14090 -38.42493 1.000 20.46028 46 ARG B C 1
ATOM 2369 O O . ARG B 1 50 ? -27.65653 -25.85158 -38.41085 1.000 22.27435 46 ARG B O 1
ATOM 2377 N N . ALA B 1 51 ? -25.85729 -24.97540 -37.37063 1.000 19.77060 47 ALA B N 1
ATOM 2378 C CA . ALA B 1 51 ? -26.13377 -25.59739 -36.08277 1.000 18.78489 47 ALA B CA 1
ATOM 2379 C C . ALA B 1 51 ? -27.46555 -25.11037 -35.52543 1.000 20.52471 47 ALA B C 1
ATOM 2380 O O . ALA B 1 51 ? -28.24909 -25.89424 -34.99005 1.000 23.59628 47 ALA B O 1
ATOM 2382 N N . ALA B 1 52 ? -27.71324 -23.81135 -35.66160 1.000 21.82130 48 ALA B N 1
ATOM 2383 C CA . ALA B 1 52 ? -28.94994 -23.20645 -35.18212 1.000 24.24201 48 ALA B CA 1
ATOM 2384 C C . ALA B 1 52 ? -30.16598 -23.76252 -35.91653 1.000 29.17228 48 ALA B C 1
ATOM 2385 O O . ALA B 1 52 ? -31.25707 -23.84477 -35.35324 1.000 26.76647 48 ALA B O 1
ATOM 2387 N N . SER B 1 53 ? -29.97087 -24.14919 -37.17350 1.000 24.60658 49 SER B N 1
ATOM 2388 C CA . SER B 1 53 ? -31.06398 -24.66946 -37.98766 1.000 23.60142 49 SER B CA 1
ATOM 2389 C C . SER B 1 53 ? -31.36136 -26.13000 -37.66255 1.000 27.71570 49 SER B C 1
ATOM 2390 O O . SER B 1 53 ? -32.36652 -26.68095 -38.11166 1.000 33.46713 49 SER B O 1
ATOM 2393 N N . GLY B 1 54 ? -30.48167 -26.75524 -36.88699 1.000 21.95404 50 GLY B N 1
ATOM 2394 C CA . GLY B 1 54 ? -30.70048 -28.11926 -36.44415 1.000 23.34734 50 GLY B CA 1
ATOM 2395 C C . GLY B 1 54 ? -29.78242 -29.13881 -37.08928 1.000 24.88417 50 GLY B C 1
ATOM 2396 O O . GLY B 1 54 ? -29.93625 -30.34088 -36.87613 1.000 29.73775 50 GLY B O 1
ATOM 2397 N N . ALA B 1 55 ? -28.82648 -28.66453 -37.88049 1.000 26.36793 51 ALA B N 1
ATOM 2398 C CA . ALA B 1 55 ? -27.87202 -29.55525 -38.52989 1.000 25.13852 51 ALA B CA 1
ATOM 2399 C C . ALA B 1 55 ? -26.72572 -29.90501 -37.58809 1.000 23.18894 51 ALA B C 1
ATOM 2400 O O . ALA B 1 55 ? -26.24349 -29.05149 -36.84408 1.000 23.69170 51 ALA B O 1
ATOM 2402 N N . ASP B 1 56 ? -26.29666 -31.16309 -37.61956 1.000 22.43730 52 ASP B N 1
ATOM 2403 C CA . ASP B 1 56 ? -25.14598 -31.59372 -36.83454 1.000 22.17994 52 ASP B CA 1
ATOM 2404 C C . ASP B 1 56 ? -23.87383 -31.23950 -37.59128 1.000 21.47794 52 ASP B C 1
ATOM 2405 O O . ASP B 1 56 ? -23.62210 -31.76504 -38.67514 1.000 23.29456 52 ASP B O 1
ATOM 2410 N N . ILE B 1 57 ? -23.07044 -30.35232 -37.01418 1.000 17.36252 53 ILE B N 1
ATOM 2411 C CA . ILE B 1 57 ? -21.88551 -29.85016 -37.70056 1.000 15.37046 53 ILE B CA 1
ATOM 2412 C C . ILE B 1 57 ? -20.57843 -30.48005 -37.23056 1.000 13.05965 53 ILE B C 1
ATOM 2413 O O . ILE B 1 57 ? -19.50142 -30.01838 -37.60098 1.000 12.58847 53 ILE B O 1
ATOM 2418 N N . ASP B 1 58 ? -20.66385 -31.53145 -36.42327 1.000 12.84318 54 ASP B N 1
ATOM 2419 C CA . ASP B 1 58 ? -19.45587 -32.21950 -35.98138 1.000 12.35352 54 ASP B CA 1
ATOM 2420 C C . ASP B 1 58 ? -18.73300 -32.84534 -37.16886 1.000 13.75559 54 ASP B C 1
ATOM 2421 O O . ASP B 1 58 ? -19.31025 -33.62706 -37.92340 1.000 14.54807 54 ASP B O 1
ATOM 2426 N N . GLY B 1 59 ? -17.46982 -32.47734 -37.34120 1.000 11.41680 55 GLY B N 1
ATOM 2427 C CA . GLY B 1 59 ? -16.66428 -33.02456 -38.41567 1.000 11.29947 55 GLY B CA 1
ATOM 2428 C C . GLY B 1 59 ? -16.91345 -32.35863 -39.75710 1.000 10.94945 55 GLY B C 1
ATOM 2429 O O . 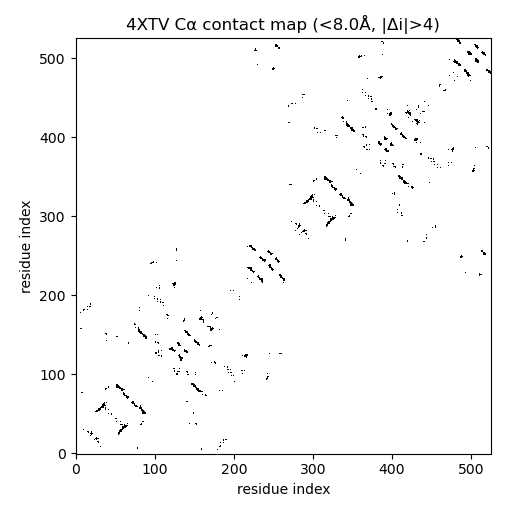GLY B 1 59 ? -16.48721 -32.86571 -40.79372 1.000 12.55439 55 GLY B O 1
ATOM 2430 N N . VAL B 1 60 ? -17.59868 -31.21916 -39.74366 1.000 10.30865 56 VAL B N 1
ATOM 2431 C CA . VAL B 1 60 ? -17.90135 -30.49332 -40.97472 1.000 12.01436 56 VAL B CA 1
ATOM 2432 C C . VAL B 1 60 ? -16.90258 -29.36479 -41.22397 1.000 10.40415 56 VAL B C 1
ATOM 2433 O O . VAL B 1 60 ? -16.55808 -28.61789 -40.30979 1.000 11.68425 56 VAL B O 1
ATOM 2437 N N . VAL B 1 61 ? -16.43874 -29.25054 -42.46492 1.000 10.29573 57 VAL B N 1
ATOM 2438 C CA . VAL B 1 61 ? -15.45238 -28.24219 -42.82980 1.000 11.24599 57 VAL B CA 1
ATOM 2439 C C . VAL B 1 61 ? -16.02034 -27.26703 -43.85437 1.000 11.05908 57 VAL B C 1
ATOM 2440 O O . VAL B 1 61 ? -16.60802 -27.67878 -44.85245 1.000 11.31046 57 VAL B O 1
ATOM 2444 N N . LEU B 1 62 ? -15.84170 -25.97386 -43.60195 1.000 11.01730 58 LEU B N 1
ATOM 2445 C CA . LEU B 1 62 ? -16.24618 -24.94159 -44.55012 1.000 11.65576 58 LEU B CA 1
ATOM 2446 C C . LEU B 1 62 ? -15.08451 -24.00679 -44.84372 1.000 10.99826 58 LEU B C 1
ATOM 2447 O O . LEU B 1 62 ? -14.51648 -23.40975 -43.93210 1.000 11.73122 58 LEU B O 1
ATOM 2452 N N . ILE B 1 63 ? -14.72927 -23.89565 -46.11939 1.000 11.93057 59 ILE B N 1
ATOM 2453 C CA . ILE B 1 63 ? -13.63843 -23.02844 -46.54564 1.000 9.79679 59 ILE B CA 1
ATOM 2454 C C . ILE B 1 63 ? -14.14818 -21.97208 -47.51874 1.000 14.56266 59 ILE B C 1
ATOM 2455 O O . ILE B 1 63 ? -14.92992 -22.27225 -48.41930 1.000 14.97736 59 ILE B O 1
ATOM 2460 N N . ALA B 1 64 ? -13.70692 -20.73334 -47.33403 1.000 12.90077 60 ALA B N 1
ATOM 2461 C CA . ALA B 1 64 ? -14.09799 -19.65322 -48.23106 1.000 12.49835 60 ALA B CA 1
ATOM 2462 C C . ALA B 1 64 ? -12.89627 -19.05974 -48.95248 1.000 14.02620 60 ALA B C 1
ATOM 2463 O O . ALA B 1 64 ? -11.86502 -18.78116 -48.34050 1.000 14.60692 60 ALA B O 1
ATOM 2465 N N . GLU B 1 65 ? -13.03640 -18.86910 -50.25944 1.000 14.90239 61 GLU B N 1
ATOM 2466 C CA . GLU B 1 65 ? -11.99625 -18.22770 -51.04881 1.000 14.55453 61 GLU B CA 1
ATOM 2467 C C . GLU B 1 65 ? -11.87471 -16.76484 -50.64637 1.000 12.73364 61 GLU B C 1
ATOM 2468 O O . GLU B 1 65 ? -10.77685 -16.20890 -50.59036 1.000 15.07251 61 GLU B O 1
ATOM 2474 N N . HIS B 1 66 ? -13.01726 -16.14896 -50.36579 1.000 14.40735 62 HIS B N 1
ATOM 2475 C CA . HIS B 1 66 ? -13.05026 -14.76463 -49.92003 1.000 16.99756 62 HIS B CA 1
ATOM 2476 C C . HIS B 1 66 ? -14.06785 -14.59127 -48.79732 1.000 12.00011 62 HIS B C 1
ATOM 2477 O O . HIS B 1 66 ? -15.12939 -15.21699 -48.79913 1.000 14.25783 62 HIS B O 1
ATOM 2484 N N . GLN B 1 67 ? -13.72583 -13.74032 -47.83632 1.000 15.49550 63 GLN B N 1
ATOM 2485 C CA . GLN B 1 67 ? -14.58076 -13.47731 -46.68884 1.000 14.01337 63 GLN B CA 1
ATOM 2486 C C . GLN B 1 67 ? -14.73754 -11.96868 -46.52889 1.000 13.22197 63 GLN B C 1
ATOM 2487 O O . GLN B 1 67 ? -13.76874 -11.26204 -46.25609 1.000 16.43777 63 GLN B O 1
ATOM 2493 N N . THR B 1 68 ? -15.96253 -11.48211 -46.69721 1.000 17.40628 64 THR B N 1
ATOM 2494 C CA . THR B 1 68 ? -16.20683 -10.04603 -46.81631 1.000 20.34790 64 THR B CA 1
ATOM 2495 C C . THR B 1 68 ? -16.44599 -9.32910 -45.49036 1.000 23.72312 64 THR B C 1
ATOM 2496 O O . THR B 1 68 ? -16.21799 -8.12398 -45.38352 1.000 23.33234 64 THR B O 1
ATOM 2500 N N . ALA B 1 69 ? -16.91370 -10.06250 -44.48694 1.000 19.02880 65 ALA B N 1
ATOM 2501 C CA . ALA B 1 69 ? -17.19616 -9.46925 -43.18300 1.000 23.70815 65 ALA B CA 1
ATOM 2502 C C . ALA B 1 69 ? -16.71169 -10.37120 -42.05225 1.000 15.22804 65 ALA B C 1
ATOM 2503 O O . ALA B 1 69 ? -17.50089 -10.81787 -41.21938 1.000 17.06186 65 ALA B O 1
ATOM 2505 N N . GLY B 1 70 ? -15.40766 -10.62880 -42.03463 1.000 16.41614 66 GLY B N 1
ATOM 2506 C CA . GLY B 1 70 ? -14.81720 -11.56545 -41.09725 1.000 13.58950 66 GLY B CA 1
ATOM 2507 C C . GLY B 1 70 ? -14.93628 -11.15404 -39.64544 1.000 16.05715 66 GLY B C 1
ATOM 2508 O O . GLY B 1 70 ? -15.02670 -9.96880 -39.32386 1.000 15.57272 66 GLY B O 1
ATOM 2509 N N . ARG B 1 71 ? -14.93192 -12.15054 -38.76700 1.000 11.22816 67 ARG B N 1
ATOM 2510 C CA . ARG B 1 71 ? -15.02407 -11.92613 -37.33132 1.000 12.64196 67 ARG B CA 1
ATOM 2511 C C . ARG B 1 71 ? -13.67622 -12.12241 -36.64734 1.000 12.52439 67 ARG B C 1
ATOM 2512 O O . ARG B 1 71 ? -13.01160 -13.14284 -36.83758 1.000 13.89799 67 ARG B O 1
ATOM 2520 N N . GLY B 1 72 ? -13.27574 -11.12947 -35.86271 1.000 13.63200 68 GLY B N 1
ATOM 2521 C CA . GLY B 1 72 ? -12.17442 -11.28380 -34.93552 1.000 13.10950 68 GLY B CA 1
ATOM 2522 C C . GLY B 1 72 ? -12.77499 -11.49302 -33.56138 1.000 12.18669 68 GLY B C 1
ATOM 2523 O O . GLY B 1 72 ? -13.99603 -11.46212 -33.40486 1.000 14.27251 68 GLY B O 1
ATOM 2524 N N . ARG B 1 73 ? -11.93362 -11.70158 -32.55783 1.000 11.24438 69 ARG B N 1
ATOM 2525 C CA . ARG B 1 73 ? -12.44544 -11.89838 -31.20929 1.000 12.18462 69 ARG B CA 1
ATOM 2526 C C . ARG B 1 73 ? -12.88862 -10.56907 -30.59788 1.000 11.73393 69 ARG B C 1
ATOM 2527 O O . ARG B 1 73 ? -12.40530 -9.50502 -30.98839 1.000 11.40385 69 ARG B O 1
ATOM 2535 N N . HIS B 1 74 ? -13.82748 -10.64465 -29.65784 1.000 13.13102 70 HIS B N 1
ATOM 2536 C CA . HIS B 1 74 ? -14.30038 -9.48123 -28.91190 1.000 13.74176 70 HIS B CA 1
ATOM 2537 C C . HIS B 1 74 ? -14.87174 -8.38558 -29.81218 1.000 14.05672 70 HIS B C 1
ATOM 2538 O O . HIS B 1 74 ? -14.65482 -7.19833 -29.57587 1.000 16.24016 70 HIS B O 1
ATOM 2545 N N . GLY B 1 75 ? -15.59874 -8.79891 -30.84599 1.000 14.10316 71 GLY B N 1
ATOM 2546 C CA . GLY B 1 75 ? -16.29582 -7.87070 -31.72013 1.000 16.21204 71 GLY B CA 1
ATOM 2547 C C . GLY B 1 75 ? -15.42979 -7.22003 -32.78199 1.000 15.52054 71 GLY B C 1
ATOM 2548 O O . GLY B 1 75 ? -15.91532 -6.42363 -33.58600 1.000 14.92173 71 GLY B O 1
ATOM 2549 N N . ARG B 1 76 ? -14.14372 -7.55354 -32.78667 1.000 13.17341 72 ARG B N 1
ATOM 2550 C CA . ARG B 1 76 ? -13.23121 -7.02843 -33.79207 1.000 15.03653 72 ARG B CA 1
ATOM 2551 C C . ARG B 1 76 ? -13.47780 -7.71875 -35.12855 1.000 13.13618 72 ARG B C 1
ATOM 2552 O O . ARG B 1 76 ? -14.29404 -8.63490 -35.22236 1.000 14.68949 72 ARG B O 1
ATOM 2560 N N . GLY B 1 77 ? -12.77862 -7.27522 -36.16475 1.000 12.94123 73 GLY B N 1
ATOM 2561 C CA . GLY B 1 77 ? -12.98368 -7.83298 -37.48656 1.000 13.80822 73 GLY B CA 1
ATOM 2562 C C . GLY B 1 77 ? -11.85477 -8.72525 -37.95555 1.000 13.81328 73 GLY B C 1
ATOM 2563 O O . GLY B 1 77 ? -10.85338 -8.91183 -37.26233 1.000 15.70294 73 GLY B O 1
ATOM 2564 N N . TRP B 1 78 ? -12.03232 -9.29187 -39.14175 1.000 12.43435 74 TRP B N 1
ATOM 2565 C CA . TRP B 1 78 ? -10.95496 -9.98528 -39.82826 1.000 11.03705 74 TRP B CA 1
ATOM 2566 C C . TRP B 1 78 ? -11.03749 -9.62960 -41.30229 1.000 9.78134 74 TRP B C 1
ATOM 2567 O O . TRP B 1 78 ? -12.08510 -9.79100 -41.92862 1.000 13.03366 74 TRP B O 1
ATOM 2578 N N . ALA B 1 79 ? -9.93462 -9.13222 -41.84860 1.000 11.73050 75 ALA B N 1
ATOM 2579 C CA . ALA B 1 79 ? -9.91519 -8.66560 -43.22772 1.000 13.37861 75 ALA B CA 1
ATOM 2580 C C . ALA B 1 79 ? -9.25304 -9.67380 -44.15617 1.000 15.57817 75 ALA B C 1
ATOM 2581 O O . ALA B 1 79 ? -8.38303 -10.43915 -43.74264 1.000 13.10815 75 ALA B O 1
ATOM 2583 N N . ALA B 1 80 ? -9.67315 -9.66695 -45.41630 1.000 14.33939 76 ALA B N 1
ATOM 2584 C CA . ALA B 1 80 ? -9.13688 -10.58942 -46.40647 1.000 13.76621 76 ALA B CA 1
ATOM 2585 C C . ALA B 1 80 ? -9.35489 -10.07570 -47.82126 1.000 19.04024 76 ALA B C 1
ATOM 2586 O O . ALA B 1 80 ? -10.25161 -9.27290 -48.07120 1.000 19.20843 76 ALA B O 1
ATOM 2588 N N . THR B 1 81 ? -8.51266 -10.53644 -48.73847 1.000 19.17564 77 THR B N 1
ATOM 2589 C CA . THR B 1 81 ? -8.76850 -10.38611 -50.16279 1.000 21.85349 77 THR B CA 1
ATOM 2590 C C . THR B 1 81 ? -8.85289 -11.79105 -50.74684 1.000 18.09363 77 THR B C 1
ATOM 2591 O O . THR B 1 81 ? -8.30838 -12.73514 -50.17342 1.000 19.38509 77 THR B O 1
ATOM 2595 N N . ALA B 1 82 ? -9.53359 -11.92792 -51.87947 1.000 19.81582 78 ALA B N 1
ATOM 2596 C CA . ALA B 1 82 ? -9.84014 -13.24160 -52.44016 1.000 18.70041 78 ALA B CA 1
ATOM 2597 C C . ALA B 1 82 ? -8.61037 -14.10420 -52.72754 1.000 19.44722 78 ALA B C 1
ATOM 2598 O O . ALA B 1 82 ? -7.63016 -13.63166 -53.30594 1.000 20.50252 78 ALA B O 1
ATOM 2600 N N . ARG B 1 83 ? -8.68437 -15.36144 -52.28749 1.000 15.35919 79 ARG B N 1
ATOM 2601 C CA A ARG B 1 83 ? -7.65911 -16.36751 -52.56898 0.450 17.49545 79 ARG B CA 1
ATOM 2602 C CA B ARG B 1 83 ? -7.66067 -16.37442 -52.55254 0.550 17.49974 79 ARG B CA 1
ATOM 2603 C C . ARG B 1 83 ? -6.28587 -16.04671 -51.97626 1.000 15.43057 79 ARG B C 1
ATOM 2604 O O . ARG B 1 83 ? -5.28575 -16.65601 -52.35595 1.000 18.02932 79 ARG B O 1
ATOM 2619 N N . ALA B 1 84 ? -6.23569 -15.09747 -51.04883 1.000 15.61183 80 ALA B N 1
ATOM 2620 C CA . ALA B 1 84 ? -4.96733 -14.72318 -50.43365 1.000 14.80552 80 ALA B CA 1
ATOM 2621 C C . ALA B 1 84 ? -4.73981 -15.44571 -49.10864 1.000 13.07917 80 ALA B C 1
ATOM 2622 O O . ALA B 1 84 ? -3.62697 -15.46158 -48.58430 1.000 14.07024 80 ALA B O 1
ATOM 2624 N N . GLN B 1 85 ? -5.79825 -16.04437 -48.57532 1.000 13.41075 81 GLN B N 1
ATOM 2625 C CA . GLN B 1 85 ? -5.71452 -16.74831 -47.30429 1.000 12.14563 81 GLN B CA 1
ATOM 2626 C C . GLN B 1 85 ? -6.30477 -18.14317 -47.39014 1.000 12.07149 81 GLN B C 1
ATOM 2627 O O . GLN B 1 85 ? -6.99320 -18.48785 -48.35088 1.000 13.84985 81 GLN B O 1
ATOM 2633 N N . ILE B 1 86 ? -6.02015 -18.94430 -46.37160 1.000 11.65494 82 ILE B N 1
ATOM 2634 C CA . ILE B 1 86 ? -6.83247 -20.11124 -46.08694 1.000 13.42361 82 ILE B CA 1
ATOM 2635 C C . ILE B 1 86 ? -7.80397 -19.69731 -44.99066 1.000 10.75810 82 ILE B C 1
ATOM 2636 O O . ILE B 1 86 ? -7.40913 -19.43402 -43.85513 1.000 12.39213 82 ILE B O 1
ATOM 2641 N N . ILE B 1 87 ? -9.07405 -19.60799 -45.36101 1.000 11.35247 83 ILE B N 1
ATOM 2642 C CA . ILE B 1 87 ? -10.12124 -19.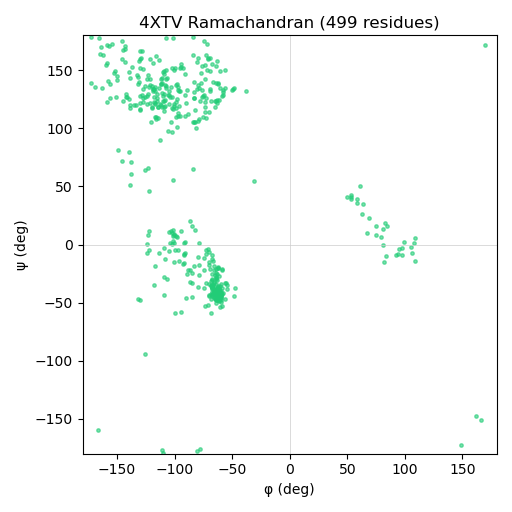14326 -44.47034 1.000 11.83038 83 ILE B CA 1
ATOM 2643 C C . ILE B 1 87 ? -11.09311 -20.28557 -44.23195 1.000 12.86614 83 ILE B C 1
ATOM 2644 O O . ILE B 1 87 ? -11.84781 -20.65510 -45.12795 1.000 11.87633 83 ILE B O 1
ATOM 2649 N N . LEU B 1 88 ? -11.07333 -20.86020 -43.03451 1.000 10.49890 84 LEU B N 1
ATOM 2650 C CA . LEU B 1 88 ? -11.93686 -22.00476 -42.76624 1.000 10.99721 84 LEU B CA 1
ATOM 2651 C C . LEU B 1 88 ? -12.52856 -22.05624 -41.36113 1.000 10.50496 84 LEU B C 1
ATOM 2652 O O . LEU B 1 88 ? -12.00420 -21.46236 -40.41899 1.000 11.29414 84 LEU B O 1
ATOM 2657 N N . SER B 1 89 ? -13.63647 -22.77852 -41.24842 1.000 10.55051 85 SER B N 1
ATOM 2658 C CA . SER B 1 89 ? -14.24590 -23.08655 -39.96717 1.000 10.71652 85 SER B CA 1
ATOM 2659 C C . SER B 1 89 ? -14.55574 -24.57271 -39.92344 1.000 9.93842 85 SER B C 1
ATOM 2660 O O . SER B 1 89 ? -14.91433 -25.16988 -40.93984 1.000 11.07362 85 SER B O 1
ATOM 2663 N N . VAL B 1 90 ? -14.40657 -25.17002 -38.74773 1.000 9.77751 86 VAL B N 1
ATOM 2664 C CA . VAL B 1 90 ? -14.76183 -26.56881 -38.56084 1.000 10.86254 86 VAL B CA 1
ATOM 2665 C C . VAL B 1 90 ? -15.70190 -26.71463 -37.37522 1.000 10.30037 86 VAL B C 1
ATOM 2666 O O . VAL B 1 90 ? -15.66657 -25.91596 -36.44191 1.000 10.85409 86 VAL B O 1
ATOM 2670 N N . GLY B 1 91 ? -16.55157 -27.73278 -37.42342 1.000 10.56374 87 GLY B N 1
ATOM 2671 C CA . GLY B 1 91 ? -17.47881 -27.99896 -36.34168 1.000 11.34935 87 GLY B CA 1
ATOM 2672 C C . GLY B 1 91 ? -16.97498 -29.09619 -35.42801 1.000 11.08592 87 GLY B C 1
ATOM 2673 O O . GLY B 1 91 ? -16.46029 -30.11747 -35.88661 1.000 13.19258 87 GLY B O 1
ATOM 2674 N N . VAL B 1 92 ? -17.11847 -28.88137 -34.12542 1.000 11.15676 88 VAL B N 1
ATOM 2675 C CA . VAL B 1 92 ? -16.62013 -29.82044 -33.13018 1.000 11.28551 88 VAL B CA 1
ATOM 2676 C C . VAL B 1 92 ? -17.65674 -30.04633 -32.03640 1.000 12.09951 88 VAL B C 1
ATOM 2677 O O . VAL B 1 92 ? -18.05308 -29.10572 -31.35102 1.000 12.52096 88 VAL B O 1
ATOM 2681 N N . ARG B 1 93 ? -18.09683 -31.28965 -31.87156 1.000 12.77988 89 ARG B N 1
ATOM 2682 C CA . ARG B 1 93 ? -18.98165 -31.62473 -30.76150 1.000 14.18285 89 ARG B CA 1
ATOM 2683 C C . ARG B 1 93 ? -18.18706 -31.64644 -29.45804 1.000 15.19991 89 ARG B C 1
ATOM 2684 O O . ARG B 1 93 ? -17.21084 -32.38618 -29.32839 1.000 15.21975 89 ARG B O 1
ATOM 2692 N N . VAL B 1 94 ? -18.60539 -30.83156 -28.49422 1.000 13.61354 90 VAL B N 1
ATOM 2693 C CA . VAL B 1 94 ? -17.82490 -30.64416 -27.27509 1.000 15.28363 90 VAL B CA 1
ATOM 2694 C C . VAL B 1 94 ? -18.58519 -30.99046 -25.99958 1.000 16.96893 90 VAL B C 1
ATOM 2695 O O . VAL B 1 94 ? -18.01297 -30.96470 -24.91212 1.000 17.16817 90 VAL B O 1
ATOM 2699 N N . VAL B 1 95 ? -19.86680 -31.31688 -26.13426 1.000 16.91955 91 VAL B N 1
ATOM 2700 C CA . VAL B 1 95 ? -20.73554 -31.54505 -24.97748 1.000 19.13733 91 VAL B CA 1
ATOM 2701 C C . VAL B 1 95 ? -20.25004 -32.67177 -24.05290 1.000 20.80725 91 VAL B C 1
ATOM 2702 O O . VAL B 1 95 ? -20.60047 -32.71737 -22.87300 1.000 21.82891 91 VAL B O 1
ATOM 2706 N N . ASP B 1 96 ? -19.41990 -33.56194 -24.58348 1.000 19.96351 92 ASP B N 1
ATOM 2707 C CA A ASP B 1 96 ? -18.88370 -34.71292 -23.86119 0.470 21.39891 92 ASP B CA 1
ATOM 2708 C CA B ASP B 1 96 ? -18.94994 -34.67584 -23.76919 0.530 21.36377 92 ASP B CA 1
ATOM 2709 C C . ASP B 1 96 ? -17.62531 -34.36993 -23.07077 1.000 22.53668 92 ASP B C 1
ATOM 2710 O O . ASP B 1 96 ? -17.10670 -35.19355 -22.31829 1.000 25.81364 92 ASP B O 1
ATOM 2719 N N . VAL B 1 97 ? -17.11179 -33.16523 -23.28885 1.000 18.62133 93 VAL B N 1
ATOM 2720 C CA . VAL B 1 97 ? -15.90033 -32.70070 -22.62677 1.000 17.73243 93 VAL B CA 1
ATOM 2721 C C . VAL B 1 97 ? -16.30065 -31.65700 -21.59119 1.000 14.97932 93 VAL B C 1
ATOM 2722 O O . VAL B 1 97 ? -17.15180 -30.81566 -21.87255 1.000 17.27689 93 VAL B O 1
ATOM 2726 N N . PRO B 1 98 ? -15.71124 -31.72295 -20.38231 1.000 18.00254 94 PRO B N 1
ATOM 2727 C CA . PRO B 1 98 ? -15.99237 -30.74055 -19.32741 1.000 21.17993 94 PRO B CA 1
ATOM 2728 C C . PRO B 1 98 ? -15.89487 -29.30404 -19.83710 1.000 21.47709 94 PRO B C 1
ATOM 2729 O O . PRO B 1 98 ? -14.93772 -28.96649 -20.53423 1.000 17.03739 94 PRO B O 1
ATOM 2733 N N . VAL B 1 99 ? -16.88204 -28.48252 -19.49159 1.000 19.86024 95 VAL B N 1
ATOM 2734 C CA . VAL B 1 99 ? -16.99791 -27.12378 -20.01422 1.000 18.05554 95 VAL B CA 1
ATOM 2735 C C . VAL B 1 99 ? -15.74185 -26.27994 -19.79837 1.000 17.82082 95 VAL B C 1
ATOM 2736 O O . VAL B 1 99 ? -15.34215 -25.51158 -20.67632 1.000 19.14307 95 VAL B O 1
ATOM 2740 N N . GLN B 1 100 ? -15.10943 -26.44301 -18.64024 1.000 23.33358 96 GLN B N 1
ATOM 2741 C CA . GLN B 1 100 ? -13.93016 -25.65110 -18.29846 1.000 25.32150 96 GLN B CA 1
ATOM 2742 C C . GLN B 1 100 ? -12.75368 -25.86995 -19.25095 1.000 20.46972 96 GLN B C 1
ATOM 2743 O O . GLN B 1 100 ? -11.85423 -25.03854 -19.32157 1.000 24.70556 96 GLN B O 1
ATOM 2749 N N . ALA B 1 101 ? -12.76515 -26.97798 -19.98622 1.000 16.43072 97 ALA B N 1
ATOM 2750 C CA . ALA B 1 101 ? -11.66121 -27.30319 -20.88585 1.000 13.73198 97 ALA B CA 1
ATOM 2751 C C . ALA B 1 101 ? -11.86180 -26.77024 -22.30617 1.000 13.75211 97 ALA B C 1
ATOM 2752 O O . ALA B 1 101 ? -10.95380 -26.84625 -23.13442 1.000 14.39473 97 ALA B O 1
ATOM 2754 N N . TRP B 1 102 ? -13.04379 -26.22361 -22.57933 1.000 13.69434 98 TRP B N 1
ATOM 2755 C CA . TRP B 1 102 ? -13.37743 -25.72849 -23.91458 1.000 13.23998 98 TRP B CA 1
ATOM 2756 C C . TRP B 1 102 ? -12.45268 -24.59780 -24.35789 1.000 13.02630 98 TRP B C 1
ATOM 2757 O O . TRP B 1 102 ? -12.23394 -24.39330 -25.55185 1.000 13.77429 98 TRP B O 1
ATOM 2768 N N . GLY B 1 103 ? -11.90868 -23.86811 -23.38975 1.000 13.74795 99 GLY B N 1
ATOM 2769 C CA . GLY B 1 103 ? -11.02577 -22.75395 -23.68077 1.000 12.61830 99 GLY B CA 1
ATOM 2770 C C . GLY B 1 103 ? -9.69628 -23.16170 -24.28800 1.000 13.14577 99 GLY B C 1
ATOM 2771 O O . GLY B 1 103 ? -8.92625 -22.30967 -24.73057 1.000 14.34238 99 GLY B O 1
ATOM 2772 N N . TRP B 1 104 ? -9.42325 -24.46310 -24.30810 1.000 12.53982 100 TRP B N 1
ATOM 2773 C CA . TRP B 1 104 ? -8.16838 -24.97413 -24.85182 1.000 11.09724 100 TRP B CA 1
ATOM 2774 C C . TRP B 1 104 ? -8.25861 -25.32065 -26.33523 1.000 12.26394 100 TRP B C 1
ATOM 2775 O O . TRP B 1 104 ? -7.24678 -25.61032 -26.97169 1.000 12.31412 100 TRP B O 1
ATOM 2786 N N . LEU B 1 105 ? -9.46799 -25.28684 -26.88409 1.000 11.85931 101 LEU B N 1
ATOM 2787 C CA . LEU B 1 105 ? -9.66573 -25.61569 -28.29190 1.000 9.93773 101 LEU B CA 1
ATOM 2788 C C . LEU B 1 105 ? -8.98010 -24.62311 -29.23221 1.000 11.45257 101 LEU B C 1
ATOM 2789 O O . LEU B 1 105 ? -8.30947 -25.02302 -30.18485 1.000 12.50198 101 LEU B O 1
ATOM 2794 N N . SER B 1 106 ? -9.15061 -23.33317 -28.96456 1.000 10.58109 102 SER B N 1
ATOM 2795 C CA . SER B 1 106 ? -8.50274 -22.29930 -29.76183 1.000 10.55819 102 SER B CA 1
ATOM 2796 C C . SER B 1 106 ? -6.98173 -22.41514 -29.69966 1.000 10.67723 102 SER B C 1
ATOM 2797 O O . SER B 1 106 ? -6.29211 -22.24245 -30.70482 1.000 12.10213 102 SER B O 1
ATOM 2800 N N . LEU B 1 107 ? -6.46757 -22.71098 -28.51114 1.000 11.69667 103 LEU B N 1
ATOM 2801 C CA . LEU B 1 107 ? -5.03255 -22.86808 -28.31213 1.000 10.88342 103 LEU B CA 1
ATOM 2802 C C . LEU B 1 107 ? -4.50944 -24.07305 -29.08755 1.000 10.91414 103 LEU B C 1
ATOM 2803 O O . LEU B 1 107 ? -3.42423 -24.02491 -29.66741 1.000 11.90431 103 LEU B O 1
ATOM 2808 N N . ALA B 1 108 ? -5.29230 -25.14756 -29.10013 1.000 9.94031 104 ALA B N 1
ATOM 2809 C CA . ALA B 1 108 ? -4.94208 -26.34660 -29.85190 1.000 11.10729 104 ALA B CA 1
ATOM 2810 C C . ALA B 1 108 ? -4.88818 -26.05520 -31.34922 1.000 11.13637 104 ALA B C 1
ATOM 2811 O O . ALA B 1 108 ? -4.01283 -26.55478 -32.05929 1.000 11.51677 104 ALA B O 1
ATOM 2813 N N . ALA B 1 109 ? -5.82090 -25.23343 -31.81985 1.000 11.18314 105 ALA B N 1
ATOM 2814 C CA . ALA B 1 109 ? -5.89237 -24.87829 -33.23211 1.000 12.86488 105 ALA B CA 1
ATOM 2815 C C . ALA B 1 109 ? -4.69515 -24.03942 -33.66042 1.000 11.73197 105 ALA B C 1
ATOM 2816 O O . ALA B 1 109 ? -4.20445 -24.17157 -34.77835 1.000 12.27915 105 ALA B O 1
ATOM 2818 N N . GLY B 1 110 ? -4.22814 -23.17207 -32.77012 1.000 12.81998 106 GLY B N 1
ATOM 2819 C CA . GLY B 1 110 ? -3.05770 -22.36409 -33.05502 1.000 12.99905 106 GLY B CA 1
ATOM 2820 C C . GLY B 1 110 ? -1.83325 -23.23810 -33.24290 1.000 13.60578 106 GLY B C 1
ATOM 2821 O O . GLY B 1 110 ? -0.99776 -22.98600 -34.10895 1.000 13.41461 106 GLY B O 1
ATOM 2822 N N . LEU B 1 111 ? -1.73817 -24.27855 -32.42225 1.000 12.23605 107 LEU B N 1
ATOM 2823 C CA . LEU B 1 111 ? -0.64196 -25.23571 -32.49436 1.000 11.70531 107 LEU B CA 1
ATOM 2824 C C . LEU B 1 111 ? -0.67484 -25.98938 -33.82339 1.000 12.88710 107 LEU B C 1
ATOM 2825 O O . LEU B 1 111 ? 0.36257 -26.22384 -34.44577 1.000 13.82185 107 LEU B O 1
ATOM 2830 N N . ALA B 1 112 ? -1.87618 -26.35686 -34.25722 1.000 10.53910 108 ALA B N 1
ATOM 2831 C CA . ALA B 1 112 ? -2.05932 -27.05502 -35.52465 1.000 10.45120 108 ALA B CA 1
ATOM 2832 C C . ALA B 1 112 ? -1.62052 -26.19751 -36.71027 1.000 13.09215 108 ALA B C 1
ATOM 2833 O O . ALA B 1 112 ? -0.99077 -26.69463 -37.64565 1.000 11.84262 108 ALA B O 1
ATOM 2835 N N . VAL B 1 113 ? -1.95875 -24.91152 -36.66864 1.000 11.31945 109 VAL B N 1
ATOM 2836 C CA . VAL B 1 113 ? -1.55114 -23.97770 -37.71218 1.000 11.58059 109 VAL B CA 1
ATOM 2837 C C . VAL B 1 113 ? -0.03467 -23.85571 -37.76393 1.000 13.20449 109 VAL B C 1
ATOM 2838 O O . VAL B 1 113 ? 0.56670 -23.94313 -38.83500 1.000 13.77488 109 VAL B O 1
ATOM 2842 N N . LEU B 1 114 ? 0.57507 -23.66730 -36.59741 1.000 14.01672 110 LEU B N 1
ATOM 2843 C CA . LEU B 1 114 ? 2.02241 -23.54324 -36.49214 1.000 15.36487 110 LEU B CA 1
ATOM 2844 C C . LEU B 1 114 ? 2.72402 -24.76038 -37.08497 1.000 16.08332 110 LEU B C 1
ATOM 2845 O O . LEU B 1 114 ? 3.66284 -24.62667 -37.86360 1.000 19.40710 110 LEU B O 1
ATOM 2850 N N . ASP B 1 115 ? 2.24827 -25.94687 -36.72620 1.000 14.65375 111 ASP B N 1
ATOM 2851 C CA . ASP B 1 115 ? 2.84441 -27.18733 -37.20838 1.000 16.36524 111 ASP B CA 1
ATOM 2852 C C . ASP B 1 115 ? 2.64779 -27.39305 -38.70933 1.000 17.66675 111 ASP B C 1
ATOM 2853 O O . ASP B 1 115 ? 3.47593 -28.01973 -39.37001 1.000 20.24489 111 ASP B O 1
ATOM 2858 N N . SER B 1 116 ? 1.55588 -26.86019 -39.24641 1.000 15.46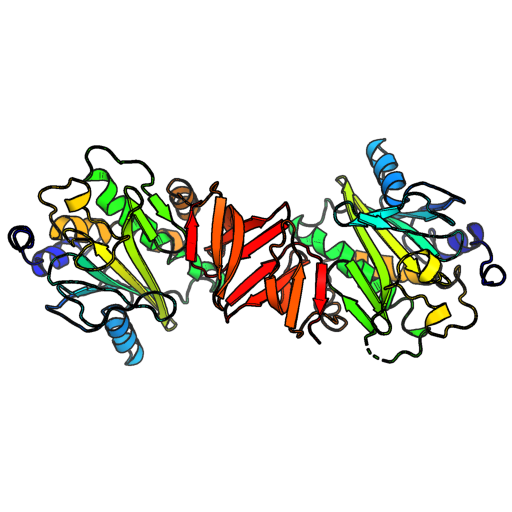202 112 SER B N 1
ATOM 2859 C CA A SER B 1 116 ? 1.24260 -27.04476 -40.65981 0.540 17.70857 112 SER B CA 1
ATOM 2860 C CA B SER B 1 116 ? 1.23371 -27.02700 -40.65901 0.460 17.72666 112 SER B CA 1
ATOM 2861 C C . SER B 1 116 ? 2.12868 -26.19176 -41.56899 1.000 21.02982 112 SER B C 1
ATOM 2862 O O . SER B 1 116 ? 2.35944 -26.54892 -42.72505 1.000 21.73083 112 SER B O 1
ATOM 2867 N N . VAL B 1 117 ? 2.62725 -25.07258 -41.04828 1.000 16.95925 113 VAL B N 1
ATOM 2868 C CA . VAL B 1 117 ? 3.43572 -24.15749 -41.85661 1.000 19.39244 113 VAL B CA 1
ATOM 2869 C C . VAL B 1 117 ? 4.92450 -24.12404 -41.49371 1.000 32.65277 113 VAL B C 1
ATOM 2870 O O . VAL B 1 117 ? 5.76068 -23.83856 -42.35027 1.000 26.69629 113 VAL B O 1
ATOM 2874 N N . ALA B 1 118 ? 5.24918 -24.41387 -40.23471 1.000 35.39146 114 ALA B N 1
ATOM 2875 C CA . ALA B 1 118 ? 6.63618 -24.35883 -39.74815 1.000 36.64287 114 ALA B CA 1
ATOM 2876 C C . ALA B 1 118 ? 7.70369 -25.04487 -40.62069 1.000 36.85278 114 ALA B C 1
ATOM 2877 O O . ALA B 1 118 ? 8.82148 -24.54127 -40.72715 1.000 45.96805 114 ALA B O 1
ATOM 2879 N N . PRO B 1 119 ? 7.37947 -26.19878 -41.23293 1.000 31.10579 115 PRO B N 1
ATOM 2880 C CA . PRO B 1 119 ? 8.38038 -26.76589 -42.14610 1.000 36.45071 115 PRO B CA 1
ATOM 2881 C C . PRO B 1 119 ? 8.57864 -25.96873 -43.44014 1.000 40.84828 115 PRO B C 1
ATOM 2882 O O . PRO B 1 119 ? 9.57157 -26.19047 -44.13253 1.000 46.27139 115 PRO B O 1
ATOM 2886 N N . LEU B 1 120 ? 7.65879 -25.06268 -43.76055 1.000 31.26067 116 LEU B N 1
ATOM 2887 C CA . LEU B 1 120 ? 7.76283 -24.27401 -44.98785 1.000 32.49575 116 LEU B CA 1
ATOM 2888 C C . LEU B 1 120 ? 8.64476 -23.03928 -44.81384 1.000 36.01986 116 LEU B C 1
ATOM 2889 O O . LEU B 1 120 ? 9.19787 -22.52054 -45.78379 1.000 32.38237 116 LEU B O 1
ATOM 2894 N N . ILE B 1 121 ? 8.77187 -22.57140 -43.57678 1.000 36.42186 117 ILE B N 1
ATOM 2895 C CA . ILE B 1 121 ? 9.42117 -21.29124 -43.30920 1.000 34.43284 117 ILE B CA 1
ATOM 2896 C C . ILE B 1 121 ? 10.90865 -21.39974 -42.97941 1.000 46.38420 117 ILE B C 1
ATOM 2897 O O . ILE B 1 121 ? 11.38325 -22.43726 -42.51747 1.000 49.12171 117 ILE B O 1
ATOM 2902 N N . ALA B 1 122 ? 11.63340 -20.31192 -43.22271 1.000 50.42689 118 ALA B N 1
ATOM 2903 C CA . ALA B 1 122 ? 13.04453 -20.22149 -42.86899 1.000 52.04734 118 ALA B CA 1
ATOM 2904 C C . ALA B 1 122 ? 13.26623 -19.03664 -41.93581 1.000 58.61995 118 ALA B C 1
ATOM 2905 O O . ALA B 1 122 ? 14.19273 -18.24782 -42.12226 1.000 63.20020 118 ALA B O 1
ATOM 2907 N N . VAL B 1 123 ? 12.39926 -18.91615 -40.93569 1.000 62.39254 119 VAL B N 1
ATOM 2908 C CA . VAL B 1 123 ? 12.48810 -17.83393 -39.95843 1.000 59.43832 119 VAL B CA 1
ATOM 2909 C C . VAL B 1 123 ? 13.08308 -18.14910 -38.56654 1.000 62.02822 119 VAL B C 1
ATOM 2910 O O . VAL B 1 123 ? 13.13963 -17.25236 -37.72405 1.000 64.29247 119 VAL B O 1
ATOM 2912 N N . PRO B 1 124 ? 13.51769 -19.40097 -38.29890 1.000 60.97957 120 PRO B N 1
ATOM 2913 C CA . PRO B 1 124 ? 14.17519 -19.48972 -36.98943 1.000 62.29193 120 PRO B CA 1
ATOM 2914 C C . PRO B 1 124 ? 15.60590 -18.96218 -37.03634 1.000 64.76082 120 PRO B C 1
ATOM 2915 O O . PRO B 1 124 ? 16.05464 -18.36283 -36.05811 1.000 60.55397 120 PRO B O 1
ATOM 2919 N N . GLU B 1 127 ? 11.17494 -15.05979 -33.78481 1.000 34.54167 123 GLU B N 1
ATOM 2920 C CA . GLU B 1 127 ? 9.90240 -14.72850 -33.15583 1.000 30.74201 123 GLU B CA 1
ATOM 2921 C C . GLU B 1 127 ? 8.76490 -15.47235 -33.84730 1.000 24.69458 123 GLU B C 1
ATOM 2922 O O . GLU B 1 127 ? 7.79421 -14.87000 -34.30822 1.000 23.84303 123 GLU B O 1
ATOM 2928 N N . THR B 1 128 ? 8.90273 -16.79112 -33.92438 1.000 21.32662 124 THR B N 1
ATOM 2929 C CA . THR B 1 128 ? 7.87829 -17.63629 -34.52176 1.000 19.97520 124 THR B CA 1
ATOM 2930 C C . THR B 1 128 ? 7.30427 -18.59566 -33.48776 1.000 18.64550 124 THR B C 1
ATOM 2931 O O . THR B 1 128 ? 8.02738 -19.38987 -32.88723 1.000 19.96636 124 THR B O 1
ATOM 2935 N N . GLY B 1 129 ? 5.99641 -18.51238 -33.28100 1.000 14.09412 125 GLY B N 1
ATOM 2936 C CA . GLY B 1 129 ? 5.33417 -19.34090 -32.29520 1.000 14.62629 125 GLY B CA 1
ATOM 2937 C C . GLY B 1 129 ? 3.93556 -18.84699 -31.99340 1.000 11.52453 125 GLY B C 1
ATOM 2938 O O . GLY B 1 129 ? 3.28515 -18.23929 -32.84327 1.000 14.24695 125 GLY B O 1
ATOM 2939 N N . LEU B 1 130 ? 3.47734 -19.09509 -30.77203 1.000 11.44390 126 LEU B N 1
ATOM 2940 C CA . LEU B 1 130 ? 2.10537 -18.77663 -30.39680 1.000 10.00227 126 LEU B CA 1
ATOM 2941 C C . LEU B 1 130 ? 2.02019 -17.62975 -29.39574 1.000 11.89754 126 LEU B C 1
ATOM 2942 O O . LEU B 1 130 ? 2.71184 -17.62895 -28.37770 1.000 14.59836 126 LEU B O 1
ATOM 2947 N N . LYS B 1 131 ? 1.17292 -16.65012 -29.69500 1.000 10.13513 127 LYS B N 1
ATOM 2948 C CA . LYS B 1 131 ? 0.86893 -15.59505 -28.73682 1.000 12.03429 127 LYS B CA 1
ATOM 2949 C C . LYS B 1 131 ? -0.54979 -15.76579 -28.20996 1.000 13.18621 127 LYS B C 1
ATOM 2950 O O . LYS B 1 131 ? -1.51715 -15.72858 -28.97009 1.000 13.29606 127 LYS B O 1
ATOM 2956 N N . TRP B 1 132 ? -0.65788 -15.96165 -26.90207 1.000 11.40705 128 TRP B N 1
ATOM 2957 C CA . TRP B 1 132 ? -1.94171 -16.14574 -26.24055 1.000 11.48680 128 TRP B CA 1
ATOM 2958 C C . TRP B 1 132 ? -2.80137 -14.89017 -26.39869 1.000 10.08197 128 TRP B C 1
ATOM 2959 O O . TRP B 1 132 ? -2.29736 -13.77775 -26.25940 1.000 11.93660 128 TRP B O 1
ATOM 2970 N N . PRO B 1 133 ? -4.10582 -15.06009 -26.67764 1.000 10.76589 129 PRO B N 1
ATOM 2971 C CA . PRO B 1 133 ? -4.79582 -16.34294 -26.81630 1.000 12.18500 129 PRO B CA 1
ATOM 2972 C C . PRO B 1 133 ? -5.21307 -16.69731 -28.24638 1.000 10.68299 129 PRO B C 1
ATOM 2973 O O . PRO B 1 133 ? -5.74611 -17.78707 -28.43910 1.000 13.08681 129 PRO B O 1
ATOM 2977 N N . ASN B 1 134 ? -4.98719 -15.81789 -29.21988 1.000 9.89716 130 ASN B N 1
ATOM 2978 C CA . ASN B 1 134 ? -5.56369 -16.01646 -30.55144 1.000 11.35108 130 ASN B CA 1
ATOM 2979 C C . ASN B 1 134 ? -4.56518 -16.03868 -31.71056 1.000 12.16196 130 ASN B C 1
ATOM 2980 O O . ASN B 1 134 ? -4.96716 -16.17912 -32.86557 1.000 10.86084 130 ASN B O 1
ATOM 2985 N N . ASP B 1 135 ? -3.27643 -15.89563 -31.41644 1.000 11.68033 131 ASP B N 1
ATOM 2986 C CA . ASP B 1 135 ? -2.30221 -15.57426 -32.46142 1.000 11.84281 131 ASP B CA 1
ATOM 2987 C C . ASP B 1 135 ? -1.28955 -16.66357 -32.81291 1.000 10.30530 131 ASP B C 1
ATOM 2988 O O . ASP B 1 135 ? -0.80056 -17.38901 -31.94656 1.000 12.48409 131 ASP B O 1
ATOM 2993 N N . VAL B 1 136 ? -0.97870 -16.75375 -34.10310 1.000 10.86452 132 VAL B N 1
ATOM 2994 C CA . VAL B 1 136 ? 0.22117 -17.43883 -34.56419 1.000 9.92990 132 VAL B CA 1
ATOM 2995 C C . VAL B 1 136 ? 1.14210 -16.38358 -35.16124 1.000 10.50285 132 VAL B C 1
ATOM 2996 O O . VAL B 1 136 ? 0.76336 -15.67853 -36.09884 1.000 11.69601 132 VAL B O 1
ATOM 3000 N N . LEU B 1 137 ? 2.34321 -16.26319 -34.60625 1.000 10.40006 133 LEU B N 1
ATOM 3001 C CA . LEU B 1 137 ? 3.27926 -15.23615 -35.04528 1.000 14.54161 133 LEU B CA 1
ATOM 3002 C C . LEU B 1 137 ? 4.45624 -15.81921 -35.81671 1.000 14.89732 133 LEU B C 1
ATOM 3003 O O . LEU B 1 137 ? 4.87852 -16.94917 -35.57389 1.000 15.45684 133 LEU B O 1
ATOM 3008 N N . ALA B 1 138 ? 4.97557 -15.03061 -36.75095 1.000 14.16000 134 ALA B N 1
ATOM 3009 C CA . ALA B 1 138 ? 6.20353 -15.36348 -37.45918 1.000 19.81090 134 ALA B CA 1
ATOM 3010 C C . ALA B 1 138 ? 6.96951 -14.07338 -37.73729 1.000 17.58451 134 ALA B C 1
ATOM 3011 O O . ALA B 1 138 ? 6.43426 -13.14954 -38.35315 1.000 18.58288 134 ALA B O 1
ATOM 3013 N N . ARG B 1 139 ? 8.21655 -14.01982 -37.27288 1.000 19.25645 135 ARG B N 1
ATOM 3014 C CA . ARG B 1 139 ? 9.01887 -12.79476 -37.29172 1.000 24.91629 135 ARG B CA 1
ATOM 3015 C C . ARG B 1 139 ? 8.26872 -11.60283 -36.70555 1.000 21.69215 135 ARG B C 1
ATOM 3016 O O . ARG B 1 139 ? 8.33502 -10.49461 -37.23482 1.000 23.16833 135 ARG B O 1
ATOM 3024 N N . GLY B 1 140 ? 7.54415 -11.84536 -35.61833 1.000 19.45581 136 GLY B N 1
ATOM 3025 C CA . GLY B 1 140 ? 6.83612 -10.79058 -34.91630 1.000 21.35268 136 GLY B CA 1
ATOM 3026 C C . GLY B 1 140 ? 5.49465 -10.40863 -35.51795 1.000 19.51526 136 GLY B C 1
ATOM 3027 O O . GLY B 1 140 ? 4.69396 -9.73137 -34.87381 1.000 24.28390 136 GLY B O 1
ATOM 3028 N N . GLY B 1 141 ? 5.24495 -10.83796 -36.75129 1.000 16.63011 137 GLY B N 1
ATOM 3029 C CA . GLY B 1 141 ? 4.00897 -10.50499 -37.43715 1.000 16.77363 137 GLY B CA 1
ATOM 3030 C C . GLY B 1 141 ? 2.91848 -11.54050 -37.24718 1.000 13.23529 137 GLY B C 1
ATOM 3031 O O . GLY B 1 141 ? 3.19781 -12.72084 -37.04283 1.000 14.78626 137 GLY B O 1
ATOM 3032 N N . LYS B 1 142 ? 1.66782 -11.09802 -37.32214 1.000 14.24541 138 LYS B N 1
ATOM 3033 C CA . LYS B 1 142 ? 0.53893 -12.00414 -37.15165 1.000 13.27384 138 LYS B CA 1
ATOM 3034 C C . LYS B 1 142 ? 0.26297 -12.79537 -38.42707 1.000 11.84378 138 LYS B C 1
ATOM 3035 O O . LYS B 1 142 ? -0.25702 -12.26352 -39.40965 1.000 13.30726 138 LYS B O 1
ATOM 3041 N N . LEU B 1 143 ? 0.61546 -14.07529 -38.39231 1.000 12.09785 139 LEU B N 1
ATOM 3042 C CA . LEU B 1 143 ? 0.47827 -14.95446 -39.54620 1.000 12.28834 139 LEU B CA 1
ATOM 3043 C C . LEU B 1 143 ? -0.91346 -15.57661 -39.62242 1.000 12.57352 139 LEU B C 1
ATOM 3044 O O . LEU B 1 143 ? -1.42907 -15.83719 -40.71118 1.000 12.84895 139 LEU B O 1
ATOM 3049 N N . ALA B 1 144 ? -1.51855 -15.81296 -38.46258 1.000 11.42661 140 ALA B N 1
ATOM 3050 C CA . ALA B 1 144 ? -2.83987 -16.42472 -38.40964 1.000 10.67458 140 ALA B CA 1
ATOM 3051 C C . ALA B 1 144 ? -3.61613 -16.00803 -37.16263 1.000 10.30790 140 ALA B C 1
ATOM 3052 O O . ALA B 1 144 ? -3.02960 -15.73668 -36.11383 1.000 10.78108 140 ALA B O 1
ATOM 3054 N N . GLY B 1 145 ? -4.93832 -15.95138 -37.29751 1.000 10.68791 141 GLY B N 1
ATOM 3055 C CA . GLY B 1 145 ? -5.82727 -15.65538 -36.18827 1.000 11.47945 141 GLY B CA 1
ATOM 3056 C C . GLY B 1 145 ? -6.81776 -16.78482 -35.96347 1.000 10.89928 141 GLY B C 1
ATOM 3057 O O . GLY B 1 145 ? -7.30862 -17.39093 -36.91594 1.000 10.54445 141 GLY B O 1
ATOM 3058 N N . ILE B 1 146 ? -7.11449 -17.07002 -34.69992 1.000 9.51999 142 ILE B N 1
ATOM 3059 C CA . ILE B 1 146 ? -7.99343 -18.18146 -34.34971 1.000 10.69493 142 ILE B CA 1
ATOM 3060 C C . ILE B 1 146 ? -9.19392 -17.69057 -33.54233 1.000 10.02232 142 ILE B C 1
ATOM 3061 O O . ILE B 1 146 ? -9.03847 -16.88989 -32.62224 1.000 10.35210 142 ILE B O 1
ATOM 3066 N N . LEU B 1 147 ? -10.38779 -18.17125 -33.88304 1.000 10.41805 143 LEU B N 1
ATOM 3067 C CA . LEU B 1 147 ? -11.59897 -17.78896 -33.15745 1.000 9.72792 143 LEU B CA 1
ATOM 3068 C C . LEU B 1 147 ? -12.52872 -18.97423 -32.92125 1.000 11.15521 143 LEU B C 1
ATOM 3069 O O . LEU B 1 147 ? -13.02617 -19.58149 -33.86707 1.000 11.86356 143 LEU B O 1
ATOM 3074 N N . ALA B 1 148 ? -12.75730 -19.29483 -31.65204 1.000 10.88055 144 ALA B N 1
ATOM 3075 C CA . ALA B 1 148 ? -13.67525 -20.36140 -31.27634 1.000 10.04118 144 ALA B CA 1
ATOM 3076 C C . ALA B 1 148 ? -14.96781 -19.77308 -30.73097 1.000 13.43112 144 ALA B C 1
ATOM 3077 O O . ALA B 1 148 ? -14.94787 -18.92419 -29.83760 1.000 15.58742 144 ALA B O 1
ATOM 3079 N N . GLU B 1 149 ? -16.09257 -20.22532 -31.27324 1.000 11.13207 145 GLU B N 1
ATOM 3080 C CA . GLU B 1 149 ? -17.39722 -19.75230 -30.82244 1.000 11.80998 145 GLU B CA 1
ATOM 3081 C C . GLU B 1 149 ? -18.30651 -20.90928 -30.42124 1.000 13.04579 145 GLU B C 1
ATOM 3082 O O . GLU B 1 149 ? -18.37917 -21.92665 -31.10959 1.000 14.39849 145 GLU B O 1
ATOM 3088 N N . VAL B 1 150 ? -18.99790 -20.74001 -29.29959 1.000 15.12820 146 VAL B N 1
ATOM 3089 C CA . VAL B 1 150 ? -19.81965 -21.80161 -28.73525 1.000 16.62659 146 VAL B CA 1
ATOM 3090 C C . VAL B 1 150 ? -21.25107 -21.78670 -29.26348 1.000 17.42423 146 VAL B C 1
ATOM 3091 O O . VAL B 1 150 ? -21.89528 -20.73914 -29.33422 1.000 20.38949 146 VAL B O 1
ATOM 3095 N N . ALA B 1 151 ? -21.72848 -22.96521 -29.64739 1.000 17.64856 147 ALA B N 1
ATOM 3096 C CA . ALA B 1 151 ? -23.12801 -23.17959 -29.98267 1.000 21.97909 147 ALA B CA 1
ATOM 3097 C C . ALA B 1 151 ? -23.45554 -24.61778 -29.61143 1.000 15.95189 147 ALA B C 1
ATOM 3098 O O . ALA B 1 151 ? -23.43414 -25.50540 -30.46296 1.000 16.99098 147 ALA B O 1
ATOM 3100 N N . GLN B 1 152 ? -23.72965 -24.83117 -28.32580 1.000 17.45776 148 GLN B N 1
ATOM 3101 C CA . GLN B 1 152 ? -23.93266 -26.16200 -27.75501 1.000 16.65969 148 GLN B CA 1
ATOM 3102 C C . GLN B 1 152 ? -24.89979 -27.00325 -28.58636 1.000 14.47638 148 GLN B C 1
ATOM 3103 O O . GLN B 1 152 ? -25.95181 -26.51397 -28.99430 1.000 19.13003 148 GLN B O 1
ATOM 3109 N N . PRO B 1 153 ? -24.54948 -28.27687 -28.83734 1.000 15.75696 149 PRO B N 1
ATOM 3110 C CA . PRO B 1 153 ? -23.42025 -29.00849 -28.25534 1.000 16.74468 149 PRO B CA 1
ATOM 3111 C C . PRO B 1 153 ? -22.10680 -28.82318 -29.00383 1.000 13.26132 149 PRO B C 1
ATOM 3112 O O . PRO B 1 153 ? -21.22321 -29.66358 -28.84690 1.000 14.51191 149 PRO B O 1
ATOM 3116 N N . PHE B 1 154 ? -21.97527 -27.76546 -29.79671 1.000 14.80768 150 PHE B N 1
ATOM 3117 C CA . PHE B 1 154 ? -20.78974 -27.60930 -30.63206 1.000 13.44011 150 PHE B CA 1
ATOM 3118 C C . PHE B 1 154 ? -19.93629 -26.39598 -30.28975 1.000 12.97824 150 PHE B C 1
ATOM 3119 O O . PHE B 1 154 ? -20.38012 -25.45891 -29.62652 1.000 14.33893 150 PHE B O 1
ATOM 3127 N N . VAL B 1 155 ? -18.69650 -26.44017 -30.76052 1.000 13.70185 151 VAL B N 1
ATOM 3128 C CA . VAL B 1 155 ? -17.87007 -25.25532 -30.88669 1.000 12.15557 151 VAL B CA 1
ATOM 3129 C C . VAL B 1 155 ? -17.54573 -25.10339 -32.36496 1.000 10.96688 151 VAL B C 1
ATOM 3130 O O . VAL B 1 155 ? -17.20190 -26.07828 -33.03505 1.000 12.77372 151 VAL B O 1
ATOM 3134 N N . VAL B 1 156 ? -17.68859 -23.88922 -32.88086 1.000 11.72121 152 VAL B N 1
ATOM 3135 C CA . VAL B 1 156 ? -17.24561 -23.58857 -34.23197 1.000 10.31763 152 VAL B CA 1
ATOM 3136 C C . VAL B 1 156 ? -15.85384 -22.97849 -34.15686 1.000 9.57513 152 VAL B C 1
ATOM 3137 O O . VAL B 1 156 ? -15.65216 -21.93649 -33.53427 1.000 12.65996 152 VAL B O 1
ATOM 3141 N N . LEU B 1 157 ? -14.89428 -23.64867 -34.78379 1.000 10.28910 153 LEU B N 1
ATOM 3142 C CA . LEU B 1 157 ? -13.48894 -23.27385 -34.68809 1.000 10.53823 153 LEU B CA 1
ATOM 3143 C C . LEU B 1 157 ? -12.99647 -22.68304 -36.00974 1.000 10.26830 153 LEU B C 1
ATOM 3144 O O . LEU B 1 157 ? -12.94313 -23.37545 -37.02557 1.000 11.55209 153 LEU B O 1
ATOM 3149 N N . GLY B 1 158 ? -12.64308 -21.40067 -35.99216 1.000 10.42235 154 GLY B N 1
ATOM 3150 C CA . GLY B 1 158 ? -12.27340 -20.69444 -37.20624 1.000 10.78725 154 GLY B CA 1
ATOM 3151 C C . GLY B 1 158 ? -10.80682 -20.32350 -37.28682 1.000 10.36569 154 GLY B C 1
ATOM 3152 O O . GLY B 1 158 ? -10.20829 -19.89904 -36.30104 1.000 11.86214 154 GLY B O 1
ATOM 3153 N N . VAL B 1 159 ? -10.23176 -20.48370 -38.47509 1.000 9.84113 155 VAL B N 1
ATOM 3154 C CA . VAL B 1 159 ? -8.83365 -20.15037 -38.71754 1.000 11.60328 155 VAL B CA 1
ATOM 3155 C C . VAL B 1 159 ? -8.68601 -19.24534 -39.93761 1.000 10.48436 155 VAL B C 1
ATOM 3156 O O . VAL B 1 159 ? -9.20723 -19.54479 -41.01043 1.000 11.50774 155 VAL B O 1
ATOM 3160 N N . GLY B 1 160 ? -7.98097 -18.13287 -39.76279 1.000 10.89267 156 GLY B N 1
ATOM 3161 C CA . GLY B 1 160 ? -7.60963 -17.27583 -40.87317 1.000 9.25971 156 GLY B CA 1
ATOM 3162 C C . GLY B 1 160 ? -6.10046 -17.26256 -41.01044 1.000 10.45818 156 GLY B C 1
ATOM 3163 O O . GLY B 1 160 ? -5.40529 -16.71082 -40.16370 1.000 11.55943 156 GLY B O 1
ATOM 3164 N N . LEU B 1 161 ? -5.59434 -17.88020 -42.07270 1.000 10.43803 157 LEU B N 1
ATOM 3165 C CA . LEU B 1 161 ? -4.15571 -18.00471 -42.28087 1.000 11.32754 157 LEU B CA 1
ATOM 3166 C C . LEU B 1 161 ? -3.69419 -17.22788 -43.51090 1.000 11.96830 157 LEU B C 1
ATOM 3167 O O . LEU B 1 161 ? -4.11617 -17.51547 -44.62982 1.000 13.07842 157 LEU B O 1
ATOM 3172 N N . ASN B 1 162 ? -2.82356 -16.24551 -43.29892 1.000 11.89226 158 ASN B N 1
ATOM 3173 C CA . ASN B 1 162 ? -2.29764 -15.44296 -44.39971 1.000 10.96877 158 ASN B CA 1
ATOM 3174 C C . ASN B 1 162 ? -1.29027 -16.21089 -45.24771 1.000 12.25031 158 ASN B C 1
ATOM 3175 O O . ASN B 1 162 ? -0.20672 -16.56039 -44.78142 1.000 13.16589 158 ASN B O 1
ATOM 3180 N N . VAL B 1 163 ? -1.65312 -16.46082 -46.50018 1.000 13.04642 159 VAL B N 1
ATOM 3181 C CA . VAL B 1 163 ? -0.80159 -17.23160 -47.39548 1.000 14.72205 159 VAL B CA 1
ATOM 3182 C C . VAL B 1 163 ? -0.00226 -16.32482 -48.33250 1.000 15.30291 159 VAL B C 1
ATOM 3183 O O . VAL B 1 163 ? 1.22709 -16.35883 -48.33436 1.000 15.15815 159 VAL B O 1
ATOM 3187 N N . THR B 1 164 ? -0.70242 -15.51889 -49.12526 1.000 15.92444 160 THR B N 1
ATOM 3188 C CA . THR B 1 164 ? -0.05043 -14.52309 -49.97137 1.000 17.03883 160 THR B CA 1
ATOM 3189 C C . THR B 1 164 ? -0.57816 -13.13110 -49.65004 1.000 19.32533 160 THR B C 1
ATOM 3190 O O . THR B 1 164 ? -0.32383 -12.17131 -50.38010 1.000 20.37959 160 THR B O 1
ATOM 3194 N N . GLN B 1 165 ? -1.31070 -13.03400 -48.54594 1.000 16.11754 161 GLN B N 1
ATOM 3195 C CA . GLN B 1 165 ? -1.94944 -11.78984 -48.13939 1.000 18.00409 161 GLN B CA 1
ATOM 3196 C C . GLN B 1 165 ? -0.92423 -10.71670 -47.79468 1.000 19.43218 161 GLN B C 1
ATOM 3197 O O . GLN B 1 165 ? -0.06195 -10.91893 -46.94190 1.000 19.28245 161 GLN B O 1
ATOM 3203 N N . ALA B 1 166 ? -1.02036 -9.57571 -48.46761 1.000 20.66676 162 ALA B N 1
ATOM 3204 C CA . ALA B 1 166 ? -0.16534 -8.43907 -48.15641 1.000 20.42612 162 ALA B CA 1
ATOM 3205 C C . ALA B 1 166 ? -0.69763 -7.71631 -46.92365 1.000 16.64363 162 ALA B C 1
ATOM 3206 O O . ALA B 1 166 ? -1.90075 -7.48755 -46.81068 1.000 18.55033 162 ALA B O 1
ATOM 3208 N N . PRO B 1 167 ? 0.19936 -7.36772 -45.98714 1.000 18.28579 163 PRO B N 1
ATOM 3209 C CA . PRO B 1 167 ? -0.16486 -6.62395 -44.77519 1.000 21.11333 163 PRO B CA 1
ATOM 3210 C C . PRO B 1 167 ? -0.89504 -5.32671 -45.10375 1.000 23.00659 163 PRO B C 1
ATOM 3211 O O . PRO B 1 167 ? -1.79496 -4.91869 -44.36932 1.000 22.92143 163 PRO B O 1
ATOM 3215 N N . GLU B 1 168 ? -0.51114 -4.69585 -46.20922 1.000 24.18855 164 GLU B N 1
ATOM 3216 C CA . GLU B 1 168 ? -1.15219 -3.46495 -46.65583 1.000 27.73674 164 GLU B CA 1
ATOM 3217 C C . GLU B 1 168 ? -2.62379 -3.69587 -46.98272 1.000 34.27275 164 GLU B C 1
ATOM 3218 O O . GLU B 1 168 ? -3.41758 -2.75730 -47.00694 1.000 31.47754 164 GLU B O 1
ATOM 3224 N N . GLU B 1 169 ? -2.98388 -4.95049 -47.22848 1.000 24.03233 165 GLU B N 1
ATOM 3225 C CA . GLU B 1 169 ? -4.34720 -5.28877 -47.61268 1.000 28.91794 165 GLU B CA 1
ATOM 3226 C C . GLU B 1 169 ? -5.26524 -5.55839 -46.42041 1.000 25.61212 165 GLU B C 1
ATOM 3227 O O . GLU B 1 169 ? -6.48494 -5.45668 -46.54401 1.000 31.72921 165 GLU B O 1
ATOM 3233 N N . VAL B 1 170 ? -4.69049 -5.90034 -45.26977 1.000 23.20591 166 VAL B N 1
ATOM 3234 C CA . VAL B 1 170 ? -5.50411 -6.35701 -44.13997 1.000 21.04452 166 VAL B CA 1
ATOM 3235 C C . VAL B 1 170 ? -5.22272 -5.67401 -42.79524 1.000 20.83888 166 VAL B C 1
ATOM 3236 O O . VAL B 1 170 ? -6.15161 -5.25325 -42.10338 1.000 27.37306 166 VAL B O 1
ATOM 3240 N N . ASP B 1 171 ? -3.94852 -5.57725 -42.42902 1.000 19.59385 167 ASP B N 1
ATOM 3241 C CA . ASP B 1 171 ? -3.53855 -4.99867 -41.15449 1.000 17.33157 167 ASP B CA 1
ATOM 3242 C C . ASP B 1 171 ? -2.03004 -4.81694 -41.19305 1.000 24.62747 167 ASP B C 1
ATOM 3243 O O . ASP B 1 171 ? -1.30771 -5.70831 -41.63346 1.000 19.44839 167 ASP B O 1
ATOM 3248 N N . PRO B 1 172 ? -1.54410 -3.65482 -40.74275 1.000 20.85363 168 PRO B N 1
ATOM 3249 C CA . PRO B 1 172 ? -0.10791 -3.36941 -40.84751 1.000 21.63040 168 PRO B CA 1
ATOM 3250 C C . PRO B 1 172 ? 0.78012 -4.20960 -39.91968 1.000 18.32023 168 PRO B C 1
ATOM 3251 O O . PRO B 1 172 ? 2.00482 -4.14205 -40.03386 1.000 23.64440 168 PRO B O 1
ATOM 3255 N N . ASP B 1 173 ? 0.18091 -4.99536 -39.03008 1.000 20.60824 169 ASP B N 1
ATOM 3256 C CA . ASP B 1 173 ? 0.95859 -5.87193 -38.15869 1.000 17.93239 169 ASP B CA 1
ATOM 3257 C C . ASP B 1 173 ? 0.92692 -7.31571 -38.66224 1.000 18.74890 169 ASP B C 1
ATOM 3258 O O . ASP B 1 173 ? 1.48483 -8.21947 -38.03819 1.000 19.13548 169 ASP B O 1
ATOM 3263 N N . ALA B 1 174 ? 0.27909 -7.51836 -39.80394 1.000 15.42784 170 ALA B N 1
ATOM 3264 C CA . ALA B 1 174 ? 0.14392 -8.84675 -40.38588 1.000 16.26736 170 ALA B CA 1
ATOM 3265 C C . ALA B 1 174 ? 1.39740 -9.28154 -41.13640 1.000 15.29356 170 ALA B C 1
ATOM 3266 O O . ALA B 1 174 ? 2.23080 -8.45894 -41.51216 1.000 17.90862 170 ALA B O 1
ATOM 3268 N N . THR B 1 175 ? 1.52230 -10.58834 -41.33902 1.000 13.25134 171 THR B N 1
ATOM 3269 C CA . THR B 1 175 ? 2.52027 -11.14331 -42.24306 1.000 14.73497 171 THR B CA 1
ATOM 3270 C C . THR B 1 175 ? 1.89855 -12.33944 -42.94862 1.000 15.48010 171 THR B C 1
ATOM 3271 O O . THR B 1 175 ? 0.80539 -12.77184 -42.59200 1.000 17.93336 171 THR B O 1
ATOM 3275 N N . SER B 1 176 ? 2.59089 -12.86880 -43.95001 1.000 16.69917 172 SER B N 1
ATOM 3276 C CA . SER B 1 176 ? 2.09164 -14.01773 -44.69328 1.000 15.28181 172 SER B CA 1
ATOM 3277 C C . SER B 1 176 ? 3.23606 -14.94394 -45.05595 1.000 15.24649 172 SER B C 1
ATOM 3278 O O . SER B 1 176 ? 4.40162 -14.57755 -44.92419 1.000 18.07864 172 SER B O 1
ATOM 3281 N N . LEU B 1 177 ? 2.89761 -16.14059 -45.52426 1.000 15.06077 173 LEU B N 1
ATOM 3282 C CA . LEU B 1 177 ? 3.90521 -17.11277 -45.93310 1.000 13.79299 173 LEU B CA 1
ATOM 3283 C C . LEU B 1 177 ? 4.76882 -16.56816 -47.06709 1.000 16.69998 173 LEU B C 1
ATOM 3284 O O . LEU B 1 177 ? 5.98252 -16.76644 -47.07852 1.000 18.35664 173 LEU B O 1
ATOM 3289 N N . LEU B 1 178 ? 4.13465 -15.88006 -48.01239 1.000 16.97135 174 LEU B N 1
ATOM 3290 C CA . LEU B 1 178 ? 4.85060 -15.26205 -49.12117 1.000 17.39154 174 LEU B CA 1
ATOM 3291 C C . LEU B 1 178 ? 5.83296 -14.20716 -48.62126 1.000 21.80962 174 LEU B C 1
ATOM 3292 O O . LEU B 1 178 ? 6.97492 -14.14453 -49.07409 1.000 21.44718 174 LEU B O 1
ATOM 3297 N N . ASP B 1 179 ? 5.38429 -13.38277 -47.68016 1.000 21.36016 175 ASP B N 1
ATOM 3298 C CA . ASP B 1 179 ? 6.22825 -12.33384 -47.11695 1.000 23.49530 175 ASP B CA 1
ATOM 3299 C C . ASP B 1 179 ? 7.33391 -12.91398 -46.23997 1.000 19.47980 175 ASP B C 1
ATOM 3300 O O . ASP B 1 179 ? 8.32139 -12.23978 -45.94411 1.000 28.60612 175 ASP B O 1
ATOM 3305 N N . LEU B 1 180 ? 7.16388 -14.16675 -45.82892 1.000 20.47731 176 LEU B N 1
ATOM 3306 C CA . LEU B 1 180 ? 8.15796 -14.84487 -45.00406 1.000 19.73151 176 LEU B CA 1
ATOM 3307 C C . LEU B 1 180 ? 9.17308 -15.60247 -45.85328 1.000 26.07913 176 LEU B C 1
ATOM 3308 O O . LEU B 1 180 ? 10.05997 -16.27068 -45.32430 1.000 27.55253 176 LEU B O 1
ATOM 3313 N N . GLY B 1 181 ? 9.03290 -15.50701 -47.17074 1.000 24.42795 177 GLY B N 1
ATOM 3314 C CA . GLY B 1 181 ? 10.01519 -16.07880 -48.07234 1.000 28.02423 177 GLY B CA 1
ATOM 3315 C C . GLY B 1 181 ? 9.58801 -17.35153 -48.77736 1.000 27.86681 177 GLY B C 1
ATOM 3316 O O . GLY B 1 181 ? 10.34590 -17.89977 -49.57874 1.000 28.05007 177 GLY B O 1
ATOM 3317 N N . VAL B 1 182 ? 8.38647 -17.83548 -48.47902 1.000 21.24399 178 VAL B N 1
ATOM 3318 C CA . VAL B 1 182 ? 7.85256 -18.98825 -49.19362 1.000 21.32988 178 VAL B CA 1
ATOM 3319 C C . VAL B 1 182 ? 7.47248 -18.54709 -50.60251 1.000 24.11386 178 VAL B C 1
ATOM 3320 O O . VAL B 1 182 ? 6.50215 -17.81338 -50.79483 1.000 23.26982 178 VAL B O 1
ATOM 3324 N N . ALA B 1 183 ? 8.25423 -18.99969 -51.57858 1.000 29.82963 179 ALA B N 1
ATOM 3325 C CA . ALA B 1 183 ? 8.20030 -18.47868 -52.94405 1.000 35.21794 179 ALA B CA 1
ATOM 3326 C C . ALA B 1 183 ? 6.83996 -18.60854 -53.62669 1.000 31.76164 179 ALA B C 1
ATOM 3327 O O . ALA B 1 183 ? 6.30218 -17.62891 -54.14257 1.000 35.89735 179 ALA B O 1
ATOM 3329 N N . ALA B 1 184 ? 6.29394 -19.81876 -53.63901 1.000 27.10109 180 ALA B N 1
ATOM 3330 C CA . ALA B 1 184 ? 5.01510 -20.06719 -54.29224 1.000 27.08055 180 ALA B CA 1
ATOM 3331 C C . ALA B 1 184 ? 4.16859 -21.01996 -53.46314 1.000 24.79879 180 ALA B C 1
ATOM 3332 O O . ALA B 1 184 ? 4.09694 -22.21110 -53.76152 1.000 23.77967 180 ALA B O 1
ATOM 3334 N N . PRO B 1 185 ? 3.52124 -20.49263 -52.41514 1.000 24.99144 181 PRO B N 1
ATOM 3335 C CA . PRO B 1 185 ? 2.74270 -21.32919 -51.49827 1.000 21.66178 181 PRO B CA 1
ATOM 3336 C C . PRO B 1 185 ? 1.60952 -22.06711 -52.20476 1.000 21.76334 181 PRO B C 1
ATOM 3337 O O . PRO B 1 185 ? 0.88482 -21.48136 -53.01005 1.000 24.86132 181 PRO B O 1
ATOM 3341 N N . ASP B 1 186 ? 1.47810 -23.35345 -51.90175 1.000 20.02332 182 ASP B N 1
ATOM 3342 C CA . ASP B 1 186 ? 0.42619 -24.18453 -52.46745 1.000 22.71908 182 ASP B CA 1
ATOM 3343 C C . ASP B 1 186 ? -0.70600 -24.27332 -51.45625 1.000 18.43011 182 ASP B C 1
ATOM 3344 O O . ASP B 1 186 ? -0.62776 -25.04319 -50.50128 1.000 18.45018 182 ASP B O 1
ATOM 3349 N N . ARG B 1 187 ? -1.75839 -23.48987 -51.67062 1.000 16.87256 183 ARG B N 1
ATOM 3350 C CA . ARG B 1 187 ? -2.86607 -23.42952 -50.72098 1.000 16.70521 183 ARG B CA 1
ATOM 3351 C C . ARG B 1 187 ? -3.58738 -24.76022 -50.53697 1.000 18.77194 183 ARG B C 1
ATOM 3352 O O . ARG B 1 187 ? -4.02912 -25.07442 -49.43425 1.000 17.24084 183 ARG B O 1
ATOM 3360 N N . ASN B 1 188 ? -3.71395 -25.53276 -51.61201 1.000 16.11824 184 ASN B N 1
ATOM 3361 C CA . ASN B 1 188 ? -4.33358 -26.85003 -51.52372 1.000 16.07423 184 ASN B CA 1
ATOM 3362 C C . ASN B 1 188 ? -3.55886 -27.78312 -50.59815 1.000 14.78975 184 ASN B C 1
ATOM 3363 O O . ASN B 1 188 ? -4.13995 -28.42802 -49.72508 1.000 14.99924 184 ASN B O 1
ATOM 3368 N N . ARG B 1 189 ? -2.24419 -27.84402 -50.78779 1.000 15.25663 185 ARG B N 1
ATOM 3369 C CA A ARG B 1 189 ? -1.39434 -28.70387 -49.97270 0.470 14.44810 185 ARG B CA 1
ATOM 3370 C CA B ARG B 1 189 ? -1.39291 -28.70453 -49.97112 0.530 14.42535 185 ARG B CA 1
ATOM 3371 C C . ARG B 1 189 ? -1.32652 -28.23263 -48.52243 1.000 14.85481 185 ARG B C 1
ATOM 3372 O O . ARG B 1 189 ? -1.31450 -29.04494 -47.59860 1.000 14.67876 185 ARG B O 1
ATOM 3387 N N . ILE B 1 190 ? -1.28522 -26.91888 -48.32689 1.000 13.24002 186 ILE B N 1
ATOM 3388 C CA . ILE B 1 190 ? -1.23698 -26.36002 -46.97960 1.000 13.66095 186 ILE B CA 1
ATOM 3389 C C . ILE B 1 190 ? -2.55153 -26.60404 -46.24049 1.000 12.48319 186 ILE B C 1
ATOM 3390 O O . ILE B 1 190 ? -2.55275 -26.97685 -45.06476 1.000 13.13350 186 ILE B O 1
ATOM 3395 N N . ALA B 1 191 ? -3.66645 -26.40435 -46.93833 1.000 12.97009 187 ALA B N 1
ATOM 3396 C CA . ALA B 1 191 ? -4.98595 -26.62512 -46.35471 1.000 11.68497 187 ALA B CA 1
ATOM 3397 C C . ALA B 1 191 ? -5.19611 -28.08514 -45.96597 1.000 11.79284 187 ALA B C 1
ATOM 3398 O O . ALA B 1 191 ? -5.74603 -28.38063 -44.90678 1.000 12.57003 187 ALA B O 1
ATOM 3400 N N . SER B 1 192 ? -4.74846 -28.99630 -46.82121 1.000 11.94576 188 SER B N 1
ATOM 3401 C CA . SER B 1 192 ? -4.87931 -30.41966 -46.54477 1.000 13.42702 188 SER B CA 1
ATOM 3402 C C . SER B 1 192 ? -4.08316 -30.80103 -45.29881 1.000 12.86007 188 SER B C 1
ATOM 3403 O O . SER B 1 192 ? -4.56001 -31.54820 -44.44201 1.000 13.78974 188 SER B O 1
ATOM 3406 N N . ARG B 1 193 ? -2.86592 -30.27921 -45.20265 1.000 11.48163 189 ARG B N 1
ATOM 3407 C CA . ARG B 1 193 ? -2.02211 -30.53949 -44.04425 1.000 11.44668 189 ARG B CA 1
ATOM 3408 C C . ARG B 1 193 ? -2.62018 -29.91998 -42.78547 1.000 10.12035 189 ARG B C 1
ATOM 3409 O O . ARG B 1 193 ? -2.63080 -30.54354 -41.72562 1.000 11.61076 189 ARG B O 1
ATOM 3417 N N . LEU B 1 194 ? -3.12918 -28.69813 -42.91470 1.000 11.41799 190 LEU B N 1
ATOM 3418 C CA . LEU B 1 194 ? -3.73170 -27.99205 -41.78831 1.000 10.94996 190 LEU B CA 1
ATOM 3419 C C . LEU B 1 194 ? -4.90467 -28.76550 -41.19440 1.000 10.17706 190 LEU B C 1
ATOM 3420 O O . LEU B 1 194 ? -5.04812 -28.85731 -39.97436 1.000 10.20848 190 LEU B O 1
ATOM 3425 N N . LEU B 1 195 ? -5.74008 -29.32365 -42.06187 1.000 10.39654 191 LEU B N 1
ATOM 3426 C CA . LEU B 1 195 ? -6.90465 -30.07216 -41.61150 1.000 9.41375 191 LEU B CA 1
ATOM 3427 C C . LEU B 1 195 ? -6.52418 -31.37849 -40.91852 1.000 10.97986 191 LEU B C 1
ATOM 3428 O O . LEU B 1 195 ? -7.21239 -31.82321 -40.00113 1.000 9.36372 191 LEU B O 1
ATOM 3433 N N . ARG B 1 196 ? -5.41580 -31.97789 -41.34139 1.000 11.49287 192 ARG B N 1
ATOM 3434 C CA . ARG B 1 196 ? -4.90318 -33.16958 -40.67302 1.000 11.32315 192 ARG B CA 1
ATOM 3435 C C . ARG B 1 196 ? -4.34904 -32.82751 -39.29131 1.000 10.48775 192 ARG B C 1
ATOM 3436 O O . ARG B 1 196 ? -4.60707 -33.53416 -38.31550 1.000 10.58144 192 ARG B O 1
ATOM 3444 N N . GLU B 1 197 ? -3.59112 -31.73815 -39.21288 1.000 10.00998 193 GLU B N 1
ATOM 3445 C CA . GLU B 1 197 ? -3.03586 -31.28898 -37.94139 1.000 11.27569 193 GLU B CA 1
ATOM 3446 C C . GLU B 1 197 ? -4.14600 -30.87570 -36.98461 1.000 9.21970 193 GLU B C 1
ATOM 3447 O O . GLU B 1 197 ? -4.08065 -31.14788 -35.78543 1.000 11.88290 193 GLU B O 1
ATOM 3453 N N . LEU B 1 198 ? -5.16855 -30.22012 -37.52344 1.000 9.74899 194 LEU B N 1
ATOM 3454 C CA . LEU B 1 198 ? -6.32411 -29.82755 -36.72446 1.000 10.71037 194 LEU B CA 1
ATOM 3455 C C . LEU B 1 198 ? -7.03003 -31.03196 -36.10439 1.000 10.30781 194 LEU B C 1
ATOM 3456 O O . LEU B 1 198 ? -7.36768 -31.00954 -34.92417 1.000 10.74021 194 LEU B O 1
ATOM 3461 N N . GLU B 1 199 ? -7.24456 -32.08396 -36.89035 1.000 9.69440 195 GLU B N 1
ATOM 3462 C CA . GLU B 1 199 ? -7.87416 -33.28926 -36.35602 1.000 9.64316 195 GLU B CA 1
ATOM 3463 C C . GLU B 1 199 ? -7.04717 -33.88195 -35.22081 1.000 12.60746 195 GLU B C 1
ATOM 3464 O O . GLU B 1 199 ? -7.58539 -34.27271 -34.18359 1.000 13.19697 195 GLU B O 1
ATOM 3470 N N . ALA B 1 200 ? -5.73467 -33.93287 -35.42257 1.000 10.79140 196 ALA B N 1
ATOM 3471 C CA . ALA B 1 200 ? -4.82763 -34.49796 -34.43136 1.000 13.08457 196 ALA B CA 1
ATOM 3472 C C . ALA B 1 200 ? -4.90677 -33.75337 -33.10228 1.000 11.92815 196 ALA B C 1
ATOM 3473 O O . ALA B 1 200 ? -4.99646 -34.37200 -32.04363 1.000 12.42098 196 ALA B O 1
ATOM 3475 N N . ARG B 1 201 ? -4.89527 -32.42541 -33.16334 1.000 11.35655 197 ARG B N 1
ATOM 3476 C CA . ARG B 1 201 ? -4.91557 -31.60793 -31.95363 1.000 11.07108 197 ARG B CA 1
ATOM 3477 C C . ARG B 1 201 ? -6.28504 -31.61372 -31.27133 1.000 11.87353 197 ARG B C 1
ATOM 3478 O O . ARG B 1 201 ? -6.37454 -31.53232 -30.04669 1.000 11.87782 197 ARG B O 1
ATOM 3486 N N . ILE B 1 202 ? -7.34804 -31.70696 -32.06425 1.000 11.19948 198 ILE B N 1
ATOM 3487 C CA . ILE B 1 202 ? -8.70143 -31.77746 -31.51493 1.000 11.10467 198 ILE B CA 1
ATOM 3488 C C . ILE B 1 202 ? -8.90905 -33.08973 -30.76557 1.000 16.70882 198 ILE B C 1
ATOM 3489 O O . ILE B 1 202 ? -9.46481 -33.11095 -29.66464 1.000 16.21832 198 ILE B O 1
ATOM 3494 N N . ILE B 1 203 ? -8.44630 -34.18094 -31.36612 1.000 14.56568 199 ILE B N 1
ATOM 3495 C CA . ILE B 1 203 ? -8.54745 -35.49960 -30.75228 1.000 18.96112 199 ILE B CA 1
ATOM 3496 C C . ILE B 1 203 ? -7.71278 -35.57686 -29.47626 1.000 18.45334 199 ILE B C 1
ATOM 3497 O O . ILE B 1 203 ? -8.12669 -36.18966 -28.49085 1.000 21.54597 199 ILE B O 1
ATOM 3502 N N . GLN B 1 204 ? -6.54772 -34.93630 -29.49191 1.000 15.84967 200 GLN B N 1
ATOM 3503 C CA . GLN B 1 204 ? -5.72248 -34.83266 -28.29416 1.000 17.94000 200 GLN B CA 1
ATOM 3504 C C . GLN B 1 204 ? -6.44381 -34.03872 -27.20769 1.000 19.34467 200 GLN B C 1
ATOM 3505 O O . GLN B 1 204 ? -6.39300 -34.39076 -26.02925 1.000 23.95162 200 GLN B O 1
ATOM 3511 N N . TRP B 1 205 ? -7.11752 -32.96748 -27.61472 1.000 17.03126 201 TRP B N 1
ATOM 3512 C CA . TRP B 1 205 ? -7.89148 -32.14618 -26.68938 1.000 16.58908 201 TRP B CA 1
ATOM 3513 C C . TRP B 1 205 ? -9.07545 -32.92347 -26.13070 1.000 17.82437 201 TRP B C 1
ATOM 3514 O O . TRP B 1 205 ? -9.36942 -32.85783 -24.93673 1.000 19.91773 201 TRP B O 1
ATOM 3525 N N . ARG B 1 206 ? -9.75017 -33.65605 -27.00902 1.000 20.04994 202 ARG B N 1
ATOM 3526 C CA A ARG B 1 206 ? -10.93096 -34.42023 -26.62670 0.470 26.04740 202 ARG B CA 1
ATOM 3527 C CA B ARG B 1 206 ? -10.93438 -34.41918 -26.63810 0.530 26.06578 202 ARG B CA 1
ATOM 3528 C C . ARG B 1 206 ? -10.60530 -35.52274 -25.63309 1.000 32.01393 202 ARG B C 1
ATOM 3529 O O . ARG B 1 206 ? -11.27109 -35.66240 -24.60714 1.000 33.53344 202 ARG B O 1
ATOM 3544 N N . ASN B 1 207 ? -9.57841 -36.30670 -25.93988 1.000 28.36261 203 ASN B N 1
ATOM 3545 C CA . ASN B 1 207 ? -9.19123 -37.42426 -25.08628 1.000 31.72709 203 ASN B CA 1
ATOM 3546 C C . ASN B 1 207 ? -8.31405 -37.00483 -23.91309 1.000 26.65650 203 ASN B C 1
ATOM 3547 O O . ASN B 1 207 ? -7.73257 -37.85229 -23.23252 1.000 38.28194 203 ASN B O 1
ATOM 3552 N N . ALA B 1 208 ? -8.23562 -35.69645 -23.68306 1.000 23.72066 204 ALA B N 1
ATOM 3553 C CA . ALA B 1 208 ? -7.41058 -35.12856 -22.62226 1.000 27.79897 204 ALA B CA 1
ATOM 3554 C C . ALA B 1 208 ? -5.97037 -35.61876 -22.70180 1.000 33.57185 204 ALA B C 1
ATOM 3555 O O . ALA B 1 208 ? -5.35067 -35.91050 -21.67870 1.000 30.90220 204 ALA B O 1
ATOM 3557 N N . ASN B 1 209 ? -5.45346 -35.72691 -23.92334 1.000 23.04743 205 ASN B N 1
ATOM 3558 C CA . ASN B 1 209 ? -4.04630 -36.04131 -24.12515 1.000 24.41171 205 ASN B CA 1
ATOM 3559 C C . ASN B 1 209 ? -3.22134 -34.94442 -23.47154 1.000 35.26525 205 ASN B C 1
ATOM 3560 O O . ASN B 1 209 ? -3.27291 -33.78744 -23.88934 1.000 20.48552 205 ASN B O 1
ATOM 3565 N N A PRO B 1 210 ? -2.51276 -35.29899 -22.39246 0.470 29.22791 206 PRO B N 1
ATOM 3566 N N B PRO B 1 210 ? -2.39877 -35.32075 -22.48335 0.530 28.96492 206 PRO B N 1
ATOM 3567 C CA A PRO B 1 210 ? -2.01721 -34.33752 -21.40127 0.470 30.76491 206 PRO B CA 1
ATOM 3568 C CA B PRO B 1 210 ? -1.52121 -34.38411 -21.77284 0.530 29.76087 206 PRO B CA 1
ATOM 3569 C C A PRO B 1 210 ? -0.90308 -33.41533 -21.88551 0.470 27.92181 206 PRO B C 1
ATOM 3570 C C B PRO B 1 210 ? -0.50742 -33.68720 -22.68225 0.530 28.03739 206 PRO B C 1
ATOM 3571 O O A PRO B 1 210 ? -0.67891 -32.37479 -21.26785 0.470 23.35506 206 PRO B O 1
ATOM 3572 O O B PRO B 1 210 ? 0.07293 -32.67992 -22.27885 0.530 19.34109 206 PRO B O 1
ATOM 3579 N N A GLN B 1 211 ? -0.22105 -33.78334 -22.96402 0.470 27.51108 207 GLN B N 1
ATOM 3580 N N B GLN B 1 211 ? -0.30343 -34.20768 -23.88968 0.530 26.23912 207 GLN B N 1
ATOM 3581 C CA A GLN B 1 211 ? 0.91724 -33.00244 -23.43853 0.470 28.33554 207 GLN B CA 1
ATOM 3582 C CA B GLN B 1 211 ? 0.68586 -33.65221 -24.81170 0.530 28.28469 207 GLN B CA 1
ATOM 3583 C C A GLN B 1 211 ? 0.51791 -31.70589 -24.14268 0.470 25.31370 207 GLN B C 1
ATOM 3584 C C B GLN B 1 211 ? 0.17322 -32.38059 -25.48585 0.530 27.10604 207 GLN B C 1
ATOM 3585 O O A GLN B 1 211 ? 1.33917 -30.79990 -24.27541 0.470 22.59711 207 GLN B O 1
ATOM 3586 O O B GLN B 1 211 ? 0.53457 -32.08477 -26.62415 0.530 31.23640 207 GLN B O 1
ATOM 3597 N N A LEU B 1 212 ? -0.73572 -31.62864 -24.58801 0.650 30.65984 208 LEU B N 1
ATOM 3598 N N B LEU B 1 212 ? -0.66551 -31.62678 -24.78190 0.350 30.59565 208 LEU B N 1
ATOM 3599 C CA A LEU B 1 212 ? -1.25512 -30.46192 -25.30909 0.650 24.58608 208 LEU B CA 1
ATOM 3600 C CA B LEU B 1 212 ? -1.26087 -30.42959 -25.35969 0.350 24.58176 208 LEU B CA 1
ATOM 3601 C C . LEU B 1 212 ? -0.89212 -29.14540 -24.62540 1.000 23.47440 208 LEU B C 1
ATOM 3602 O O . LEU B 1 212 ? -0.40458 -28.20495 -25.25283 1.000 19.82556 208 LEU B O 1
ATOM 3607 N N . ALA B 1 213 ? -1.12750 -29.09642 -23.31927 1.000 23.19276 209 ALA B N 1
ATOM 3608 C CA . ALA B 1 213 ? -0.79945 -27.90971 -22.54123 1.000 23.03044 209 ALA B CA 1
ATOM 3609 C C . ALA B 1 213 ? 0.70502 -27.66364 -22.52288 1.000 22.48809 209 ALA B C 1
ATOM 3610 O O . ALA B 1 213 ? 1.15938 -26.52402 -22.64174 1.000 21.13908 209 ALA B O 1
ATOM 3612 N N . ALA B 1 214 ? 1.47125 -28.74090 -22.38178 1.000 29.51187 210 ALA B N 1
ATOM 3613 C CA . ALA B 1 214 ? 2.92702 -28.65199 -22.36884 1.000 24.70011 210 ALA B CA 1
ATOM 3614 C C . ALA B 1 214 ? 3.45673 -28.30353 -23.75380 1.000 21.43323 210 ALA B C 1
ATOM 3615 O O . ALA B 1 214 ? 4.35278 -27.47051 -23.89079 1.000 21.96526 210 ALA B O 1
ATOM 3617 N N . ASP B 1 215 ? 2.89949 -28.94850 -24.77584 1.000 25.22303 211 ASP B N 1
ATOM 3618 C CA A ASP B 1 215 ? 3.27969 -28.66778 -26.15433 0.540 25.23533 211 ASP B CA 1
ATOM 3619 C CA B ASP B 1 215 ? 3.27085 -28.66486 -26.15804 0.460 25.22926 211 ASP B CA 1
ATOM 3620 C C . ASP B 1 215 ? 3.01808 -27.20338 -26.50071 1.000 20.37514 211 ASP B C 1
ATOM 3621 O O . ASP B 1 215 ? 3.81565 -26.57019 -27.19053 1.000 17.62588 211 ASP B O 1
ATOM 3630 N N . TYR B 1 216 ? 1.89827 -26.67288 -26.01756 1.000 19.76177 212 TYR B N 1
ATOM 3631 C CA . TYR B 1 216 ? 1.54822 -25.28149 -26.27016 1.000 17.05243 212 TYR B CA 1
ATOM 3632 C C . TYR B 1 216 ? 2.56077 -24.33816 -25.63112 1.000 18.23917 212 TYR B C 1
ATOM 3633 O O . TYR B 1 216 ? 3.05962 -23.41854 -26.27864 1.000 17.67934 212 TYR B O 1
ATOM 3642 N N . ARG B 1 217 ? 2.84780 -24.56124 -24.35275 1.000 20.15760 213 ARG B N 1
ATOM 3643 C CA . ARG B 1 217 ? 3.75728 -23.69094 -23.61826 1.000 20.38127 213 ARG B CA 1
ATOM 3644 C C . ARG B 1 217 ? 5.17365 -23.74738 -24.17984 1.000 24.28649 213 ARG B C 1
ATOM 3645 O O . ARG B 1 217 ? 5.93512 -22.79138 -24.04671 1.000 22.32508 213 ARG B O 1
ATOM 3653 N N . ALA B 1 218 ? 5.51987 -24.86456 -24.81181 1.000 18.33626 214 ALA B N 1
ATOM 3654 C CA . ALA B 1 218 ? 6.84172 -25.02134 -25.40808 1.000 23.29110 214 ALA B CA 1
ATOM 3655 C C . ALA B 1 218 ? 7.01442 -24.12700 -26.63045 1.000 21.62612 214 ALA B C 1
ATOM 3656 O O . ALA B 1 218 ? 8.11113 -23.63876 -26.90197 1.000 21.95256 214 ALA B O 1
ATOM 3658 N N . ARG B 1 219 ? 5.92811 -23.92240 -27.36877 1.000 16.99014 215 ARG B N 1
ATOM 3659 C CA . ARG B 1 219 ? 5.95936 -23.08871 -28.56649 1.000 15.10028 215 ARG B CA 1
ATOM 3660 C C . ARG B 1 219 ? 5.37816 -21.70530 -28.29273 1.000 12.79277 215 ARG B C 1
ATOM 3661 O O . ARG B 1 219 ? 5.18943 -20.90724 -29.21116 1.000 14.89876 215 ARG B O 1
ATOM 3669 N N . SER B 1 220 ? 5.09597 -21.43056 -27.02377 1.000 14.54153 216 SER B N 1
ATOM 3670 C CA . SER B 1 220 ? 4.53620 -20.14873 -26.62220 1.000 14.02318 216 SER B CA 1
ATOM 3671 C C . SER B 1 220 ? 5.60216 -19.06344 -26.62263 1.000 14.98739 216 SER B C 1
ATOM 3672 O O . SER B 1 220 ? 6.70162 -19.25622 -26.10312 1.000 18.97737 216 SER B O 1
ATOM 3675 N N . LEU B 1 221 ? 5.27126 -17.92347 -27.21681 1.000 15.03889 217 LEU B N 1
ATOM 3676 C CA . LEU B 1 221 ? 6.14384 -16.75881 -27.18760 1.000 12.72716 217 LEU B CA 1
ATOM 3677 C C . LEU B 1 221 ? 5.76746 -15.88629 -25.99761 1.000 14.62944 217 LEU B C 1
ATOM 3678 O O . LEU B 1 221 ? 6.46799 -14.93053 -25.66278 1.000 18.60671 217 LEU B O 1
ATOM 3683 N N . THR B 1 222 ? 4.65556 -16.23394 -25.35769 1.000 12.19338 218 THR B N 1
ATOM 3684 C CA . THR B 1 222 ? 4.12912 -15.46122 -24.23998 1.000 14.06183 218 THR B CA 1
ATOM 3685 C C . THR B 1 222 ? 4.67507 -15.93277 -22.89325 1.000 13.07141 218 THR B C 1
ATOM 3686 O O . THR B 1 222 ? 5.08525 -15.11650 -22.06892 1.000 12.98864 218 THR B O 1
ATOM 3690 N N . ILE B 1 223 ? 4.67814 -17.24618 -22.67620 1.000 12.66809 219 ILE B N 1
ATOM 3691 C CA . ILE B 1 223 ? 5.17426 -17.81954 -21.42626 1.000 13.67949 219 ILE B CA 1
ATOM 3692 C C . ILE B 1 223 ? 6.63313 -17.44196 -21.18980 1.000 13.77862 219 ILE B C 1
ATOM 3693 O O . ILE B 1 223 ? 7.48062 -17.62558 -22.06264 1.000 15.19428 219 ILE B O 1
ATOM 3698 N N . GLY B 1 224 ? 6.91352 -16.90259 -20.00770 1.000 12.44582 220 GLY B N 1
ATOM 3699 C CA . GLY B 1 224 ? 8.26279 -16.51690 -19.63572 1.000 15.27106 220 GLY B CA 1
ATOM 3700 C C . GLY B 1 224 ? 8.56249 -15.05735 -19.92265 1.000 19.27484 220 GLY B C 1
ATOM 3701 O O . GLY B 1 224 ? 9.60651 -14.53425 -19.52960 1.000 22.77659 220 GLY B O 1
ATOM 3702 N N . SER B 1 225 ? 7.64169 -14.39094 -20.60771 1.000 13.62923 221 SER B N 1
ATOM 3703 C CA A SER B 1 225 ? 7.83825 -12.99451 -20.97154 0.370 14.82291 221 SER B CA 1
ATOM 3704 C CA B SER B 1 225 ? 7.82881 -12.99627 -20.98437 0.630 14.76007 221 SER B CA 1
ATOM 3705 C C . SER B 1 225 ? 7.09826 -12.06028 -20.03272 1.000 12.35871 221 SER B C 1
ATOM 3706 O O . SER B 1 225 ? 6.04766 -12.40885 -19.49359 1.000 11.58503 221 SER B O 1
ATOM 3711 N N . ARG B 1 226 ? 7.66215 -10.87531 -19.82662 1.000 12.05381 222 ARG B N 1
ATOM 3712 C CA . ARG B 1 226 ? 6.92621 -9.82867 -19.14763 1.000 10.23513 222 ARG B CA 1
ATOM 3713 C C . ARG B 1 226 ? 5.95848 -9.31474 -20.19485 1.000 10.99055 222 ARG B C 1
ATOM 3714 O O . ARG B 1 226 ? 6.36250 -8.97786 -21.31060 1.000 12.75114 222 ARG B O 1
ATOM 3722 N N . VAL B 1 227 ? 4.67760 -9.28005 -19.85805 1.000 9.65400 223 VAL B N 1
ATOM 3723 C CA . VAL B 1 227 ? 3.67608 -8.89721 -20.83792 1.000 10.56606 223 VAL B CA 1
ATOM 3724 C C . VAL B 1 227 ? 2.73132 -7.84560 -20.29573 1.000 10.61712 223 VAL B C 1
ATOM 3725 O O . VAL B 1 227 ? 2.57801 -7.68683 -19.08451 1.000 11.61926 223 VAL B O 1
ATOM 3729 N N . ARG B 1 228 ? 2.11177 -7.11822 -21.21360 1.000 10.73421 224 ARG B N 1
ATOM 3730 C CA . ARG B 1 228 ? 1.01998 -6.22893 -20.87646 1.000 11.81684 224 ARG B CA 1
ATOM 3731 C C . ARG B 1 228 ? -0.24834 -6.80968 -21.47537 1.000 12.67408 224 ARG B C 1
ATOM 3732 O O . ARG B 1 228 ? -0.35173 -6.97288 -22.69040 1.000 13.61746 224 ARG B O 1
ATOM 3740 N N . VAL B 1 229 ? -1.20228 -7.14958 -20.61685 1.000 11.49970 225 VAL B N 1
ATOM 3741 C CA . VAL B 1 229 ? -2.47608 -7.68534 -21.07666 1.000 11.96431 225 VAL B CA 1
ATOM 3742 C C . VAL B 1 229 ? -3.51775 -6.57476 -21.10384 1.000 12.65055 225 VAL B C 1
ATOM 3743 O O . VAL B 1 229 ? -3.94388 -6.08580 -20.05768 1.000 13.31470 225 VAL B O 1
ATOM 3747 N N . GLU B 1 230 ? -3.91859 -6.17515 -22.30575 1.000 13.32549 226 GLU B N 1
ATOM 3748 C CA . GLU B 1 230 ? -4.87561 -5.09014 -22.46332 1.000 15.49917 226 GLU B CA 1
ATOM 3749 C C . GLU B 1 230 ? -6.30330 -5.57278 -22.23809 1.000 14.41563 226 GLU B C 1
ATOM 3750 O O . GLU B 1 230 ? -6.70833 -6.61232 -22.75862 1.000 17.64116 226 GLU B O 1
ATOM 3756 N N . LEU B 1 231 ? -7.05332 -4.80912 -21.44950 1.000 13.79857 227 LEU B N 1
ATOM 3757 C CA . LEU B 1 231 ? -8.42127 -5.15688 -21.08244 1.000 14.01178 227 LEU B CA 1
ATOM 3758 C C . LEU B 1 231 ? -9.33845 -3.96083 -21.34432 1.000 16.85640 227 LEU B C 1
ATOM 3759 O O . LEU B 1 231 ? -8.85721 -2.83389 -21.46645 1.000 18.88459 227 LEU B O 1
ATOM 3764 N N . PRO B 1 232 ? -10.65851 -4.20152 -21.45348 1.000 16.81905 228 PRO B N 1
ATOM 3765 C CA . PRO B 1 232 ? -11.60920 -3.11067 -21.70767 1.000 17.19620 228 PRO B CA 1
ATOM 3766 C C . PRO B 1 232 ? -11.53059 -1.99372 -20.67034 1.000 19.83808 228 PRO B C 1
ATOM 3767 O O . PRO B 1 232 ? -11.17786 -2.23975 -19.51742 1.000 16.59493 228 PRO B O 1
ATOM 3771 N N . GLY B 1 233 ? -11.84968 -0.77372 -21.08804 1.000 20.47842 229 GLY B N 1
ATOM 3772 C CA . GLY B 1 233 ? -11.84981 0.36136 -20.18576 1.000 17.16470 229 GLY B CA 1
ATOM 3773 C C . GLY B 1 233 ? -10.46250 0.76270 -19.72399 1.000 20.62386 229 GLY B C 1
ATOM 3774 O O . GLY B 1 233 ? -10.31298 1.40087 -18.68256 1.000 24.43229 229 GLY B O 1
ATOM 3775 N N . GLY B 1 234 ? -9.44677 0.39075 -20.49794 1.000 24.29161 230 GLY B N 1
ATOM 3776 C CA . GLY B 1 234 ? -8.07274 0.73862 -20.17716 1.000 23.22293 230 GLY B CA 1
ATOM 3777 C C . GLY B 1 234 ? -7.57881 0.12391 -18.88013 1.000 22.05775 230 GLY B C 1
ATOM 3778 O O . GLY B 1 234 ? -6.79459 0.73163 -18.15040 1.000 25.16848 230 GLY B O 1
ATOM 3779 N N . GLN B 1 235 ? -8.03620 -1.09029 -18.59513 1.000 17.19695 231 GLN B N 1
ATOM 3780 C CA . GLN B 1 235 ? -7.67862 -1.77162 -17.35705 1.000 17.65400 231 GLN B CA 1
ATOM 3781 C C . GLN B 1 235 ? -6.58801 -2.81465 -17.56873 1.000 24.14464 231 GLN B C 1
ATOM 3782 O O . GLN B 1 235 ? -6.75783 -3.97993 -17.21554 1.000 27.94502 231 GLN B O 1
ATOM 3788 N N . ASP B 1 236 ? -5.46429 -2.38827 -18.13362 1.000 18.03376 232 ASP B N 1
ATOM 3789 C CA . ASP B 1 236 ? -4.37199 -3.30260 -18.45154 1.000 19.87896 232 ASP B CA 1
ATOM 3790 C C . ASP B 1 236 ? -3.67062 -3.85809 -17.21558 1.000 20.54430 232 ASP B C 1
ATOM 3791 O O . ASP B 1 236 ? -3.59970 -3.20182 -16.17827 1.000 24.26733 232 ASP B O 1
ATOM 3796 N N . VAL B 1 237 ? -3.15367 -5.07593 -17.34016 1.000 14.80928 233 VAL B N 1
ATOM 3797 C CA . VAL B 1 237 ? -2.37145 -5.69287 -16.27737 1.000 15.97181 233 VAL B CA 1
ATOM 3798 C C . VAL B 1 237 ? -1.01277 -6.13142 -16.81163 1.000 13.64537 233 VAL B C 1
ATOM 3799 O O . VAL B 1 237 ? -0.93052 -6.84220 -17.81339 1.000 13.53569 233 VAL B O 1
ATOM 3803 N N . VAL B 1 238 ? 0.04841 -5.69476 -16.14137 1.000 12.19039 234 VAL B N 1
ATOM 3804 C CA . VAL B 1 238 ? 1.40441 -6.09282 -16.49489 1.000 11.86694 234 VAL B CA 1
ATOM 3805 C C . VAL B 1 238 ? 1.92656 -7.14040 -15.51974 1.000 11.90497 234 VAL B C 1
ATOM 3806 O O . VAL B 1 238 ? 1.75201 -7.01661 -14.30951 1.000 13.08788 234 VAL B O 1
ATOM 3810 N N . GLY B 1 239 ? 2.56286 -8.17552 -16.05535 1.000 10.94870 235 GLY B N 1
ATOM 3811 C CA . GLY B 1 239 ? 3.15921 -9.20881 -15.23198 1.000 11.78235 235 GLY B CA 1
ATOM 3812 C C . GLY B 1 239 ? 3.97250 -10.18751 -16.05097 1.000 8.70255 235 GLY B C 1
ATOM 3813 O O . GLY B 1 239 ? 4.05802 -10.06743 -17.27188 1.000 11.52724 235 GLY B O 1
ATOM 3814 N N . ILE B 1 240 ? 4.57672 -11.15766 -15.37485 1.000 9.50622 236 ILE B N 1
ATOM 3815 C CA . ILE B 1 240 ? 5.30322 -12.21910 -16.05528 1.000 10.00607 236 ILE B CA 1
ATOM 3816 C C . ILE B 1 240 ? 4.35955 -13.37979 -16.33939 1.000 10.32648 236 ILE B C 1
ATOM 3817 O O . ILE B 1 240 ? 3.75464 -13.93549 -15.42001 1.000 11.43835 236 ILE B O 1
ATOM 3822 N N . ALA B 1 241 ? 4.22292 -13.73760 -17.61216 1.000 10.55707 237 ALA B N 1
ATOM 3823 C CA . ALA B 1 241 ? 3.38453 -14.87023 -17.98861 1.000 10.60684 237 ALA B CA 1
ATOM 3824 C C . ALA B 1 241 ? 4.03814 -16.17178 -17.53563 1.000 11.74608 237 ALA B C 1
ATOM 3825 O O . ALA B 1 241 ? 5.10243 -16.54701 -18.02689 1.000 15.63164 237 ALA B O 1
ATOM 3827 N N . ARG B 1 242 ? 3.39769 -16.85172 -16.59081 1.000 11.91136 238 ARG B N 1
ATOM 3828 C CA . ARG B 1 242 ? 3.98728 -18.02943 -15.96507 1.000 13.76251 238 ARG B CA 1
ATOM 3829 C C . ARG B 1 242 ? 3.35655 -19.34214 -16.41974 1.000 16.10947 238 ARG B C 1
ATOM 3830 O O . ARG B 1 242 ? 4.02451 -20.37561 -16.45542 1.000 20.07207 238 ARG B O 1
ATOM 3838 N N . ASP B 1 243 ? 2.07560 -19.30300 -16.77121 1.000 13.38277 239 ASP B N 1
ATOM 3839 C CA . ASP B 1 243 ? 1.35020 -20.52805 -17.08438 1.000 16.78032 239 ASP B CA 1
ATOM 3840 C C . ASP B 1 243 ? 0.03283 -20.25837 -17.81163 1.000 13.80424 239 ASP B C 1
ATOM 3841 O O . ASP B 1 243 ? -0.45574 -19.12868 -17.84452 1.000 11.97485 239 ASP B O 1
ATOM 3846 N N . ILE B 1 244 ? -0.51856 -21.30959 -18.41127 1.000 15.22426 240 ILE B N 1
ATOM 3847 C CA . ILE B 1 244 ? -1.88929 -21.30790 -18.90309 1.000 14.77834 240 ILE B CA 1
ATOM 3848 C C . ILE B 1 244 ? -2.64595 -22.34359 -18.08007 1.000 16.63881 240 ILE B C 1
ATOM 3849 O O . ILE B 1 244 ? -2.23675 -23.50204 -18.02642 1.000 22.08679 240 ILE B O 1
ATOM 3854 N N . ASP B 1 245 ? -3.73283 -21.94424 -17.42465 1.000 15.04426 241 ASP B N 1
ATOM 3855 C CA . ASP B 1 245 ? -4.42785 -22.88153 -16.54081 1.000 14.56894 241 ASP B CA 1
ATOM 3856 C C . ASP B 1 245 ? -5.29381 -23.88313 -17.30390 1.000 19.06296 241 ASP B C 1
ATOM 3857 O O . ASP B 1 245 ? -5.30975 -23.88931 -18.53544 1.000 16.09077 241 ASP B O 1
ATOM 3862 N N . ASP B 1 246 ? -6.01655 -24.71872 -16.56426 1.000 19.04154 242 ASP B N 1
ATOM 3863 C CA . ASP B 1 246 ? -6.82225 -25.77934 -17.16063 1.000 19.46298 242 ASP B CA 1
ATOM 3864 C C . ASP B 1 246 ? -7.99679 -25.23798 -17.97155 1.000 20.19778 242 ASP B C 1
ATOM 3865 O O . ASP B 1 246 ? -8.63946 -25.98046 -18.71534 1.000 20.08860 242 ASP B O 1
ATOM 3870 N N . GLN B 1 247 ? -8.27709 -23.94697 -17.82275 1.000 15.65135 243 GLN B N 1
ATOM 3871 C CA . GLN B 1 247 ? -9.36674 -23.31436 -18.55639 1.000 15.55386 243 GLN B CA 1
ATOM 3872 C C . GLN B 1 247 ? -8.86717 -22.52522 -19.76483 1.000 14.83367 243 GLN B C 1
ATOM 3873 O O . GLN B 1 247 ? -9.65381 -21.90316 -20.47869 1.000 16.58477 243 GLN B O 1
ATOM 3879 N N . GLY B 1 248 ? -7.55772 -22.55642 -19.98927 1.000 13.23632 244 GLY B N 1
ATOM 3880 C CA . GLY B 1 248 ? -6.95845 -21.84967 -21.10731 1.000 11.89571 244 GLY B CA 1
ATOM 3881 C C . GLY B 1 248 ? -6.70475 -20.38280 -20.81126 1.000 12.03069 244 GLY B C 1
ATOM 3882 O O . GLY B 1 248 ? -6.51854 -19.58260 -21.72792 1.000 11.62510 244 GLY B O 1
ATOM 3883 N N . ARG B 1 249 ? -6.69384 -20.03283 -19.52760 1.000 12.39742 245 ARG B N 1
ATOM 3884 C CA . ARG B 1 249 ? -6.52456 -18.64696 -19.10465 1.000 12.50413 245 ARG B CA 1
ATOM 3885 C C . ARG B 1 249 ? -5.06498 -18.35606 -18.77268 1.000 10.37847 245 ARG B C 1
ATOM 3886 O O . ARG B 1 249 ? -4.32494 -19.25311 -18.37336 1.000 12.98340 245 ARG B O 1
ATOM 3894 N N . LEU B 1 250 ? -4.65727 -17.10102 -18.93990 1.000 9.23309 246 LEU B N 1
ATOM 3895 C CA . LEU B 1 250 ? -3.26966 -16.71107 -18.71476 1.000 8.92413 246 LEU B CA 1
ATOM 3896 C C . LEU B 1 250 ? -2.98948 -16.44772 -17.23541 1.000 9.79268 246 LEU B C 1
ATOM 3897 O O . LEU B 1 250 ? -3.68440 -15.66343 -16.59080 1.000 11.29069 246 LEU B O 1
ATOM 3902 N N . CYS B 1 251 ? -1.96802 -17.11217 -16.70467 1.000 9.88139 247 CYS B N 1
ATOM 3903 C CA . CYS B 1 251 ? -1.56921 -16.93763 -15.31180 1.000 10.35644 247 CYS B CA 1
ATOM 3904 C C . CYS B 1 251 ? -0.35178 -16.03001 -15.22547 1.000 10.19388 247 CYS B C 1
ATOM 3905 O O . CYS B 1 251 ? 0.71459 -16.36007 -15.74238 1.000 11.51909 247 CYS B O 1
ATOM 3908 N N . LEU B 1 252 ? -0.52333 -14.88321 -14.57571 1.000 10.94395 248 LEU B N 1
ATOM 3909 C CA . LEU B 1 252 ? 0.53675 -13.88771 -14.46404 1.000 10.54513 248 LEU B CA 1
ATOM 3910 C C . LEU B 1 252 ? 1.13956 -13.83663 -13.06921 1.000 12.86113 248 LEU B C 1
ATOM 3911 O O . LEU B 1 252 ? 0.43787 -13.99367 -12.07344 1.000 16.05582 248 LEU B O 1
ATOM 3916 N N . ASP B 1 253 ? 2.44671 -13.61254 -13.00831 1.000 11.52509 249 ASP B N 1
ATOM 3917 C CA . ASP B 1 253 ? 3.08502 -13.19459 -11.77170 1.000 14.05448 249 ASP B CA 1
ATOM 3918 C C . ASP B 1 253 ? 3.02127 -11.67638 -11.72077 1.000 10.28049 249 ASP B C 1
ATOM 3919 O O . ASP B 1 253 ? 3.64893 -10.99292 -12.52945 1.000 11.88190 249 ASP B O 1
ATOM 3924 N N . VAL B 1 254 ? 2.24297 -11.15354 -10.78115 1.000 11.43175 250 VAL B N 1
ATOM 3925 C CA . VAL B 1 254 ? 2.13842 -9.71543 -10.58863 1.000 13.75094 250 VAL B CA 1
ATOM 3926 C C . VAL B 1 254 ? 2.56525 -9.35245 -9.17362 1.000 14.15041 250 VAL B C 1
ATOM 3927 O O . VAL B 1 254 ? 1.83843 -9.59633 -8.21203 1.000 14.40531 250 VAL B O 1
ATOM 3931 N N . GLY B 1 255 ? 3.75651 -8.77951 -9.05149 1.000 14.71999 251 GLY B N 1
ATOM 3932 C CA . GLY B 1 255 ? 4.27271 -8.37214 -7.75885 1.000 15.95670 251 GLY B CA 1
ATOM 3933 C C . GLY B 1 255 ? 4.47804 -9.52872 -6.79807 1.000 17.41925 251 GLY B C 1
ATOM 3934 O O . GLY B 1 255 ? 4.42671 -9.34672 -5.58398 1.000 20.19721 251 GLY B O 1
ATOM 3935 N N . GLY B 1 256 ? 4.70628 -10.72210 -7.33723 1.000 16.05293 252 GLY B N 1
ATOM 3936 C CA . GLY B 1 256 ? 4.98355 -11.88476 -6.51271 1.000 19.99948 252 GLY B CA 1
ATOM 3937 C C . GLY B 1 256 ? 3.78707 -12.78045 -6.24985 1.000 17.28040 252 GLY B C 1
ATOM 3938 O O . GLY B 1 256 ? 3.91819 -13.81733 -5.60043 1.000 18.45112 252 GLY B O 1
ATOM 3939 N N . ARG B 1 257 ? 2.61900 -12.38463 -6.74803 1.000 14.08077 253 ARG B N 1
ATOM 3940 C CA . ARG B 1 257 ? 1.40342 -13.17824 -6.57092 1.000 14.20852 253 ARG B CA 1
ATOM 3941 C C . ARG B 1 257 ? 0.66697 -13.38386 -7.89349 1.000 14.28276 253 ARG B C 1
ATOM 3942 O O . ARG B 1 257 ? 0.85582 -12.62462 -8.84250 1.000 14.89551 253 ARG B O 1
ATOM 3950 N N . THR B 1 258 ? -0.18118 -14.40626 -7.94406 1.000 12.80591 254 THR B N 1
ATOM 3951 C CA . THR B 1 258 ? -0.82776 -14.80666 -9.19136 1.000 12.81413 254 THR B CA 1
ATOM 3952 C C . THR B 1 258 ? -2.07808 -14.00044 -9.54356 1.000 11.07430 254 THR B C 1
ATOM 3953 O O . THR B 1 258 ? -2.96336 -13.80196 -8.70914 1.000 13.50149 254 THR B O 1
ATOM 3957 N N . VAL B 1 259 ? -2.12903 -13.53262 -10.78755 1.000 10.78093 255 VAL B N 1
ATOM 3958 C CA . VAL B 1 259 ? -3.33489 -12.94440 -11.35182 1.000 10.33390 255 VAL B CA 1
ATOM 3959 C C . VAL B 1 259 ? -3.69786 -13.71487 -12.61526 1.000 10.99708 255 VAL B C 1
ATOM 3960 O O . VAL B 1 259 ? -2.85111 -13.92589 -13.48321 1.000 12.79322 255 VAL B O 1
ATOM 3964 N N . VAL B 1 260 ? -4.95099 -14.14649 -12.71155 1.000 8.94782 256 VAL B N 1
ATOM 3965 C CA . VAL B 1 260 ? -5.40523 -14.91449 -13.86527 1.000 10.77053 256 VAL B CA 1
ATOM 3966 C C . VAL B 1 260 ? -6.31992 -14.07403 -14.75035 1.000 8.98051 256 VAL B C 1
ATOM 3967 O O . VAL B 1 260 ? -7.21318 -13.38597 -14.25582 1.000 11.90778 256 VAL B O 1
ATOM 3971 N N . VAL B 1 261 ? -6.08694 -14.13100 -16.05903 1.000 10.84503 257 VAL B N 1
ATOM 3972 C CA . VAL B 1 261 ? -6.88956 -13.37788 -17.01707 1.000 9.96114 257 VAL B CA 1
ATOM 3973 C C . VAL B 1 261 ? -7.50366 -14.31401 -18.05716 1.000 10.41618 257 VAL B C 1
ATOM 3974 O O . VAL B 1 261 ? -6.80180 -15.10521 -18.68654 1.000 11.09800 257 VAL B O 1
ATOM 3978 N N . SER B 1 262 ? -8.81857 -14.21853 -18.22755 1.000 11.71390 258 SER B N 1
ATOM 3979 C CA . SER B 1 262 ? -9.55219 -15.12052 -19.11024 1.000 11.59886 258 SER B CA 1
ATOM 3980 C C . SER B 1 262 ? -9.22736 -14.90252 -20.58610 1.000 11.38763 258 SER B C 1
ATOM 3981 O O . SER B 1 262 ? -8.98559 -15.85827 -21.31935 1.000 12.13799 258 SER B O 1
ATOM 3984 N N . ALA B 1 263 ? -9.23211 -13.64459 -21.01457 1.000 9.48640 259 ALA B N 1
ATOM 3985 C CA . ALA B 1 263 ? -8.96029 -13.29923 -22.40413 1.000 10.79237 259 ALA B CA 1
ATOM 3986 C C . ALA B 1 263 ? -8.61525 -11.82128 -22.52996 1.000 12.09140 259 ALA B C 1
ATOM 3987 O O . ALA B 1 263 ? -9.28500 -10.96459 -21.95316 1.000 13.82101 259 ALA B O 1
ATOM 3989 N N . GLY B 1 264 ? -7.56880 -11.52944 -23.29293 1.000 12.46097 260 GLY B N 1
ATOM 3990 C CA . GLY B 1 264 ? -7.14171 -10.16188 -23.51262 1.000 14.80493 260 GLY B CA 1
ATOM 3991 C C . GLY B 1 264 ? -6.16698 -10.06617 -24.66649 1.000 14.79753 260 GLY B C 1
ATOM 3992 O O . GLY B 1 264 ? -5.79270 -11.07610 -25.26036 1.000 17.72024 260 GLY B O 1
ATOM 3993 N N . ASP B 1 265 ? -5.75683 -8.84496 -24.98442 1.000 14.70491 261 ASP B N 1
ATOM 3994 C CA . ASP B 1 265 ? -4.79308 -8.62034 -26.04997 1.000 17.80067 261 ASP B CA 1
ATOM 3995 C C . ASP B 1 265 ? -3.41121 -8.40043 -25.44619 1.000 14.69108 261 ASP B C 1
ATOM 3996 O O . ASP B 1 265 ? -3.20768 -7.47794 -24.65599 1.000 17.95444 261 ASP B O 1
ATOM 4001 N N . VAL B 1 266 ? -2.46781 -9.25765 -25.81992 1.000 14.05849 262 VAL B N 1
ATOM 4002 C CA . VAL B 1 266 ? -1.14910 -9.26597 -25.20180 1.000 14.24591 262 VAL B CA 1
ATOM 4003 C C . VAL B 1 266 ? -0.10998 -8.48530 -25.99814 1.000 15.76018 262 VAL B C 1
ATOM 4004 O O . VAL B 1 266 ? -0.00719 -8.62427 -27.21620 1.000 16.16736 262 VAL B O 1
ATOM 4008 N N . VAL B 1 267 ? 0.64954 -7.65087 -25.29713 1.000 13.01618 263 VAL B N 1
ATOM 4009 C CA . VAL B 1 267 ? 1.85674 -7.06222 -25.85482 1.000 15.31524 263 VAL B CA 1
ATOM 4010 C C . VAL B 1 267 ? 3.05433 -7.64246 -25.11851 1.000 13.18991 263 VAL B C 1
ATOM 4011 O O . VAL B 1 267 ? 3.16087 -7.51974 -23.89861 1.000 14.74874 263 VAL B O 1
ATOM 4015 N N . HIS B 1 268 ? 3.94421 -8.29468 -25.85663 1.000 14.10112 264 HIS B N 1
ATOM 4016 C CA . HIS B 1 268 ? 5.17336 -8.80396 -25.27090 1.000 13.58871 264 HIS B CA 1
ATOM 4017 C C . HIS B 1 268 ? 6.10955 -7.63872 -25.00738 1.000 13.93440 264 HIS B C 1
ATOM 4018 O O . HIS B 1 268 ? 6.51322 -6.93154 -25.93297 1.000 16.94278 264 HIS B O 1
ATOM 4025 N N . LEU B 1 269 ? 6.44492 -7.43037 -23.74026 1.000 11.66387 265 LEU B N 1
ATOM 4026 C CA . LEU B 1 269 ? 7.34250 -6.34646 -23.37551 1.000 13.04153 265 LEU B CA 1
ATOM 4027 C C . LEU B 1 269 ? 8.80076 -6.77882 -23.52513 1.000 18.81609 265 LEU B C 1
ATOM 4028 O O . LEU B 1 269 ? 9.54605 -6.86710 -22.54855 1.000 18.80626 265 LEU B O 1
ATOM 4033 N N . ARG B 1 270 ? 9.18477 -7.05668 -24.76910 1.000 19.39914 266 ARG B N 1
ATOM 4034 C CA . ARG B 1 270 ? 10.55097 -7.43555 -25.11108 1.000 26.28999 266 ARG B CA 1
ATOM 4035 C C . ARG B 1 270 ? 11.05020 -6.60718 -26.28881 1.000 31.88393 266 ARG B C 1
ATOM 4036 O O . ARG B 1 270 ? 10.29730 -6.30897 -27.21773 1.000 28.62993 266 ARG B O 1
#

Radius of gyration: 29.64 Å; Cα contacts (8 Å, |Δi|>4): 1214; chains: 2; bounding box: 45×50×94 Å

Sequence (526 aa):
TDRDRRLRPPLDERSLRDQLIGAGSGWRRQLDVVAQTGSTNADLLARAASGADIDGVVLIAEHQTAGRGRHGRGWAATARAQIILSVGVRVVDDVPVQAWGWLSSLAAGLAVLDSVAPLIAVPPAETGLKWPNNDVLARRGGKLAGILAEVAQPFVVLGVGLNVTQAPEEEVDPDATSLLDLGVAAPDRNRIASRLLRRELEEARIIQWRNANPQLAADYRARRSLTIGSSRVRVELPGGQDVVGIARDIDDQGRLCLDVGGRTVVVSSAGDVVHLDRDRLRPPLDERSLRDQLIGAGSGWRQLDVVAQTGSTNADLLARAASGADIDGVVLIAEHQTAGRGRHGRGWAATARRAQIILSVGVRVVDDVPVQAWGWLSLAAGLAVLDSSVAPLIAVPETGLKWPNDVLARGGKLAGILAEVAQPFVVLGVGLNVTQAPEEVDPDATSLLDLGVAAPDRNRRIASRLLRELEARIIQWRRNANPPQQLLAADDYRARSLTIGSSRVRVELPGGQDVVGIARDIDDQGRLCLDVGGRTVVVSAGDVVHLR

Secondary structure (DSSP, 8-state):
-GGGGG-PPP-HHHHHHHHSSTT----EEEEEEEES-HHHHHHHHHHTT---BTEEEEEEEESSEE-GGG-EE---TTSEEEEEEEEE-TTS-GGGTHHHHHHHHHH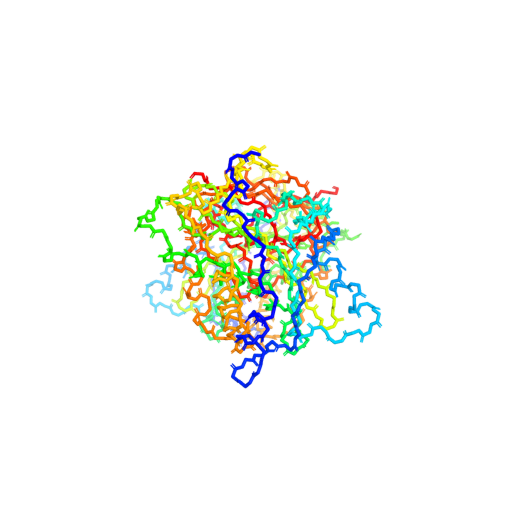HHHHHGGGSSSPPSS-EEETTTEEEETTEEEEEEEEEEETTEEEEEEEEESS--HHHH-TTB--TGGGT-SS--HHHHHHHHHHHHHHHHHHHHTT-HHHHHHHHHTBSSTTSEEEEE-TTS-EEEEEEEEE-TTSPEEEEETTEEEEESS-EEEE-/--GGG-PPP-HHHHHHHIIIIISS--EEEEEEEES-HHHHHHHHHHTT---TTEEEEEEEESSEE-GGG-EE---TTSEEEEEEEEE-TTS-GGGGGGHHHHHHHHHHHHHTTT------EEETTTEEEETTEEEEEEEEEEETTEEEEEEEEESS--HHHH-TTB--TTTTT-SS--HHHHHHHHHHHHHHHHHHHHTT-THHHHHHHHSBSSTTSEEEEE-GGG--EEEEEEEE-TTSPEEEEETTEEEEESS-EEEE--

B-factor: mean 19.84, std 9.26, range [7.55, 70.95]

Organism: Mycobacterium tuberculosis (strain ATCC 25618 / H37Rv) (NCBI:txid83332)

GO terms:
  GO:0004077 biotin--[biotin carboxyl-carrier protein] ligase activity (F, EXP)
  GO:0042803 protein homodimerization activity (F, IDA)
  GO:0032991 protein-containing complex (C, IDA)
  GO:0009374 biotin binding (F, IDA)
  GO:0008284 positive regulation of cell population proliferation (P, IDA)

Solvent-accessible surface area: 21815 Å² total; per-residue (Å²): 123,105,50,74,195,64,13,88,91,19,60,53,143,25,0,91,96,101,2,64,44,119,88,36,45,14,122,74,1,30,31,49,82,106,26,28,8,4,7,28,45,0,31,58,74,21,91,108,68,42,92,1,46,8,3,0,2,0,0,19,39,13,90,65,12,102,16,42,90,84,116,53,56,46,16,44,40,67,0,0,0,3,1,0,0,1,2,104,0,64,83,11,100,106,128,29,34,35,20,0,26,3,0,0,5,0,0,0,10,31,2,1,41,99,60,18,101,114,87,27,89,64,38,0,3,40,3,23,13,13,0,9,0,135,44,10,53,1,0,9,4,26,37,42,98,30,114,37,14,4,0,0,8,4,8,0,2,1,2,1,7,27,153,63,32,70,125,106,16,12,0,0,31,52,6,65,17,75,75,12,44,16,38,151,2,0,7,107,0,0,135,58,1,35,43,14,15,95,31,10,78,104,87,66,108,97,10,27,56,22,3,102,80,71,20,41,0,50,54,24,126,0,73,0,65,6,24,75,64,50,68,0,44,8,50,0,126,53,4,32,117,55,8,32,0,19,2,36,3,58,68,29,49,0,2,0,24,8,1,34,6,55,42,90,166,61,100,198,30,24,83,70,16,68,52,179,35,1,99,104,93,0,42,77,68,46,14,45,14,158,74,2,32,30,49,79,119,25,30,6,4,8,27,47,0,33,61,68,18,92,94,70,45,86,1,43,8,6,0,3,0,0,15,37,12,80,66,11,102,16,81,76,83,155,54,53,47,16,40,52,92,0,0,0,3,1,0,0,1,3,87,0,90,91,11,101,101,106,29,29,40,16,0,13,5,0,1,5,2,0,0,1,37,1,2,32,94,81,23,94,16,155,84,24,0,2,39,2,12,15,22,0,10,1,138,37,10,53,1,0,10,8,23,36,42,86,28,139,38,9,2,0,0,7,5,7,0,2,1,2,1,13,26,156,75,33,71,129,94,16,16,0,0,34,55,4,62,20,83,72,13,50,16,36,177,8,0,3,83,0,0,104,37,1,40,45,32,12,79,51,12,69,104,80,64,103,106,12,30,41,42,4,83,84,100,16,34,0,43,53,6,133,0,92,0,72,11,42,73,68,39,36,0,32,6,30,0,144,53,5,25,98,53,6,36,0,17,2,44,3,54,60,114,54,2,2,0,32,6,0,47,8,66,29,74,181